Protein AF-A0A3N9TKW9-F1 (afdb_monomer)

Mean predicted aligned error: 10.5 Å

Organism: NCBI:txid2487322

Secondary structure (DSSP, 8-state):
--HHHHHHHHHHHHHHHT--EEEEE-S-HHHHHHHHHHHHHHHTSPPEEESSSPPTT-EEE-TT-GGGGTTS-EEEEEEEGGG---HHHHHHHHTTEEEEEEEEEE--SS--SSHHHHHHHHHHTTSPEE-TT--TTTTS----S--------HHHHHHHHHHHHTTTSPSS--EEEEE-TTS-HHHHHHHHHHHHHHH-SS-EEEEE-SSHHHHHHHHHHHHHH-TT-EEEETTEEEETTEEEEE--HHHHHHS----SEEEESSGGGS-HHHHHHHHHH-SSEEEEEESSSTT--HHHIIIIIHHHHHHH-TT-EEEEE-S-SSS-TT-HHHHHHHHHTT--------TT-----GGGEEEEEEEHHHHHH-HHHHHHHHHHHHHH-S---HHHHHHHHH-TTEEEEEEEETTEEEEEEEEEEEPPPPHHHHHHHHTTS---TT-HHHHIIIIII--HHHHTS-EEEEEEEEE-GGGTTSSHHHHHHHHHHHH-TTSEEEEEEE--HHHHHHHHHTT-EEEEEEEEE-TTT-PEEEEEEEETTTT-HHHHHHHHHHHHHHHHHHHHTT----HHHHHHHHHT----S-----HHHHHHHHTT-S-HHHHHHHHHHHHHHS-GGGGGGGHHHHIIIIIS---HHHHHHHTT-SSHHHHHHHHHHHHHHHHHHHH--

Solvent-accessible surface area (backbone atoms only — not comparable to full-atom values): 36632 Å² total; per-residue (Å²): 123,55,77,65,61,40,51,52,51,47,38,54,50,20,47,44,40,22,19,44,46,61,35,32,52,51,78,54,73,65,58,53,50,53,53,50,54,53,48,28,62,78,68,71,43,74,34,36,30,35,21,50,76,81,59,89,83,42,54,70,36,58,37,85,47,20,70,76,48,52,93,48,81,36,55,39,40,36,41,27,32,56,74,45,86,36,50,48,17,51,50,29,45,60,71,17,48,26,36,32,12,43,38,39,34,35,67,53,85,58,91,58,91,46,47,40,55,47,52,50,52,59,52,52,70,77,40,52,69,48,41,98,85,51,68,49,76,83,63,54,78,91,70,69,97,83,44,82,60,74,75,63,51,66,55,48,53,52,50,24,55,54,58,51,42,49,80,77,45,71,73,54,44,36,37,40,36,42,23,43,68,56,33,49,65,64,55,28,52,19,54,23,50,44,52,45,61,74,73,41,85,60,44,34,38,34,40,28,35,88,45,71,74,83,49,39,67,28,55,55,50,31,56,77,71,38,99,67,55,43,74,79,49,95,51,29,37,38,41,90,73,18,36,41,36,60,44,47,68,70,53,64,71,75,46,93,71,90,62,66,38,40,40,31,42,50,42,36,64,43,21,65,72,57,52,52,50,47,62,71,76,46,42,36,37,36,40,29,28,44,48,51,52,61,77,20,17,16,47,30,34,54,56,58,50,46,55,49,36,50,74,78,31,69,71,45,44,81,45,72,34,83,55,34,64,48,30,38,85,85,27,61,49,57,55,50,49,29,64,69,59,58,60,69,74,78,75,78,83,63,81,87,70,75,90,78,60,72,85,42,58,43,78,48,75,39,46,12,66,60,36,63,75,33,62,67,62,39,46,57,52,50,42,50,50,42,63,58,28,44,71,39,42,42,46,55,57,38,50,50,36,46,34,83,50,28,36,38,42,34,35,22,53,69,91,44,81,46,31,43,34,36,34,34,58,22,71,50,50,54,73,71,55,46,53,33,29,46,70,65,77,46,80,75,81,81,35,66,67,33,48,43,27,24,46,74,70,64,37,62,69,49,20,59,38,51,34,38,35,42,72,47,76,37,44,45,76,94,56,53,95,70,56,55,61,58,53,54,49,49,52,55,48,65,77,39,58,90,42,36,34,34,37,63,45,66,60,43,51,68,60,51,51,55,44,41,77,72,65,33,43,62,47,45,75,50,81,56,59,41,84,61,65,62,24,34,36,32,36,31,40,34,50,71,48,78,75,42,66,67,61,47,50,39,32,55,50,31,24,54,41,45,68,58,52,33,42,76,56,64,53,82,69,58,67,70,35,44,54,56,56,57,63,60,46,46,72,93,65,76,58,73,57,66,61,67,64,52,50,38,35,33,79,68,42,79,59,69,81,80,45,58,83,41,50,59,28,46,58,65,60,44,54,74,89,57,53,67,54,54,50,68,59,40,50,42,45,70,51,58,58,48,55,53,64,59,48,8,61,77,68,74,40,98,32,49,69,57,49,52,49,51,51,22,50,31,46,42,61,59,52,50,65,74,67,73,116

Structure (mmCIF, N/CA/C/O backbone):
data_AF-A0A3N9TKW9-F1
#
_entry.id   AF-A0A3N9TKW9-F1
#
loop_
_atom_site.group_PDB
_atom_site.id
_atom_site.type_symbol
_atom_site.label_atom_id
_atom_site.label_alt_id
_atom_site.label_comp_id
_atom_site.label_asym_id
_atom_site.label_entity_id
_atom_site.label_seq_id
_atom_site.pdbx_PDB_ins_code
_atom_site.Cartn_x
_atom_site.Cartn_y
_atom_site.Cartn_z
_atom_site.occupancy
_atom_site.B_iso_or_equiv
_atom_site.auth_seq_id
_atom_site.auth_comp_id
_atom_site.auth_asym_id
_atom_site.auth_atom_id
_atom_site.pdbx_PDB_model_num
ATOM 1 N N . MET A 1 1 ? 46.556 -14.397 4.793 1.00 69.38 1 MET A N 1
ATOM 2 C CA . MET A 1 1 ? 46.049 -13.398 3.821 1.00 69.38 1 MET A CA 1
ATOM 3 C C . MET A 1 1 ? 45.879 -12.025 4.482 1.00 69.38 1 MET A C 1
ATOM 5 O O . MET A 1 1 ? 45.480 -11.996 5.639 1.00 69.38 1 MET A O 1
ATOM 9 N N . ASN A 1 2 ? 46.195 -10.904 3.817 1.00 83.12 2 ASN A N 1
ATOM 10 C CA . ASN A 1 2 ? 45.882 -9.554 4.338 1.00 83.12 2 ASN A CA 1
ATOM 11 C C . ASN A 1 2 ? 44.477 -9.073 3.896 1.00 83.12 2 ASN A C 1
ATOM 13 O O . ASN A 1 2 ? 43.877 -9.655 2.995 1.00 83.12 2 ASN A O 1
ATOM 17 N N . ILE A 1 3 ? 43.941 -8.004 4.504 1.00 82.81 3 ILE A N 1
ATOM 18 C CA . ILE A 1 3 ? 42.577 -7.513 4.207 1.00 82.81 3 ILE A CA 1
ATOM 19 C C . ILE A 1 3 ? 42.386 -7.081 2.744 1.00 82.81 3 ILE A C 1
ATOM 21 O O . ILE A 1 3 ? 41.294 -7.205 2.193 1.00 82.81 3 ILE A O 1
ATOM 25 N N . LYS A 1 4 ? 43.448 -6.596 2.091 1.00 83.50 4 LYS A N 1
ATOM 26 C CA . LYS A 1 4 ? 43.403 -6.189 0.685 1.00 83.50 4 LYS A CA 1
ATOM 27 C C . LYS A 1 4 ? 43.304 -7.411 -0.230 1.00 83.50 4 LYS A C 1
ATOM 29 O O . LYS A 1 4 ? 42.421 -7.464 -1.079 1.00 83.50 4 LYS A O 1
ATOM 34 N N . GLU A 1 5 ? 44.155 -8.410 -0.014 1.00 84.00 5 GLU A N 1
ATOM 35 C CA . GLU A 1 5 ? 44.127 -9.696 -0.721 1.00 84.00 5 GLU A CA 1
ATOM 36 C C . GLU A 1 5 ? 42.778 -10.400 -0.543 1.00 84.00 5 GLU A C 1
ATOM 38 O O . GLU A 1 5 ? 42.227 -10.927 -1.508 1.00 84.00 5 GLU A O 1
ATOM 43 N N . PHE A 1 6 ? 42.216 -10.344 0.669 1.00 85.94 6 PHE A N 1
ATOM 44 C CA . PHE A 1 6 ? 40.887 -10.864 0.968 1.00 85.94 6 PHE A CA 1
ATOM 45 C C . PHE A 1 6 ? 39.821 -10.249 0.063 1.00 85.94 6 PHE A C 1
ATOM 47 O O . PHE A 1 6 ? 39.145 -10.964 -0.676 1.00 85.94 6 PHE A O 1
ATOM 54 N N . PHE A 1 7 ? 39.685 -8.921 0.077 1.00 84.75 7 PHE A N 1
ATOM 55 C CA . PHE A 1 7 ? 38.657 -8.256 -0.716 1.00 84.75 7 PHE A CA 1
ATOM 56 C C . PHE A 1 7 ? 38.897 -8.390 -2.225 1.00 84.75 7 PHE A C 1
ATOM 58 O O . PHE A 1 7 ? 37.930 -8.534 -2.968 1.00 84.75 7 PHE A O 1
ATOM 65 N N . GLN A 1 8 ? 40.149 -8.438 -2.687 1.00 86.25 8 GLN A N 1
ATOM 66 C CA . GLN A 1 8 ? 40.466 -8.733 -4.089 1.00 86.25 8 GLN A CA 1
ATOM 67 C C . GLN A 1 8 ? 39.982 -10.128 -4.507 1.00 86.25 8 GLN A C 1
ATOM 69 O O . GLN A 1 8 ? 39.368 -10.282 -5.566 1.00 86.25 8 GLN A O 1
ATOM 74 N N . GLN A 1 9 ? 40.201 -11.148 -3.670 1.00 85.31 9 GLN A N 1
ATOM 75 C CA . GLN A 1 9 ? 39.692 -12.496 -3.929 1.00 85.31 9 GLN A CA 1
ATOM 76 C C . GLN A 1 9 ? 38.165 -12.559 -3.864 1.00 85.31 9 GLN A C 1
ATOM 78 O O . GLN A 1 9 ? 37.547 -13.190 -4.724 1.00 85.31 9 GLN A O 1
ATOM 83 N N . VAL A 1 10 ? 37.547 -11.877 -2.897 1.00 85.38 10 VAL A N 1
ATOM 84 C CA . VAL A 1 10 ? 36.087 -11.779 -2.768 1.00 85.38 10 VAL A CA 1
ATOM 85 C C . VAL A 1 10 ? 35.475 -11.137 -4.009 1.00 85.38 10 VAL A C 1
ATOM 87 O O . VAL A 1 10 ? 34.548 -11.711 -4.578 1.00 85.38 10 VAL A O 1
ATOM 90 N N . ILE A 1 11 ? 35.999 -9.995 -4.462 1.00 85.50 11 ILE A N 1
ATOM 91 C CA . ILE A 1 11 ? 35.518 -9.300 -5.663 1.00 85.50 11 ILE A CA 1
ATOM 92 C C . ILE A 1 11 ? 35.702 -10.200 -6.883 1.00 85.50 11 ILE A C 1
ATOM 94 O O . ILE A 1 11 ? 34.734 -10.448 -7.594 1.00 85.50 11 ILE A O 1
ATOM 98 N N . SER A 1 12 ? 36.893 -10.776 -7.081 1.00 85.19 12 SER A N 1
ATOM 99 C CA . SER A 1 12 ? 37.153 -11.655 -8.230 1.00 85.19 12 SER A CA 1
ATOM 100 C C . SER A 1 12 ? 36.212 -12.862 -8.268 1.00 85.19 12 SER A C 1
ATOM 102 O O . SER A 1 12 ? 35.703 -13.241 -9.324 1.00 85.19 12 SER A O 1
ATOM 104 N N . THR A 1 13 ? 35.956 -13.468 -7.110 1.00 83.50 13 THR A N 1
ATOM 105 C CA . THR A 1 13 ? 35.062 -14.623 -6.989 1.00 83.50 13 THR A CA 1
ATOM 106 C C . THR A 1 13 ? 33.610 -14.222 -7.235 1.00 83.50 13 THR A C 1
ATOM 108 O O . THR A 1 13 ? 32.896 -14.897 -7.978 1.00 83.50 13 THR A O 1
ATOM 111 N N . SER A 1 14 ? 33.193 -13.089 -6.670 1.00 83.25 14 SER A N 1
ATOM 112 C CA . SER A 1 14 ? 31.851 -12.525 -6.824 1.00 83.25 14 SER A CA 1
ATOM 113 C C . SER A 1 14 ? 31.570 -12.121 -8.272 1.00 83.25 14 SER A C 1
ATOM 115 O O . SER A 1 14 ? 30.473 -12.356 -8.767 1.00 83.25 14 SER A O 1
ATOM 117 N N . GLU A 1 15 ? 32.556 -11.576 -8.989 1.00 84.19 15 GLU A N 1
ATOM 118 C CA . GLU A 1 15 ? 32.446 -11.238 -10.412 1.00 84.19 15 GLU A CA 1
ATOM 119 C C . GLU A 1 15 ? 32.326 -12.477 -11.300 1.00 84.19 15 GLU A C 1
ATOM 121 O O . GLU A 1 15 ? 31.482 -12.502 -12.194 1.00 84.19 15 GLU A O 1
ATOM 126 N N . LYS A 1 16 ? 33.122 -13.524 -11.041 1.00 82.75 16 LYS A N 1
ATOM 127 C CA . LYS A 1 16 ? 33.045 -14.793 -11.789 1.00 82.75 16 LYS A CA 1
ATOM 128 C C . LYS A 1 16 ? 31.687 -15.470 -11.615 1.00 82.75 16 LYS A C 1
ATOM 130 O O . LYS A 1 16 ? 31.059 -15.866 -12.595 1.00 82.75 16 LYS A O 1
ATOM 135 N N . ALA A 1 17 ? 31.218 -15.557 -10.370 1.00 80.44 17 ALA A N 1
ATOM 136 C CA . ALA A 1 17 ? 29.914 -16.126 -10.050 1.00 80.44 17 ALA A CA 1
ATOM 137 C C . ALA A 1 17 ? 28.745 -15.190 -10.407 1.00 80.44 17 ALA A C 1
ATOM 139 O O . ALA A 1 17 ? 27.606 -15.649 -10.506 1.00 80.44 17 ALA A O 1
ATOM 140 N N . ASN A 1 18 ? 29.018 -13.897 -10.620 1.00 84.56 18 ASN A N 1
ATOM 141 C CA . ASN A 1 18 ? 28.038 -12.813 -10.696 1.00 84.56 18 ASN A CA 1
ATOM 142 C C . ASN A 1 18 ? 27.093 -12.799 -9.472 1.00 84.56 18 ASN A C 1
ATOM 144 O O . ASN A 1 18 ? 25.888 -12.565 -9.590 1.00 84.56 18 ASN A O 1
ATOM 148 N N . TRP A 1 19 ? 27.653 -13.075 -8.294 1.00 87.38 19 TRP A N 1
ATOM 149 C CA . TRP A 1 19 ? 26.992 -12.983 -6.991 1.00 87.38 19 TRP A CA 1
ATOM 150 C C . TRP A 1 19 ? 27.405 -11.699 -6.280 1.00 87.38 19 TRP A C 1
ATOM 152 O O . TRP A 1 19 ? 28.419 -11.086 -6.603 1.00 87.38 19 TRP A O 1
ATOM 162 N N . ARG A 1 20 ? 26.601 -11.260 -5.326 1.00 90.31 20 ARG A N 1
ATOM 163 C CA . ARG A 1 20 ? 26.889 -10.162 -4.414 1.00 90.31 20 ARG A CA 1
ATOM 164 C C . ARG A 1 20 ? 27.563 -10.725 -3.174 1.00 90.31 20 ARG A C 1
ATOM 166 O O . ARG A 1 20 ? 27.275 -11.842 -2.745 1.00 90.31 20 ARG A O 1
ATOM 173 N N . TYR A 1 21 ? 28.411 -9.915 -2.564 1.00 90.38 21 TYR A N 1
ATOM 174 C CA . TYR A 1 21 ? 29.019 -10.234 -1.282 1.00 90.38 21 TYR A CA 1
ATOM 175 C C . TYR A 1 21 ? 28.540 -9.255 -0.215 1.00 90.38 21 TYR A C 1
ATOM 177 O O . TYR A 1 21 ? 28.504 -8.051 -0.464 1.00 90.38 21 TYR A O 1
ATOM 185 N N . ALA A 1 22 ? 28.185 -9.759 0.966 1.00 91.88 22 ALA A N 1
ATOM 186 C CA . ALA A 1 22 ? 27.807 -8.938 2.109 1.00 91.88 22 ALA A CA 1
ATOM 187 C C . ALA A 1 22 ? 28.662 -9.280 3.330 1.00 91.88 22 ALA A C 1
ATOM 189 O O . ALA A 1 22 ? 28.841 -10.454 3.640 1.00 91.88 22 ALA A O 1
ATOM 190 N N . ALA A 1 23 ? 29.148 -8.259 4.035 1.00 91.69 23 ALA A N 1
ATOM 191 C CA . ALA A 1 23 ? 29.905 -8.423 5.272 1.00 91.69 23 ALA A CA 1
ATOM 192 C C . ALA A 1 23 ? 29.595 -7.322 6.288 1.00 91.69 23 ALA A C 1
ATOM 194 O O . ALA A 1 23 ? 29.182 -6.216 5.935 1.00 91.69 23 ALA A O 1
ATOM 195 N N . VAL A 1 24 ? 29.831 -7.625 7.560 1.00 91.94 24 VAL A N 1
ATOM 196 C CA . VAL A 1 24 ? 29.752 -6.668 8.665 1.00 91.94 24 VAL A CA 1
ATOM 197 C C . VAL A 1 24 ? 31.157 -6.173 8.973 1.00 91.94 24 VAL A C 1
ATOM 199 O O . VAL A 1 24 ? 32.047 -6.976 9.234 1.00 91.94 24 VAL A O 1
ATOM 202 N N . LEU A 1 25 ? 31.364 -4.860 8.956 1.00 90.25 25 LEU A N 1
ATOM 203 C CA . LEU A 1 25 ? 32.600 -4.250 9.426 1.00 90.25 25 LEU A CA 1
ATOM 204 C C . LEU A 1 25 ? 32.499 -3.993 10.925 1.00 90.25 25 LEU A C 1
ATOM 206 O O . LEU A 1 25 ? 31.587 -3.300 11.383 1.00 90.25 25 LEU A O 1
ATOM 210 N N . ASP A 1 26 ? 33.461 -4.527 11.667 1.00 85.81 26 ASP A N 1
ATOM 211 C CA . ASP A 1 26 ? 33.610 -4.280 13.096 1.00 85.81 26 ASP A CA 1
ATOM 212 C C . ASP A 1 26 ? 35.002 -3.709 13.374 1.00 85.81 26 ASP A C 1
ATOM 214 O O . ASP A 1 26 ? 36.026 -4.316 13.056 1.00 85.81 26 ASP A O 1
ATOM 218 N N . GLY A 1 27 ? 35.052 -2.490 13.904 1.00 84.44 27 GLY A N 1
ATOM 219 C CA . GLY A 1 27 ? 36.306 -1.787 14.136 1.00 84.44 27 GLY A CA 1
ATOM 220 C C . GLY A 1 27 ? 36.145 -0.282 14.298 1.00 84.44 27 GLY A C 1
ATOM 221 O O . GLY A 1 27 ? 35.046 0.274 14.282 1.00 84.44 27 GLY A O 1
ATOM 222 N N . SER A 1 28 ? 37.278 0.402 14.468 1.00 86.25 28 SER A N 1
ATOM 223 C CA . SER A 1 28 ? 37.290 1.859 14.593 1.00 86.25 28 SER A CA 1
ATOM 224 C C . SER A 1 28 ? 36.857 2.532 13.287 1.00 86.25 28 SER A C 1
ATOM 226 O O . SER A 1 28 ? 37.039 2.005 12.190 1.00 86.25 28 SER A O 1
ATOM 228 N N . ARG A 1 29 ? 36.337 3.759 13.381 1.00 86.00 29 ARG A N 1
ATOM 229 C CA . ARG A 1 29 ? 35.982 4.552 12.196 1.00 86.00 29 ARG A CA 1
ATOM 230 C C . ARG A 1 29 ? 37.166 4.753 11.240 1.00 86.00 29 ARG A C 1
ATOM 232 O O . ARG A 1 29 ? 36.959 4.813 10.034 1.00 86.00 29 ARG A O 1
ATOM 239 N N . VAL A 1 30 ? 38.384 4.846 11.780 1.00 86.88 30 VAL A N 1
ATOM 240 C CA . VAL A 1 30 ? 39.623 4.959 10.994 1.00 86.88 30 VAL A CA 1
ATOM 241 C C . VAL A 1 30 ? 39.830 3.695 10.164 1.00 86.88 30 VAL A C 1
ATOM 243 O O . VAL A 1 30 ? 39.956 3.792 8.950 1.00 86.88 30 VAL A O 1
ATOM 246 N N . PHE A 1 31 ? 39.737 2.521 10.795 1.00 87.38 31 PHE A N 1
ATOM 247 C CA . PHE A 1 31 ? 39.826 1.231 10.108 1.00 87.38 31 PHE A CA 1
ATOM 248 C C . PHE A 1 31 ? 38.783 1.103 8.989 1.00 87.38 31 PHE A C 1
ATOM 250 O O . PHE A 1 31 ? 39.112 0.752 7.861 1.00 87.38 31 PHE A O 1
ATOM 257 N N . ILE A 1 32 ? 37.526 1.459 9.268 1.00 88.25 32 ILE A N 1
ATOM 258 C CA . ILE A 1 32 ? 36.456 1.420 8.262 1.00 88.25 32 ILE A CA 1
ATOM 259 C C . ILE A 1 32 ? 36.764 2.366 7.093 1.00 88.25 32 ILE A C 1
ATOM 261 O O . ILE A 1 32 ? 36.578 1.998 5.936 1.00 88.25 32 ILE A O 1
ATOM 265 N N . SER A 1 33 ? 37.265 3.569 7.379 1.00 87.69 33 SER A N 1
ATOM 266 C CA . SER A 1 33 ? 37.644 4.539 6.350 1.00 87.69 33 SER A CA 1
ATOM 267 C C . SER A 1 33 ? 38.783 4.031 5.461 1.00 87.69 33 SER A C 1
ATOM 269 O O . SER A 1 33 ? 38.746 4.243 4.251 1.00 87.69 33 SER A O 1
ATOM 271 N N . GLU A 1 34 ? 39.774 3.346 6.035 1.00 87.56 34 GLU A N 1
ATOM 272 C CA . GLU A 1 34 ? 40.881 2.731 5.290 1.00 87.56 34 GLU A CA 1
ATOM 273 C C . GLU A 1 34 ? 40.383 1.609 4.369 1.00 87.56 34 GLU A C 1
ATOM 275 O O . GLU A 1 34 ? 40.757 1.554 3.195 1.00 87.56 34 GLU A O 1
ATOM 280 N N . VAL A 1 35 ? 39.479 0.758 4.866 1.00 86.75 35 VAL A N 1
ATOM 281 C CA . VAL A 1 35 ? 38.853 -0.310 4.071 1.00 86.75 35 VAL A CA 1
ATOM 282 C C . VAL A 1 35 ? 38.029 0.266 2.919 1.00 86.75 35 VAL A C 1
ATOM 284 O O . VAL A 1 35 ? 38.130 -0.222 1.795 1.00 86.75 35 VAL A O 1
ATOM 287 N N . LEU A 1 36 ? 37.241 1.318 3.164 1.00 87.38 36 LEU A N 1
ATOM 288 C CA . LEU A 1 36 ? 36.431 1.971 2.131 1.00 87.38 36 LEU A CA 1
ATOM 289 C C . LEU A 1 36 ? 37.287 2.637 1.052 1.00 87.38 36 LEU A C 1
ATOM 291 O O . LEU A 1 36 ? 36.960 2.516 -0.127 1.00 87.38 36 LEU A O 1
ATOM 295 N N . ALA A 1 37 ? 38.373 3.314 1.436 1.00 86.50 37 ALA A N 1
ATOM 296 C CA . ALA A 1 37 ? 39.297 3.922 0.483 1.00 86.50 37 ALA A CA 1
ATOM 297 C C . ALA A 1 37 ? 39.933 2.855 -0.421 1.00 86.50 37 ALA A C 1
ATOM 299 O O . ALA A 1 37 ? 39.901 2.983 -1.643 1.00 86.50 37 ALA A O 1
ATOM 300 N N . MET A 1 38 ? 40.408 1.756 0.174 1.00 87.88 38 MET A N 1
ATOM 301 C CA . MET A 1 38 ? 40.974 0.622 -0.558 1.00 87.88 38 MET A CA 1
ATOM 302 C C . MET A 1 38 ? 39.953 -0.012 -1.516 1.00 87.88 38 MET A C 1
ATOM 304 O O . MET A 1 38 ? 40.246 -0.202 -2.694 1.00 87.88 38 MET A O 1
ATOM 308 N N . LEU A 1 39 ? 38.729 -0.280 -1.052 1.00 86.75 39 LEU A N 1
ATOM 309 C CA . LEU A 1 39 ? 37.676 -0.858 -1.891 1.00 86.75 39 LEU A CA 1
ATOM 310 C C . LEU A 1 39 ? 37.224 0.084 -3.011 1.00 86.75 39 LEU A C 1
ATOM 312 O O . LEU A 1 39 ? 36.917 -0.377 -4.109 1.00 86.75 39 LEU A O 1
ATOM 316 N N . SER A 1 40 ? 37.183 1.393 -2.756 1.00 86.62 40 SER A N 1
ATOM 317 C CA . SER A 1 40 ? 36.834 2.386 -3.772 1.00 86.62 40 SER A CA 1
ATOM 318 C C . SER A 1 40 ? 37.837 2.395 -4.928 1.00 86.62 40 SER A C 1
ATOM 320 O O . SER A 1 40 ? 37.423 2.589 -6.073 1.00 86.62 40 SER A O 1
ATOM 322 N N . GLU A 1 41 ? 39.126 2.180 -4.645 1.00 85.94 41 GLU A N 1
ATOM 323 C CA . GLU A 1 41 ? 40.175 2.069 -5.663 1.00 85.94 41 GLU A CA 1
ATOM 324 C C . GLU A 1 41 ? 40.051 0.769 -6.467 1.00 85.94 41 GLU A C 1
ATOM 326 O O . GLU A 1 41 ? 40.066 0.809 -7.697 1.00 85.94 41 GLU A O 1
ATOM 331 N N . GLU A 1 42 ? 39.870 -0.370 -5.792 1.00 84.19 42 GLU A N 1
ATOM 332 C CA . GLU A 1 42 ? 39.768 -1.685 -6.444 1.00 84.19 42 GLU A CA 1
ATOM 333 C C . GLU A 1 42 ? 38.509 -1.806 -7.318 1.00 84.19 42 GLU A C 1
ATOM 335 O O . GLU A 1 42 ? 38.554 -2.342 -8.423 1.00 84.19 42 GLU A O 1
ATOM 340 N N . VAL A 1 43 ? 37.375 -1.274 -6.853 1.00 81.19 43 VAL A N 1
ATOM 341 C CA . VAL A 1 43 ? 36.086 -1.341 -7.564 1.00 81.19 43 VAL A CA 1
ATOM 342 C C . VAL A 1 43 ? 35.935 -0.213 -8.600 1.00 81.19 43 VAL A C 1
ATOM 344 O O . VAL A 1 43 ? 35.019 -0.262 -9.424 1.00 81.19 43 VAL A O 1
ATOM 347 N N . GLN A 1 44 ? 36.812 0.800 -8.574 1.00 82.31 44 GLN A N 1
ATOM 348 C CA . GLN A 1 44 ? 36.748 2.009 -9.411 1.00 82.31 44 GLN A CA 1
ATOM 349 C C . GLN A 1 44 ? 35.371 2.693 -9.378 1.00 82.31 44 GLN A C 1
ATOM 351 O O . GLN A 1 44 ? 34.855 3.173 -10.388 1.00 82.31 44 GLN A O 1
ATOM 356 N N . SER A 1 45 ? 34.747 2.721 -8.202 1.00 82.75 45 SER A N 1
ATOM 357 C CA . SER A 1 45 ? 33.414 3.286 -7.995 1.00 82.75 45 SER A CA 1
ATOM 358 C C . SER A 1 45 ? 33.375 4.044 -6.683 1.00 82.75 45 SER A C 1
ATOM 360 O O . SER A 1 45 ? 33.881 3.565 -5.671 1.00 82.75 45 SER A O 1
ATOM 362 N N . THR A 1 46 ? 32.704 5.193 -6.679 1.00 85.44 46 THR A N 1
ATOM 363 C CA . THR A 1 46 ? 32.411 5.925 -5.445 1.00 85.44 46 THR A CA 1
ATOM 364 C C . THR A 1 46 ? 31.456 5.093 -4.574 1.00 85.44 46 THR A C 1
ATOM 366 O O . THR A 1 46 ? 30.417 4.661 -5.084 1.00 85.44 46 THR A O 1
ATOM 369 N N . PRO A 1 47 ? 31.768 4.848 -3.286 1.00 88.44 47 PRO A N 1
ATOM 370 C CA . PRO A 1 47 ? 30.869 4.147 -2.379 1.00 88.44 47 PRO A CA 1
ATOM 371 C C . PRO A 1 47 ? 29.604 4.970 -2.115 1.00 88.44 47 PRO A C 1
ATOM 373 O O . PRO A 1 47 ? 29.677 6.173 -1.840 1.00 88.44 47 PRO A O 1
ATOM 376 N N . ILE A 1 48 ? 28.442 4.317 -2.125 1.00 91.44 48 ILE A N 1
ATOM 377 C CA . ILE A 1 48 ? 27.197 4.927 -1.641 1.00 91.44 48 ILE A CA 1
ATOM 378 C C . ILE A 1 48 ? 27.015 4.580 -0.172 1.00 91.44 48 ILE A C 1
ATOM 380 O O . ILE A 1 48 ? 26.969 3.402 0.180 1.00 91.44 48 ILE A O 1
ATOM 384 N N . GLN A 1 49 ? 26.854 5.601 0.665 1.00 92.94 49 GLN A N 1
ATOM 385 C CA . GLN A 1 49 ? 26.600 5.438 2.089 1.00 92.94 49 GLN A CA 1
ATOM 386 C C . GLN A 1 49 ? 25.136 5.704 2.421 1.00 92.94 49 GLN A C 1
ATOM 388 O O . GLN A 1 49 ? 24.627 6.797 2.180 1.00 92.94 49 GLN A O 1
ATOM 393 N N . LEU A 1 50 ? 24.484 4.724 3.043 1.00 92.38 50 LEU A N 1
ATOM 394 C CA . LEU A 1 50 ? 23.164 4.861 3.641 1.00 92.38 50 LEU A CA 1
ATOM 395 C C . LEU A 1 50 ? 23.289 4.948 5.166 1.00 92.38 50 LEU A C 1
ATOM 397 O O . LEU A 1 50 ? 23.646 3.970 5.815 1.00 92.38 50 LEU A O 1
ATOM 401 N N . GLY A 1 51 ? 22.911 6.088 5.738 1.00 90.44 51 GLY A N 1
ATOM 402 C CA . GLY A 1 51 ? 22.863 6.280 7.186 1.00 90.44 51 GLY A CA 1
ATOM 403 C C . GLY A 1 51 ? 24.207 6.602 7.834 1.00 90.44 51 GLY A C 1
ATOM 404 O O . GLY A 1 51 ? 25.226 6.779 7.166 1.00 90.44 51 GLY A O 1
ATOM 405 N N . GLY A 1 52 ? 24.179 6.737 9.160 1.00 88.06 52 GLY A N 1
ATOM 406 C CA . GLY A 1 52 ? 25.354 7.082 9.951 1.00 88.06 52 GLY A CA 1
ATOM 407 C C . GLY A 1 52 ? 25.884 8.495 9.731 1.00 88.06 52 GLY A C 1
ATOM 408 O O . GLY A 1 52 ? 25.162 9.407 9.318 1.00 88.06 52 GLY A O 1
ATOM 409 N N . VA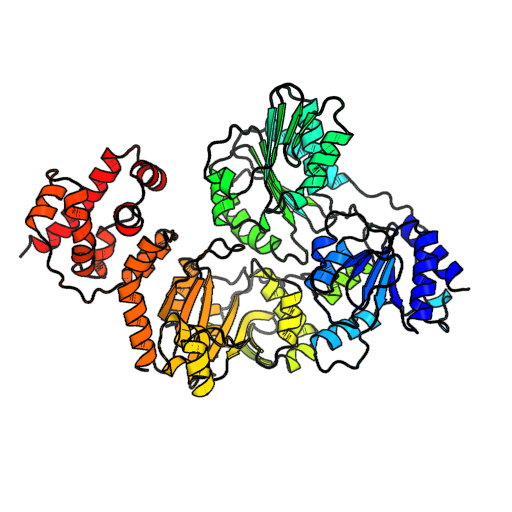L A 1 53 ? 27.168 8.672 10.028 1.00 87.38 53 VAL A N 1
ATOM 410 C CA . VAL A 1 53 ? 27.889 9.927 9.785 1.00 87.38 53 VAL A CA 1
ATOM 411 C C . VAL A 1 53 ? 28.698 9.768 8.496 1.00 87.38 53 VAL A C 1
ATOM 413 O O . VAL A 1 53 ? 29.426 8.780 8.393 1.00 87.38 53 VAL A O 1
ATOM 416 N N . PRO A 1 54 ? 28.642 10.721 7.552 1.00 89.62 54 PRO A N 1
ATOM 417 C CA . PRO A 1 54 ? 29.306 10.596 6.255 1.00 89.62 54 PRO A CA 1
ATOM 418 C C . PRO A 1 54 ? 30.808 10.305 6.383 1.00 89.62 54 PRO A C 1
ATOM 420 O O . PRO A 1 54 ? 31.497 10.927 7.197 1.00 89.62 54 PRO A O 1
ATOM 423 N N . PHE A 1 55 ? 31.301 9.354 5.592 1.00 88.12 55 PHE A N 1
ATOM 424 C CA . PHE A 1 55 ? 32.726 9.130 5.348 1.00 88.12 55 PHE A CA 1
ATOM 425 C C . PHE A 1 55 ? 33.209 9.998 4.182 1.00 88.12 55 PHE A C 1
ATOM 427 O O . PHE A 1 55 ? 32.428 10.359 3.294 1.00 88.12 55 PHE A O 1
ATOM 434 N N . ASP A 1 56 ? 34.503 10.308 4.167 1.00 84.44 56 ASP A N 1
ATOM 435 C CA . ASP A 1 56 ? 35.113 11.057 3.072 1.00 84.44 56 ASP A CA 1
ATOM 436 C C . ASP A 1 56 ? 34.984 10.284 1.749 1.00 84.44 56 ASP A C 1
ATOM 438 O O . ASP A 1 56 ? 35.063 9.057 1.718 1.00 84.44 56 ASP A O 1
ATOM 442 N N . ASN A 1 57 ? 34.767 11.008 0.647 1.00 84.06 57 ASN A N 1
ATOM 443 C CA . ASN A 1 57 ? 34.591 10.450 -0.702 1.00 84.06 57 ASN A CA 1
ATOM 444 C C . ASN A 1 57 ? 33.424 9.456 -0.861 1.00 84.06 57 ASN A C 1
ATOM 446 O O . ASN A 1 57 ? 33.454 8.611 -1.753 1.00 84.06 57 ASN A O 1
ATOM 450 N N . THR A 1 58 ? 32.371 9.570 -0.047 1.00 87.19 58 THR A N 1
ATOM 451 C CA . THR A 1 58 ? 31.142 8.777 -0.209 1.00 87.19 58 THR A CA 1
ATOM 452 C C . THR A 1 58 ? 29.969 9.620 -0.698 1.00 87.19 58 THR A C 1
ATOM 454 O O . THR A 1 58 ? 29.832 10.801 -0.366 1.00 87.19 58 THR A O 1
ATOM 457 N N . GLN A 1 59 ? 29.074 9.009 -1.475 1.00 89.62 59 GLN A N 1
ATOM 458 C CA . GLN A 1 59 ? 27.775 9.605 -1.769 1.00 89.62 59 GLN A CA 1
ATOM 459 C C . GLN A 1 59 ? 26.827 9.326 -0.597 1.00 89.62 59 GLN A C 1
ATOM 461 O O . GLN A 1 59 ? 26.265 8.236 -0.482 1.00 89.62 59 GLN A O 1
ATOM 466 N N . PHE A 1 60 ? 26.662 10.314 0.282 1.00 91.25 60 PHE A N 1
ATOM 467 C CA . PHE A 1 60 ? 25.867 10.172 1.500 1.00 91.25 60 PHE A CA 1
ATOM 468 C C . PHE A 1 60 ? 24.362 10.312 1.261 1.00 91.25 60 PHE A C 1
ATOM 470 O O . PHE A 1 60 ? 23.882 11.288 0.676 1.00 91.25 60 PHE A O 1
ATOM 477 N N . ILE A 1 61 ? 23.605 9.366 1.809 1.00 89.44 61 ILE A N 1
ATOM 478 C CA . ILE A 1 61 ? 22.148 9.348 1.819 1.00 89.44 61 ILE A CA 1
ATOM 479 C C . ILE A 1 61 ? 21.677 9.059 3.252 1.00 89.44 61 ILE A C 1
ATOM 481 O O . ILE A 1 61 ? 22.139 8.104 3.876 1.00 89.44 61 ILE A O 1
ATOM 485 N N . PRO A 1 62 ? 20.738 9.848 3.807 1.00 90.06 62 PRO A N 1
ATOM 486 C CA . PRO A 1 62 ? 20.175 9.580 5.129 1.00 90.06 62 PRO A CA 1
ATOM 487 C C . PRO A 1 62 ? 19.538 8.189 5.228 1.00 90.06 62 PRO A C 1
ATOM 489 O O . PRO A 1 62 ? 18.942 7.713 4.263 1.00 90.06 62 PRO A O 1
ATOM 492 N N . PHE A 1 63 ? 19.580 7.575 6.415 1.00 86.56 63 PHE A N 1
ATOM 493 C CA . PHE A 1 63 ? 19.144 6.184 6.626 1.00 86.56 63 PHE A CA 1
ATOM 494 C C . PHE A 1 63 ? 17.694 5.897 6.192 1.00 86.56 63 PHE A C 1
ATOM 496 O O . PHE A 1 63 ? 17.388 4.771 5.834 1.00 86.56 63 PHE A O 1
ATOM 503 N N . ASN A 1 64 ? 16.814 6.905 6.185 1.00 85.12 64 ASN A N 1
ATOM 504 C CA . ASN A 1 64 ? 15.398 6.813 5.806 1.00 85.12 64 ASN A CA 1
ATOM 505 C C . ASN A 1 64 ? 15.105 7.239 4.352 1.00 85.12 64 ASN A C 1
ATOM 507 O O . ASN A 1 64 ? 13.958 7.516 3.993 1.00 85.12 64 ASN A O 1
ATOM 511 N N . LYS A 1 65 ? 16.144 7.382 3.524 1.00 85.19 65 LYS A N 1
ATOM 512 C CA . LYS A 1 65 ? 16.066 7.864 2.137 1.00 85.19 65 LYS A CA 1
ATOM 513 C C . LYS A 1 65 ? 16.660 6.867 1.135 1.00 85.19 65 LYS A C 1
ATOM 515 O O . LYS A 1 65 ? 17.019 7.256 0.026 1.00 85.19 65 LYS A O 1
ATOM 520 N N . GLY A 1 66 ? 16.709 5.575 1.462 1.00 77.94 66 GLY A N 1
ATOM 521 C CA . GLY A 1 66 ? 17.301 4.554 0.583 1.00 77.94 66 GLY A CA 1
ATOM 522 C C . GLY A 1 66 ? 16.618 4.420 -0.784 1.00 77.94 66 GLY A C 1
ATOM 523 O O . GLY A 1 66 ? 17.255 4.035 -1.758 1.00 77.94 66 GLY A O 1
ATOM 524 N N . GLN A 1 67 ? 15.355 4.838 -0.905 1.00 76.69 67 GLN A N 1
ATOM 525 C CA . GLN A 1 67 ? 14.620 4.884 -2.177 1.00 76.69 67 GLN A CA 1
ATOM 526 C C . GLN A 1 67 ? 15.278 5.755 -3.269 1.00 76.69 67 GLN A C 1
ATOM 528 O O . GLN A 1 67 ? 14.993 5.573 -4.448 1.00 76.69 67 GLN A O 1
ATOM 533 N N . PHE A 1 68 ? 16.160 6.696 -2.908 1.00 76.25 68 PHE A N 1
ATOM 534 C CA . PHE A 1 68 ? 16.898 7.519 -3.877 1.00 76.25 68 PHE A CA 1
ATOM 535 C C . PHE A 1 68 ? 18.116 6.803 -4.487 1.00 76.25 68 PHE A C 1
ATOM 537 O O . PHE A 1 68 ? 18.708 7.315 -5.428 1.00 76.25 68 PHE A O 1
ATOM 544 N N . ILE A 1 69 ? 18.480 5.621 -3.978 1.00 76.69 69 ILE A N 1
ATOM 545 C CA . ILE A 1 69 ? 19.571 4.780 -4.505 1.00 76.69 69 ILE A CA 1
ATOM 546 C C . ILE A 1 69 ? 19.089 3.958 -5.721 1.00 76.69 69 ILE A C 1
ATOM 548 O O . ILE A 1 69 ? 19.871 3.383 -6.479 1.00 76.69 69 ILE A O 1
ATOM 552 N N . LEU A 1 70 ? 17.773 3.891 -5.921 1.00 67.81 70 LEU A N 1
ATOM 553 C CA . LEU A 1 70 ? 17.138 3.038 -6.916 1.00 67.81 70 LEU A CA 1
ATOM 554 C C . LEU A 1 70 ? 17.345 3.546 -8.345 1.00 67.81 70 LEU A C 1
ATOM 556 O O . LEU A 1 70 ? 17.496 4.735 -8.589 1.00 67.81 70 LEU A O 1
ATOM 560 N N . GLY A 1 71 ? 17.320 2.616 -9.302 1.00 62.31 71 GLY A N 1
ATOM 561 C CA . GLY A 1 71 ? 17.539 2.913 -10.723 1.00 62.31 71 GLY A CA 1
ATOM 562 C C . GLY A 1 71 ? 19.013 2.931 -11.137 1.00 62.31 71 GLY A C 1
ATOM 563 O O . GLY A 1 71 ? 19.301 2.806 -12.322 1.00 62.31 71 GLY A O 1
ATOM 564 N N . HIS A 1 72 ? 19.935 2.975 -10.174 1.00 67.38 72 HIS A N 1
ATOM 565 C CA . HIS A 1 72 ? 21.375 2.894 -10.408 1.00 67.38 72 HIS A CA 1
ATOM 566 C C . HIS A 1 72 ? 21.899 1.456 -10.237 1.00 67.38 72 HIS A C 1
ATOM 568 O O . HIS A 1 72 ? 21.277 0.627 -9.560 1.00 67.38 72 HIS A O 1
ATOM 574 N N . ASN A 1 73 ? 23.025 1.159 -10.891 1.00 72.12 73 ASN A N 1
ATOM 575 C CA . ASN A 1 73 ? 23.775 -0.086 -10.734 1.00 72.12 73 ASN A CA 1
ATOM 576 C C . ASN A 1 73 ? 25.017 0.225 -9.901 1.00 72.12 73 ASN A C 1
ATOM 578 O O . ASN A 1 73 ? 25.978 0.790 -10.420 1.00 72.12 73 ASN A O 1
ATOM 582 N N . ASN A 1 74 ? 24.973 -0.114 -8.616 1.00 83.88 74 ASN A N 1
ATOM 583 C CA . ASN A 1 74 ? 26.045 0.209 -7.684 1.00 83.88 74 ASN A CA 1
ATOM 584 C C . ASN A 1 74 ? 26.920 -1.017 -7.445 1.00 83.88 74 ASN A C 1
ATOM 586 O O . ASN A 1 74 ? 26.416 -2.134 -7.330 1.00 83.88 74 ASN A O 1
ATOM 590 N N . ARG A 1 75 ? 28.232 -0.804 -7.350 1.00 87.69 75 ARG A N 1
ATOM 591 C CA . ARG A 1 75 ? 29.195 -1.878 -7.077 1.00 87.69 75 ARG A CA 1
ATOM 592 C C . ARG A 1 75 ? 29.661 -1.916 -5.624 1.00 87.69 75 ARG A C 1
ATOM 594 O O . ARG A 1 75 ? 30.112 -2.959 -5.172 1.00 87.69 75 ARG A O 1
ATOM 601 N N . LEU A 1 76 ? 29.543 -0.805 -4.899 1.00 90.38 76 LEU A N 1
ATOM 602 C CA . LEU A 1 76 ? 29.954 -0.700 -3.503 1.00 90.38 76 LEU A CA 1
ATOM 603 C C . LEU A 1 76 ? 28.938 0.131 -2.717 1.00 90.38 76 LEU A C 1
ATOM 605 O O . LEU A 1 76 ? 28.730 1.313 -3.006 1.00 90.38 76 LEU A O 1
ATOM 609 N N . VAL A 1 77 ? 28.298 -0.498 -1.734 1.00 92.69 77 VAL A N 1
ATOM 610 C CA . VAL A 1 77 ? 27.298 0.141 -0.872 1.00 92.69 77 VAL A CA 1
ATOM 611 C C . VAL A 1 77 ? 27.629 -0.144 0.584 1.00 92.69 77 VAL A C 1
ATOM 613 O O . VAL A 1 77 ? 27.901 -1.282 0.957 1.00 92.69 77 VAL A O 1
ATOM 616 N N . ILE A 1 78 ? 27.571 0.893 1.411 1.00 93.06 78 ILE A N 1
ATOM 617 C CA . ILE A 1 78 ? 27.748 0.815 2.856 1.00 93.06 78 ILE A CA 1
ATOM 618 C C . ILE A 1 78 ? 26.461 1.246 3.558 1.00 93.06 78 ILE A C 1
ATOM 620 O O . ILE A 1 78 ? 25.907 2.308 3.279 1.00 93.06 78 ILE A O 1
ATOM 624 N N . ILE A 1 79 ? 25.984 0.410 4.475 1.00 93.19 79 ILE A N 1
ATOM 625 C CA . ILE A 1 79 ? 24.794 0.636 5.290 1.00 93.19 79 ILE A CA 1
ATOM 626 C C . ILE A 1 79 ? 25.244 0.807 6.739 1.00 93.19 79 ILE A C 1
ATOM 628 O O . ILE A 1 79 ? 25.610 -0.156 7.415 1.00 93.19 79 ILE A O 1
ATOM 632 N N . ASP A 1 80 ? 25.213 2.046 7.216 1.00 91.19 80 ASP A N 1
ATOM 633 C CA . ASP A 1 80 ? 25.597 2.391 8.576 1.00 91.19 80 ASP A CA 1
ATOM 634 C C . ASP A 1 80 ? 24.361 2.474 9.482 1.00 91.19 80 ASP A C 1
ATOM 636 O O . ASP A 1 80 ? 23.572 3.425 9.425 1.00 91.19 80 ASP A O 1
ATOM 640 N N . CYS A 1 81 ? 24.208 1.457 10.335 1.00 88.06 81 CYS A N 1
ATOM 641 C CA . CYS A 1 81 ? 23.081 1.317 11.255 1.00 88.06 81 CYS A CA 1
ATOM 642 C C . CYS A 1 81 ? 23.283 2.069 12.583 1.00 88.06 81 CYS A C 1
ATOM 644 O O . CYS A 1 81 ? 22.431 1.980 13.469 1.00 88.06 81 CYS A O 1
ATOM 646 N N . SER A 1 82 ? 24.377 2.825 12.751 1.00 83.75 82 SER A N 1
ATOM 647 C CA . SER A 1 82 ? 24.683 3.556 13.991 1.00 83.75 82 SER A CA 1
ATOM 648 C C . SER A 1 82 ? 23.676 4.660 14.324 1.00 83.75 82 SER A C 1
ATOM 650 O O . SER A 1 82 ? 23.409 4.915 15.498 1.00 83.75 82 SER A O 1
ATOM 652 N N . ALA A 1 83 ? 23.096 5.303 13.306 1.00 77.50 83 ALA A N 1
ATOM 653 C CA . ALA A 1 83 ? 22.148 6.409 13.465 1.00 77.50 83 ALA A CA 1
ATOM 654 C C . ALA A 1 83 ? 20.672 5.966 13.511 1.00 77.50 83 ALA A C 1
ATOM 656 O O . ALA A 1 83 ? 19.788 6.795 13.737 1.00 77.50 83 ALA A O 1
ATOM 657 N N . GLY A 1 84 ? 20.395 4.683 13.270 1.00 83.31 84 GLY A N 1
ATOM 658 C CA . GLY A 1 84 ? 19.048 4.135 13.143 1.00 83.31 84 GLY A CA 1
ATOM 659 C C . GLY A 1 84 ? 18.921 3.173 11.966 1.00 83.31 84 GLY A C 1
ATOM 660 O O . GLY A 1 84 ? 19.812 3.065 11.126 1.00 83.31 84 GLY A O 1
ATOM 661 N N . ILE A 1 85 ? 17.791 2.470 11.915 1.00 86.38 85 ILE A N 1
ATOM 662 C CA . ILE A 1 85 ? 17.511 1.432 10.921 1.00 86.38 85 ILE A CA 1
ATOM 663 C C . ILE A 1 85 ? 16.141 1.712 10.300 1.00 86.38 85 ILE A C 1
ATOM 665 O O . ILE A 1 85 ? 15.172 1.968 11.012 1.00 86.38 85 ILE A O 1
ATOM 669 N N . ASP A 1 86 ? 16.068 1.658 8.972 1.00 88.62 86 ASP A N 1
ATOM 670 C CA . ASP A 1 86 ? 14.828 1.706 8.194 1.00 88.62 86 ASP A CA 1
ATOM 671 C C . ASP A 1 86 ? 14.840 0.533 7.205 1.00 88.62 86 ASP A C 1
ATOM 673 O O . ASP A 1 86 ? 15.662 0.496 6.286 1.00 88.62 86 ASP A O 1
ATOM 677 N N . ALA A 1 87 ? 13.962 -0.453 7.411 1.00 87.31 87 ALA A N 1
ATOM 678 C CA . ALA A 1 87 ? 13.952 -1.693 6.635 1.00 87.31 87 ALA A CA 1
ATOM 679 C C . ALA A 1 87 ? 13.737 -1.426 5.142 1.00 87.31 87 ALA A C 1
ATOM 681 O O . ALA A 1 87 ? 14.393 -2.039 4.299 1.00 87.31 87 ALA A O 1
ATOM 682 N N . ASN A 1 88 ? 12.846 -0.490 4.805 1.00 85.69 88 ASN A N 1
ATOM 683 C CA . ASN A 1 88 ? 12.529 -0.152 3.417 1.00 85.69 88 ASN A CA 1
ATOM 684 C C . ASN A 1 88 ? 13.748 0.444 2.691 1.00 85.69 88 ASN A C 1
ATOM 686 O O . ASN A 1 88 ? 14.066 0.053 1.563 1.00 85.69 88 ASN A O 1
ATOM 690 N N . SER A 1 89 ? 14.470 1.356 3.345 1.00 87.94 89 SER A N 1
ATOM 691 C CA . SER A 1 89 ? 15.683 1.977 2.809 1.00 87.94 89 SER A CA 1
ATOM 692 C C . SER A 1 89 ? 16.837 0.989 2.687 1.00 87.94 89 SER A C 1
ATOM 694 O O . SER A 1 89 ? 17.536 1.007 1.675 1.00 87.94 89 SER A O 1
ATOM 696 N N . ILE A 1 90 ? 17.004 0.095 3.664 1.00 89.62 90 ILE A N 1
ATOM 697 C CA . ILE A 1 90 ? 18.017 -0.967 3.627 1.00 89.62 90 ILE A CA 1
ATOM 698 C C . ILE A 1 90 ? 17.758 -1.912 2.455 1.00 89.62 90 ILE A C 1
ATOM 700 O O . ILE A 1 90 ? 18.651 -2.133 1.641 1.00 89.62 90 ILE A O 1
ATOM 704 N N . ASN A 1 91 ? 16.523 -2.394 2.292 1.00 86.50 91 ASN A N 1
ATOM 705 C CA . ASN A 1 91 ? 16.158 -3.228 1.145 1.00 86.50 91 ASN A CA 1
ATOM 706 C C . ASN A 1 91 ? 16.375 -2.507 -0.195 1.00 86.50 91 ASN A C 1
ATOM 708 O O . ASN A 1 91 ? 16.842 -3.114 -1.161 1.00 86.50 91 ASN A O 1
ATOM 712 N N . SER A 1 92 ? 16.071 -1.206 -0.254 1.00 83.69 92 SER A N 1
ATOM 713 C CA . SER A 1 92 ? 16.317 -0.383 -1.444 1.00 83.69 92 SER A CA 1
ATOM 714 C C . SER A 1 92 ? 17.809 -0.331 -1.791 1.00 83.69 92 SER A C 1
ATOM 716 O O . SER A 1 92 ? 18.182 -0.542 -2.947 1.00 83.69 92 SER A O 1
ATOM 718 N N . ALA A 1 93 ? 18.667 -0.107 -0.792 1.00 87.62 93 ALA A N 1
ATOM 719 C CA . ALA A 1 93 ? 20.116 -0.080 -0.958 1.00 87.62 93 ALA A CA 1
ATOM 720 C C . ALA A 1 93 ? 20.665 -1.441 -1.413 1.00 87.62 93 ALA A C 1
ATOM 722 O O . ALA A 1 93 ? 21.384 -1.497 -2.412 1.00 87.62 93 ALA A O 1
ATOM 723 N N . ILE A 1 94 ? 20.253 -2.539 -0.770 1.00 88.50 94 ILE A N 1
ATOM 724 C CA . ILE A 1 94 ? 20.650 -3.909 -1.140 1.00 88.50 94 ILE A CA 1
ATOM 725 C C . ILE A 1 94 ? 20.267 -4.224 -2.593 1.00 88.50 94 ILE A C 1
ATOM 727 O O . ILE A 1 94 ? 21.075 -4.738 -3.367 1.00 88.50 94 ILE A O 1
ATOM 731 N N . GLY A 1 95 ? 19.039 -3.881 -2.995 1.00 82.38 95 GLY A N 1
ATOM 732 C CA . GLY A 1 95 ? 18.537 -4.122 -4.351 1.00 82.38 95 GLY A CA 1
ATOM 733 C C . GLY A 1 95 ? 19.206 -3.278 -5.444 1.00 82.38 95 GLY A C 1
ATOM 734 O O . GLY A 1 95 ? 18.979 -3.529 -6.632 1.00 82.38 95 GLY A O 1
ATOM 735 N N . SER A 1 96 ? 20.001 -2.272 -5.072 1.00 84.06 96 SER A N 1
ATOM 736 C CA . SER A 1 96 ? 20.772 -1.448 -6.011 1.00 84.06 96 SER A CA 1
ATOM 737 C C . SER A 1 96 ? 22.134 -2.049 -6.378 1.00 84.06 96 SER A C 1
ATOM 739 O O . SER A 1 96 ? 22.712 -1.662 -7.395 1.00 84.06 96 SER A O 1
ATOM 741 N N . VAL A 1 97 ? 22.627 -3.002 -5.579 1.00 87.50 97 VAL A N 1
ATOM 742 C CA . VAL A 1 97 ? 23.926 -3.648 -5.787 1.00 87.50 97 VAL A CA 1
ATOM 743 C C . VAL A 1 97 ? 23.822 -4.658 -6.933 1.00 87.50 97 VAL A C 1
ATOM 745 O O . VAL A 1 97 ? 22.917 -5.495 -6.939 1.00 87.50 97 VAL A O 1
ATOM 748 N N . CYS A 1 98 ? 24.714 -4.575 -7.920 1.00 86.19 98 CYS A N 1
ATOM 749 C CA . CYS A 1 98 ? 24.807 -5.564 -9.000 1.00 86.19 98 CYS A CA 1
ATOM 750 C C . CYS A 1 98 ? 25.670 -6.770 -8.595 1.00 86.19 98 CYS A C 1
ATOM 752 O O . CYS A 1 98 ? 26.430 -6.697 -7.632 1.00 86.19 98 CYS A O 1
ATOM 754 N N . GLY A 1 99 ? 25.581 -7.877 -9.336 1.00 84.06 99 GLY A N 1
ATOM 755 C CA . GLY A 1 99 ? 26.495 -9.010 -9.180 1.00 84.06 99 GLY A CA 1
ATOM 756 C C . GLY A 1 99 ? 27.955 -8.577 -9.368 1.00 84.06 99 GLY A C 1
ATOM 757 O O . GLY A 1 99 ? 28.252 -7.636 -10.108 1.00 84.06 99 GLY A O 1
ATOM 758 N N . GLY A 1 100 ? 28.855 -9.188 -8.599 1.00 83.81 100 GLY A N 1
ATOM 759 C CA . GLY A 1 100 ? 30.230 -8.722 -8.395 1.00 83.81 100 GLY A CA 1
ATOM 760 C C . GLY A 1 100 ? 30.367 -7.543 -7.423 1.00 83.81 100 GLY A C 1
ATOM 761 O O . GLY A 1 100 ? 31.485 -7.131 -7.123 1.00 83.81 100 GLY A O 1
ATOM 762 N N . GLY A 1 101 ? 29.256 -6.982 -6.938 1.00 88.75 101 GLY A N 1
ATOM 763 C CA . GLY A 1 101 ? 29.250 -5.874 -5.990 1.00 88.75 101 GLY A CA 1
ATOM 764 C C . GLY A 1 101 ? 29.418 -6.306 -4.531 1.00 88.75 101 GLY A C 1
ATOM 765 O O . GLY A 1 101 ? 29.085 -7.428 -4.144 1.00 88.75 101 GLY A O 1
ATOM 766 N N . VAL A 1 102 ? 29.900 -5.369 -3.715 1.00 90.50 102 VAL A N 1
ATOM 767 C CA . VAL A 1 102 ? 30.171 -5.540 -2.285 1.00 90.50 102 VAL A CA 1
ATOM 768 C C . VAL A 1 102 ? 29.225 -4.664 -1.463 1.00 90.50 102 VAL A C 1
ATOM 770 O O . VAL A 1 102 ? 29.063 -3.468 -1.719 1.00 90.50 102 VAL A O 1
ATOM 773 N N . LEU A 1 103 ? 28.611 -5.271 -0.453 1.00 93.00 103 LEU A N 1
ATOM 774 C CA . LEU A 1 103 ? 27.720 -4.643 0.508 1.00 93.00 103 LEU A CA 1
ATOM 775 C C . LEU A 1 103 ? 28.331 -4.731 1.911 1.00 93.00 103 LEU A C 1
ATOM 777 O O . LEU A 1 103 ? 28.662 -5.813 2.389 1.00 93.00 103 LEU A O 1
ATOM 781 N N . LEU A 1 104 ? 28.467 -3.595 2.584 1.00 93.69 104 LEU A N 1
ATOM 782 C CA . LEU A 1 104 ? 29.086 -3.516 3.906 1.00 93.69 104 LEU A CA 1
ATOM 783 C C . LEU A 1 104 ? 28.094 -2.973 4.925 1.00 93.69 104 LEU A C 1
ATOM 785 O O . LEU A 1 104 ? 27.420 -1.978 4.668 1.00 93.69 104 LEU A O 1
ATOM 789 N N . PHE A 1 105 ? 28.032 -3.597 6.095 1.00 93.38 105 PHE A N 1
ATOM 790 C CA . PHE A 1 105 ? 27.201 -3.156 7.210 1.00 93.38 105 PHE A CA 1
ATOM 791 C C . PHE A 1 105 ? 28.064 -2.648 8.362 1.00 93.38 105 PHE A C 1
ATOM 793 O O . PHE A 1 105 ? 29.047 -3.289 8.719 1.00 93.38 105 PHE A O 1
ATOM 800 N N . ILE A 1 106 ? 27.665 -1.538 8.983 1.00 90.44 106 ILE A N 1
ATOM 801 C CA . ILE A 1 106 ? 28.190 -1.109 10.287 1.00 90.44 106 ILE A CA 1
ATOM 802 C C . ILE A 1 106 ? 27.112 -1.354 11.337 1.00 90.44 106 ILE A C 1
ATOM 804 O O . ILE A 1 106 ? 25.958 -0.949 11.155 1.00 90.44 106 ILE A O 1
ATOM 808 N N . ARG A 1 107 ? 27.496 -2.014 12.435 1.00 86.88 107 ARG A N 1
ATOM 809 C CA . ARG A 1 107 ? 26.602 -2.330 13.554 1.00 86.88 107 ARG A CA 1
ATOM 810 C C . ARG A 1 107 ? 26.104 -1.070 14.280 1.00 86.88 107 ARG A C 1
ATOM 812 O O . ARG A 1 107 ? 26.784 -0.042 14.297 1.00 86.88 107 ARG A O 1
ATOM 819 N N . PRO A 1 108 ? 24.930 -1.139 14.929 1.00 79.31 108 PRO A N 1
ATOM 820 C CA . PRO A 1 108 ? 24.502 -0.102 15.861 1.00 79.31 108 PRO A CA 1
ATOM 821 C C . PRO A 1 108 ? 25.490 0.030 17.038 1.00 79.31 108 PRO A C 1
ATOM 823 O O . PRO A 1 108 ? 25.979 -0.964 17.565 1.00 79.31 108 PRO A O 1
ATOM 826 N N . LEU A 1 109 ? 25.770 1.265 17.475 1.00 67.19 109 LEU A N 1
ATOM 827 C CA . LEU A 1 109 ? 26.792 1.574 18.495 1.00 67.19 109 LEU A CA 1
ATOM 828 C C . LEU A 1 109 ? 26.430 1.139 19.932 1.00 67.19 109 LEU A C 1
ATOM 830 O O . LEU A 1 109 ? 27.278 1.206 20.819 1.00 67.19 109 LEU A O 1
ATOM 834 N N . GLN A 1 110 ? 25.180 0.754 20.200 1.00 64.25 110 GLN A N 1
ATOM 835 C CA . GLN A 1 110 ? 24.692 0.389 21.536 1.00 64.25 110 GLN A CA 1
ATOM 836 C C . GLN A 1 110 ? 23.816 -0.858 21.460 1.00 64.25 110 GLN A C 1
ATOM 838 O O . GLN A 1 110 ? 23.093 -1.023 20.477 1.00 64.25 110 GLN A O 1
ATOM 843 N N . THR A 1 111 ? 23.827 -1.685 22.516 1.00 57.84 111 THR A N 1
ATOM 844 C CA . THR A 1 111 ? 22.846 -2.761 22.710 1.00 57.84 111 THR A CA 1
ATOM 845 C C . THR A 1 111 ? 21.452 -2.142 22.704 1.00 57.84 111 THR A C 1
ATOM 847 O O . THR A 1 111 ? 21.097 -1.385 23.612 1.00 57.84 111 THR A O 1
ATOM 850 N N . PRO A 1 112 ? 20.659 -2.390 21.660 1.00 60.88 112 PRO A N 1
ATOM 851 C CA . PRO A 1 112 ? 19.458 -1.615 21.452 1.00 60.88 112 PRO A CA 1
ATOM 852 C C . PRO A 1 112 ? 18.352 -2.115 22.378 1.00 60.88 112 PRO A C 1
ATOM 854 O O . PRO A 1 112 ? 18.089 -3.313 22.456 1.00 60.88 112 PRO A O 1
ATOM 857 N N . SER A 1 113 ? 17.652 -1.197 23.046 1.00 67.06 113 SER A N 1
ATOM 858 C CA . SER A 1 113 ? 16.402 -1.510 23.754 1.00 67.06 113 SER A CA 1
ATOM 859 C C . SER A 1 113 ? 15.267 -1.884 22.793 1.00 67.06 113 SER A C 1
ATOM 861 O O . SER A 1 113 ? 14.294 -2.516 23.191 1.00 67.06 113 SER A O 1
ATOM 863 N N . ASN A 1 114 ? 15.387 -1.498 21.522 1.00 83.75 114 ASN A N 1
ATOM 864 C CA . ASN A 1 114 ? 14.377 -1.716 20.498 1.00 83.75 114 ASN A CA 1
ATOM 865 C C . ASN A 1 114 ? 14.521 -3.104 19.842 1.00 83.75 114 ASN A C 1
ATOM 867 O O . ASN A 1 114 ? 15.554 -3.402 19.234 1.00 83.75 114 ASN A O 1
ATOM 871 N N . ARG A 1 115 ? 13.451 -3.910 19.892 1.00 88.12 115 ARG A N 1
ATOM 872 C CA . ARG A 1 115 ? 13.398 -5.270 19.329 1.00 88.12 115 ARG A CA 1
ATOM 873 C C . ARG A 1 115 ? 13.642 -5.332 17.819 1.00 88.12 115 ARG A C 1
ATOM 875 O O . ARG A 1 115 ? 14.241 -6.302 17.373 1.00 88.12 115 ARG A O 1
ATOM 882 N N . ALA A 1 116 ? 13.281 -4.321 17.019 1.00 86.56 116 ALA A N 1
ATOM 883 C CA . ALA A 1 116 ? 13.626 -4.336 15.587 1.00 86.56 116 ALA A CA 1
ATOM 884 C C . ALA A 1 116 ? 15.133 -4.268 15.337 1.00 86.56 116 ALA A C 1
ATOM 886 O O . ALA A 1 116 ? 15.643 -4.919 14.428 1.00 86.56 116 ALA A O 1
ATOM 887 N N . VAL A 1 117 ? 15.856 -3.499 16.152 1.00 87.06 117 VAL A N 1
ATOM 888 C CA . VAL A 1 117 ? 17.312 -3.406 16.026 1.00 87.06 117 VAL A CA 1
ATOM 889 C C . VAL A 1 117 ? 17.956 -4.699 16.529 1.00 87.06 117 VAL A C 1
ATOM 891 O O . VAL A 1 117 ? 18.882 -5.183 15.891 1.00 87.06 117 VAL A O 1
ATOM 894 N N . GLN A 1 118 ? 17.426 -5.309 17.598 1.00 88.50 118 GLN A N 1
ATOM 895 C CA . GLN A 1 118 ? 17.865 -6.634 18.062 1.00 88.50 118 GLN A CA 1
ATOM 896 C C . GLN A 1 118 ? 17.620 -7.722 17.006 1.00 88.50 118 GLN A C 1
ATOM 898 O O . GLN A 1 118 ? 18.504 -8.532 16.739 1.00 88.50 118 GLN A O 1
ATOM 903 N N . TRP A 1 119 ? 16.444 -7.715 16.367 1.00 88.75 119 TRP A N 1
ATOM 904 C CA . TRP A 1 119 ? 16.124 -8.607 15.253 1.00 88.75 119 TRP A CA 1
ATOM 905 C C . TRP A 1 119 ? 17.151 -8.441 14.141 1.00 88.75 119 TRP A C 1
ATOM 907 O O . TRP A 1 119 ? 17.783 -9.415 13.744 1.00 88.75 119 TRP A O 1
ATOM 917 N N . PHE A 1 120 ? 17.362 -7.213 13.670 1.00 89.38 120 PHE A N 1
ATOM 918 C CA . PHE A 1 120 ? 18.271 -6.964 12.559 1.00 89.38 120 PHE A CA 1
ATOM 919 C C . PHE A 1 120 ? 19.727 -7.310 12.901 1.00 89.38 120 PHE A C 1
ATOM 921 O O . PHE A 1 120 ? 20.385 -7.974 12.108 1.00 89.38 120 PHE A O 1
ATOM 928 N N . ASP A 1 121 ? 20.212 -6.960 14.096 1.00 88.56 121 ASP A N 1
ATOM 929 C CA . ASP A 1 121 ? 21.558 -7.333 14.557 1.00 88.56 121 ASP A CA 1
ATOM 930 C C . ASP A 1 121 ? 21.729 -8.861 14.653 1.00 88.56 121 ASP A C 1
ATOM 932 O O . ASP A 1 121 ? 22.751 -9.402 14.230 1.00 88.56 121 ASP A O 1
ATOM 936 N N . SER A 1 122 ? 20.688 -9.596 15.073 1.00 88.62 122 SER A N 1
ATOM 937 C CA . SER A 1 122 ? 20.704 -11.066 15.036 1.00 88.62 122 SER A CA 1
ATOM 938 C C . SER A 1 122 ? 20.835 -11.628 13.614 1.00 88.62 122 SER A C 1
ATOM 940 O O . SER A 1 122 ? 21.471 -12.664 13.420 1.00 88.62 122 SER A O 1
ATOM 942 N N . GLN A 1 123 ? 20.283 -10.939 12.608 1.00 89.81 123 GLN A N 1
ATOM 943 C CA . GLN A 1 123 ? 20.436 -11.326 11.204 1.00 89.81 123 GLN A CA 1
ATOM 944 C C . GLN A 1 123 ? 21.812 -10.940 10.651 1.00 89.81 123 GLN A C 1
ATOM 946 O O . GLN A 1 123 ? 22.369 -11.693 9.853 1.00 89.81 123 GLN A O 1
ATOM 951 N N . LEU A 1 124 ? 22.399 -9.827 11.104 1.00 89.81 124 LEU A N 1
ATOM 952 C CA . LEU A 1 124 ? 23.776 -9.447 10.768 1.00 89.81 124 LEU A CA 1
ATOM 953 C C . LEU A 1 124 ? 24.800 -10.470 11.283 1.00 89.81 124 LEU A C 1
ATOM 955 O O . LEU A 1 124 ? 25.802 -10.698 10.616 1.00 89.81 124 LEU A O 1
ATOM 959 N N . ASN A 1 125 ? 24.529 -11.159 12.398 1.00 88.00 125 ASN A N 1
ATOM 960 C CA . ASN A 1 125 ? 25.397 -12.237 12.902 1.00 88.00 125 ASN A CA 1
ATOM 961 C C . ASN A 1 125 ? 25.498 -13.450 11.959 1.00 88.00 125 ASN A C 1
ATOM 963 O O . ASN A 1 125 ? 26.391 -14.275 12.126 1.00 88.00 125 ASN A O 1
ATOM 967 N N . 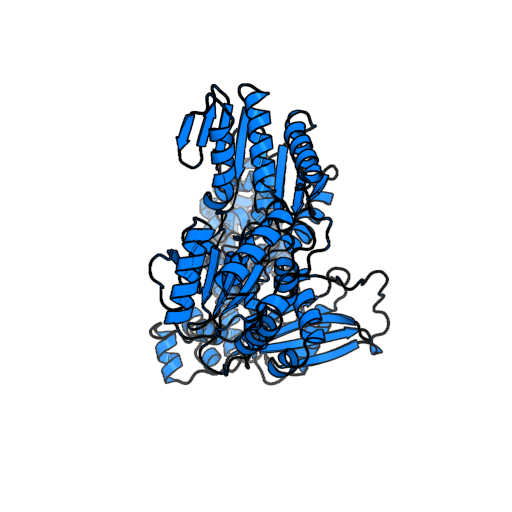LYS A 1 126 ? 24.591 -13.578 10.983 1.00 88.69 126 LYS A N 1
ATOM 968 C CA . LYS A 1 126 ? 24.664 -14.619 9.947 1.00 88.69 126 LYS A CA 1
ATOM 969 C C . LYS A 1 126 ? 25.616 -14.250 8.804 1.00 88.69 126 LYS A C 1
ATOM 971 O O . LYS A 1 126 ? 25.916 -15.107 7.980 1.00 88.69 126 LYS A O 1
ATOM 976 N N . LEU A 1 127 ? 26.052 -12.991 8.730 1.00 89.56 127 LEU A N 1
ATOM 977 C CA . LEU A 1 127 ? 27.004 -12.505 7.735 1.00 89.56 127 LEU A CA 1
ATOM 978 C C . LEU A 1 127 ? 28.445 -12.586 8.267 1.00 89.56 127 LEU A C 1
ATOM 980 O O . LEU A 1 127 ? 28.666 -12.466 9.477 1.00 89.56 127 LEU A O 1
ATOM 984 N N . PRO A 1 128 ? 29.444 -12.729 7.378 1.00 88.69 128 PRO A N 1
ATOM 985 C CA . PRO A 1 128 ? 30.846 -12.686 7.771 1.00 88.69 128 PRO A CA 1
ATOM 986 C C . PRO A 1 128 ? 31.178 -11.335 8.413 1.00 88.69 128 PRO A C 1
ATOM 988 O O . PRO A 1 128 ? 30.884 -10.274 7.855 1.00 88.69 128 PRO A O 1
ATOM 991 N N . THR A 1 129 ? 31.792 -11.374 9.595 1.00 88.06 129 THR A N 1
ATOM 992 C CA . THR A 1 129 ? 32.281 -10.177 10.291 1.00 88.06 129 THR A CA 1
ATOM 993 C C . THR A 1 129 ? 33.766 -9.999 9.998 1.00 88.06 129 THR A C 1
ATOM 995 O O . THR A 1 129 ? 34.543 -10.934 10.157 1.00 88.06 129 THR A O 1
ATOM 998 N N . VAL A 1 130 ? 34.140 -8.802 9.555 1.00 87.00 130 VAL A N 1
ATOM 999 C CA . VAL A 1 130 ? 35.497 -8.425 9.163 1.00 87.00 130 VAL A CA 1
ATOM 1000 C C . VAL A 1 130 ? 36.008 -7.371 10.140 1.00 87.00 130 VAL A C 1
ATOM 1002 O O . VAL A 1 130 ? 35.472 -6.264 10.215 1.00 87.00 130 VAL A O 1
ATOM 1005 N N . ASN A 1 131 ? 37.062 -7.722 10.866 1.00 84.94 131 ASN A N 1
ATOM 1006 C CA . ASN A 1 131 ? 37.807 -6.849 11.768 1.00 84.94 131 ASN A CA 1
ATOM 1007 C C . ASN A 1 131 ? 39.320 -6.994 11.519 1.00 84.94 131 ASN A C 1
ATOM 1009 O O . ASN A 1 131 ? 39.754 -7.857 10.757 1.00 84.94 131 ASN A O 1
ATOM 1013 N N . SER A 1 132 ? 40.139 -6.164 12.169 1.00 75.19 132 SER A N 1
ATOM 1014 C CA . SER A 1 132 ? 41.601 -6.176 11.991 1.00 75.19 132 SER A CA 1
ATOM 1015 C C . SER A 1 132 ? 42.279 -7.500 12.375 1.00 75.19 132 SER A C 1
ATOM 1017 O O . SER A 1 132 ? 43.380 -7.766 11.902 1.00 75.19 132 SER A O 1
ATOM 1019 N N . GLU A 1 133 ? 41.635 -8.318 13.211 1.00 75.62 133 GLU A N 1
ATOM 1020 C CA . GLU A 1 133 ? 42.155 -9.581 13.757 1.00 75.62 133 GLU A CA 1
ATOM 1021 C C . GLU A 1 133 ? 41.511 -10.826 13.115 1.00 75.62 133 GLU A C 1
ATOM 1023 O O . GLU A 1 133 ? 41.751 -11.948 13.554 1.00 75.62 133 GLU A O 1
ATOM 1028 N N . SER A 1 134 ? 40.674 -10.644 12.090 1.00 76.75 134 SER A N 1
ATOM 1029 C CA . SER A 1 134 ? 39.895 -11.725 11.488 1.00 76.75 134 SER A CA 1
ATOM 1030 C C . SER A 1 134 ? 40.781 -12.695 10.717 1.00 76.75 134 SER A C 1
ATOM 1032 O O . SER A 1 134 ? 41.692 -12.286 9.995 1.00 76.75 134 SER A O 1
ATOM 1034 N N . ASP A 1 135 ? 40.453 -13.984 10.792 1.00 77.62 135 ASP A N 1
ATOM 1035 C CA . ASP A 1 135 ? 41.017 -14.974 9.882 1.00 77.62 135 ASP A CA 1
ATOM 1036 C C . ASP A 1 135 ? 40.317 -14.883 8.519 1.00 77.62 135 ASP A C 1
ATOM 1038 O O . ASP A 1 135 ? 39.273 -15.492 8.276 1.00 77.62 135 ASP A O 1
ATOM 1042 N N . TYR A 1 136 ? 40.888 -14.066 7.634 1.00 78.94 136 TYR A N 1
ATOM 1043 C CA . TYR A 1 136 ? 40.313 -13.768 6.326 1.00 78.94 136 TYR A CA 1
ATOM 1044 C C . TYR A 1 136 ? 40.155 -14.998 5.420 1.00 78.94 136 TYR A C 1
ATOM 1046 O O . TYR A 1 136 ? 39.326 -14.968 4.515 1.00 78.94 136 TYR A O 1
ATOM 1054 N N . GLU A 1 137 ? 40.917 -16.076 5.635 1.00 70.88 137 GLU A N 1
ATOM 1055 C CA . GLU A 1 137 ? 40.807 -17.297 4.819 1.00 70.88 137 GLU A CA 1
ATOM 1056 C C . GLU A 1 137 ? 39.501 -18.048 5.105 1.00 70.88 137 GLU A C 1
ATOM 1058 O O . GLU A 1 137 ? 38.864 -18.555 4.183 1.00 70.88 137 GLU A O 1
ATOM 1063 N N . CYS A 1 138 ? 39.038 -18.024 6.356 1.00 70.44 138 CYS A N 1
ATOM 1064 C CA . CYS A 1 138 ? 37.764 -18.618 6.763 1.00 70.44 138 CYS A CA 1
ATOM 1065 C C . CYS A 1 138 ? 36.534 -17.809 6.311 1.00 70.44 138 CYS A C 1
ATOM 1067 O O . CYS A 1 138 ? 35.414 -18.317 6.362 1.00 70.44 138 CYS A O 1
ATOM 1069 N N . LEU A 1 139 ? 36.723 -16.553 5.890 1.00 76.31 139 LEU A N 1
ATOM 1070 C CA . LEU A 1 139 ? 35.650 -15.650 5.455 1.00 76.31 139 LEU A CA 1
ATOM 1071 C C . LEU A 1 139 ? 35.453 -15.638 3.933 1.00 76.31 139 LEU A C 1
ATOM 1073 O O . LEU A 1 139 ? 34.552 -14.959 3.436 1.00 76.31 139 LEU A O 1
ATOM 1077 N N . LEU A 1 140 ? 36.301 -16.347 3.183 1.00 72.06 140 LEU A N 1
ATOM 1078 C CA . LEU A 1 140 ? 36.182 -16.418 1.732 1.00 72.06 140 LEU A CA 1
ATOM 1079 C C . LEU A 1 140 ? 34.891 -17.150 1.331 1.00 72.06 140 LEU A C 1
ATOM 1081 O O . LEU A 1 140 ? 34.541 -18.170 1.927 1.00 72.06 140 LEU A O 1
ATOM 1085 N N . PRO A 1 141 ? 34.179 -16.668 0.299 1.00 67.94 141 PRO A N 1
ATOM 1086 C CA . PRO A 1 141 ? 32.990 -17.344 -0.191 1.00 67.94 141 PRO A CA 1
ATOM 1087 C C . PRO A 1 141 ? 33.345 -18.739 -0.727 1.00 67.94 141 PRO A C 1
ATOM 1089 O O . PRO A 1 141 ? 34.188 -18.885 -1.613 1.00 67.94 141 PRO A O 1
ATOM 1092 N N . CYS A 1 142 ? 32.667 -19.769 -0.212 1.00 60.78 142 CYS A N 1
ATOM 1093 C CA . CYS A 1 142 ? 32.769 -21.142 -0.703 1.00 60.78 142 CYS A CA 1
ATOM 1094 C C . CYS A 1 142 ? 32.121 -21.258 -2.092 1.00 60.78 142 CYS A C 1
ATOM 1096 O O . CYS A 1 142 ? 30.955 -21.629 -2.217 1.00 60.78 142 CYS A O 1
ATOM 1098 N N . CYS A 1 143 ? 32.862 -20.938 -3.148 1.00 55.97 143 CYS A N 1
ATOM 1099 C CA . CYS A 1 143 ? 32.409 -21.119 -4.524 1.00 55.97 143 CYS A CA 1
ATOM 1100 C C . CYS A 1 143 ? 32.952 -22.436 -5.091 1.00 55.97 143 CYS A C 1
ATOM 1102 O O . CYS A 1 143 ? 34.163 -22.634 -5.162 1.00 55.97 143 CYS A O 1
ATOM 1104 N N . GLY A 1 144 ? 32.061 -23.340 -5.515 1.00 53.75 144 GLY A N 1
ATOM 1105 C CA . GLY A 1 144 ? 32.456 -24.543 -6.255 1.00 53.75 144 GLY A CA 1
ATOM 1106 C C . GLY A 1 144 ? 33.136 -24.191 -7.587 1.00 53.75 144 GLY A C 1
ATOM 1107 O O . GLY A 1 144 ? 32.819 -23.173 -8.197 1.00 53.75 144 GLY A O 1
ATOM 1108 N N . GLU A 1 145 ? 34.047 -25.044 -8.064 1.00 46.88 145 GLU A N 1
ATOM 1109 C CA . GLU A 1 145 ? 34.957 -24.794 -9.203 1.00 46.88 145 GLU A CA 1
ATOM 1110 C C . GLU A 1 145 ? 34.280 -24.533 -10.574 1.00 46.88 145 GLU A C 1
ATOM 1112 O O . GLU A 1 145 ? 34.964 -24.272 -11.562 1.00 46.88 145 GLU A O 1
ATOM 1117 N N . SER A 1 146 ? 32.945 -24.559 -10.673 1.00 47.66 146 SER A N 1
ATOM 1118 C CA . SER A 1 146 ? 32.194 -24.426 -11.932 1.00 47.66 146 SER A CA 1
ATOM 1119 C C . SER A 1 146 ? 31.232 -23.230 -11.928 1.00 47.66 146 SER A C 1
ATOM 1121 O O . SER A 1 146 ? 30.017 -23.382 -12.006 1.00 47.66 146 SER A O 1
ATOM 1123 N N . LEU A 1 147 ? 31.768 -22.012 -11.821 1.00 52.88 147 LEU A N 1
ATOM 1124 C CA . LEU A 1 147 ? 30.980 -20.771 -11.822 1.00 52.88 147 LEU A CA 1
ATOM 1125 C C . LEU A 1 147 ? 31.493 -19.796 -12.893 1.00 52.88 147 LEU A C 1
ATOM 1127 O O . LEU A 1 147 ? 32.021 -18.733 -12.594 1.00 52.88 147 LEU A O 1
ATOM 1131 N N . CYS A 1 148 ? 31.325 -20.172 -14.162 1.00 48.59 148 CYS A N 1
ATOM 1132 C CA . CYS A 1 148 ? 31.196 -19.217 -15.267 1.00 48.59 148 CYS A CA 1
ATOM 1133 C C . CYS A 1 148 ? 29.723 -19.211 -15.676 1.00 48.59 148 CYS A C 1
ATOM 1135 O O . CYS A 1 148 ? 29.333 -19.844 -16.656 1.00 48.59 148 CYS A O 1
ATOM 1137 N N . ALA A 1 149 ? 28.876 -18.573 -14.875 1.00 56.84 149 ALA A N 1
ATOM 1138 C CA . ALA A 1 149 ? 27.447 -18.546 -15.14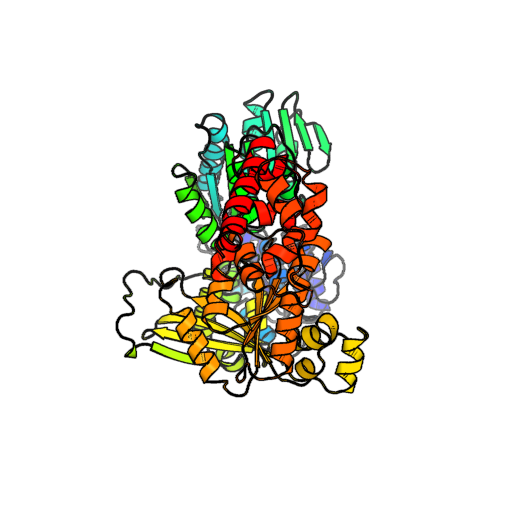2 1.00 56.84 149 ALA A CA 1
ATOM 1139 C C . ALA A 1 149 ? 27.115 -17.306 -15.982 1.00 56.84 149 ALA A C 1
ATOM 1141 O O . ALA A 1 149 ? 27.048 -16.183 -15.482 1.00 56.84 149 ALA A O 1
ATOM 1142 N N . THR A 1 150 ? 26.933 -17.510 -17.288 1.00 61.31 150 THR A N 1
ATOM 1143 C CA . THR A 1 150 ? 26.360 -16.489 -18.170 1.00 61.31 150 THR A CA 1
ATOM 1144 C C . THR A 1 150 ? 24.930 -16.183 -17.721 1.00 61.31 150 THR A C 1
ATOM 1146 O O . THR A 1 150 ? 24.165 -17.133 -17.525 1.00 61.31 150 THR A O 1
ATOM 1149 N N . PRO A 1 151 ? 24.536 -14.904 -17.589 1.00 66.12 151 PRO A N 1
ATOM 1150 C CA . PRO A 1 151 ? 23.173 -14.554 -17.209 1.00 66.12 151 PRO A CA 1
ATOM 1151 C C . PRO A 1 151 ? 22.166 -15.166 -18.192 1.00 66.12 151 PRO A C 1
ATOM 1153 O O . PRO A 1 151 ? 22.311 -15.060 -19.411 1.00 66.12 151 PRO A O 1
ATOM 1156 N N . ASN A 1 152 ? 21.152 -15.848 -17.657 1.00 76.44 152 ASN A N 1
ATOM 1157 C CA . ASN A 1 152 ? 20.135 -16.520 -18.458 1.00 76.44 152 ASN A CA 1
ATOM 1158 C C . ASN A 1 152 ? 19.033 -15.527 -18.857 1.00 76.44 152 ASN A C 1
ATOM 1160 O O . ASN A 1 152 ? 18.151 -15.203 -18.062 1.00 76.44 152 ASN A O 1
ATOM 1164 N N . PHE A 1 153 ? 19.059 -15.076 -20.112 1.00 81.44 153 PHE A N 1
ATOM 1165 C CA . PHE A 1 153 ? 18.082 -14.125 -20.653 1.00 81.44 153 PHE A CA 1
ATOM 1166 C C . PHE A 1 153 ? 16.851 -14.776 -21.298 1.00 81.44 153 PHE A C 1
ATOM 1168 O O . PHE A 1 153 ? 15.984 -14.056 -21.791 1.00 81.44 153 PHE A O 1
ATOM 1175 N N . SER A 1 154 ? 16.720 -16.107 -21.279 1.00 83.94 154 SER A N 1
ATOM 1176 C CA . SER A 1 154 ? 15.647 -16.826 -21.991 1.00 83.94 154 SER A CA 1
ATOM 1177 C C . SER A 1 154 ? 14.239 -16.305 -21.666 1.00 83.94 154 SER A C 1
ATOM 1179 O O . SER A 1 154 ? 13.436 -16.064 -22.568 1.00 83.94 154 SER A O 1
ATOM 1181 N N . HIS A 1 155 ? 13.941 -16.043 -20.389 1.00 85.94 155 HIS A N 1
ATOM 1182 C CA . HIS A 1 155 ? 12.659 -15.461 -19.976 1.00 85.94 155 HIS A CA 1
ATOM 1183 C C . HIS A 1 155 ? 12.467 -14.030 -20.501 1.00 85.94 155 HIS A C 1
ATOM 1185 O O . HIS A 1 155 ? 11.373 -13.682 -20.946 1.00 85.94 155 HIS A O 1
ATOM 1191 N N . GLN A 1 156 ? 13.519 -13.205 -20.496 1.00 88.38 156 GLN A N 1
ATOM 1192 C CA . GLN A 1 156 ? 13.456 -11.845 -21.035 1.00 88.38 156 GLN A CA 1
ATOM 1193 C C . GLN A 1 156 ? 13.211 -11.857 -22.545 1.00 88.38 156 GLN A C 1
ATOM 1195 O O . GLN A 1 156 ? 12.370 -11.102 -23.025 1.00 88.38 156 GLN A O 1
ATOM 1200 N N . GLU A 1 157 ? 13.877 -12.739 -23.287 1.00 88.94 157 GLU A N 1
ATOM 1201 C CA . GLU A 1 157 ? 13.678 -12.889 -24.731 1.00 88.94 157 GLU A CA 1
ATOM 1202 C C . GLU A 1 157 ? 12.240 -13.301 -25.073 1.00 88.94 157 GLU A C 1
ATOM 1204 O O . GLU A 1 157 ? 11.631 -12.733 -25.985 1.00 88.94 157 GLU A O 1
ATOM 1209 N N . ILE A 1 158 ? 11.661 -14.236 -24.307 1.00 91.69 158 ILE A N 1
ATOM 1210 C CA . ILE A 1 158 ? 10.251 -14.630 -24.445 1.00 91.69 158 ILE A CA 1
ATOM 1211 C C . ILE A 1 158 ? 9.336 -13.425 -24.202 1.00 91.69 158 ILE A C 1
ATOM 1213 O O . ILE A 1 158 ? 8.451 -13.161 -25.018 1.00 91.69 158 ILE A O 1
ATOM 1217 N N . VAL A 1 159 ? 9.559 -12.668 -23.123 1.00 92.38 159 VAL A N 1
ATOM 1218 C CA . VAL A 1 159 ? 8.765 -11.471 -22.804 1.00 92.38 159 VAL A CA 1
ATOM 1219 C C . VAL A 1 159 ? 8.865 -10.426 -23.914 1.00 92.38 159 VAL A C 1
ATOM 1221 O O . VAL A 1 159 ? 7.836 -9.962 -24.398 1.00 92.38 159 VAL A O 1
ATOM 1224 N N . VAL A 1 160 ? 10.071 -10.098 -24.382 1.00 92.75 160 VAL A N 1
ATOM 1225 C CA . VAL A 1 160 ? 10.286 -9.124 -25.467 1.00 92.75 160 VAL A CA 1
ATOM 1226 C C . VAL A 1 160 ? 9.542 -9.548 -26.735 1.00 92.75 160 VAL A C 1
ATOM 1228 O O . VAL A 1 160 ? 8.817 -8.746 -27.327 1.00 92.75 160 VAL A O 1
ATOM 1231 N N . LYS A 1 161 ? 9.646 -10.823 -27.130 1.00 93.62 161 LYS A N 1
ATOM 1232 C CA . LYS A 1 161 ? 8.944 -11.365 -28.303 1.00 93.62 161 LYS A CA 1
ATOM 1233 C C . LYS A 1 161 ? 7.425 -11.235 -28.177 1.00 93.62 161 LYS A C 1
ATOM 1235 O O . LYS A 1 161 ? 6.743 -10.895 -29.145 1.00 93.62 161 LYS A O 1
ATOM 1240 N N . GLU A 1 162 ? 6.891 -11.501 -26.992 1.00 93.00 162 GLU A N 1
ATOM 1241 C CA . GLU A 1 162 ? 5.463 -11.407 -26.695 1.00 93.00 162 GLU A CA 1
ATOM 1242 C C . GLU A 1 162 ? 4.957 -9.959 -26.679 1.00 93.00 162 GLU A C 1
ATOM 1244 O O . GLU A 1 162 ? 3.880 -9.690 -27.214 1.00 93.00 162 GLU A O 1
ATOM 1249 N N . LEU A 1 163 ? 5.750 -9.023 -26.148 1.00 93.69 163 LEU A N 1
ATOM 1250 C CA . LEU A 1 163 ? 5.449 -7.590 -26.176 1.00 93.69 163 LEU A CA 1
ATOM 1251 C C . LEU A 1 163 ? 5.424 -7.044 -27.608 1.00 93.69 163 LEU A C 1
ATOM 1253 O O . LEU A 1 163 ? 4.481 -6.351 -27.983 1.00 93.69 163 LEU A O 1
ATOM 1257 N N . ILE A 1 164 ? 6.396 -7.414 -28.448 1.00 92.44 164 ILE A N 1
ATOM 1258 C CA . ILE A 1 164 ? 6.413 -7.027 -29.871 1.00 92.44 164 ILE A CA 1
ATOM 1259 C C . ILE A 1 164 ? 5.178 -7.587 -30.601 1.00 92.44 164 ILE A C 1
ATOM 1261 O O . ILE A 1 164 ? 4.587 -6.926 -31.461 1.00 92.44 164 ILE A O 1
ATOM 1265 N N . ALA A 1 165 ? 4.739 -8.798 -30.239 1.00 91.69 165 ALA A N 1
ATOM 1266 C CA . ALA A 1 165 ? 3.574 -9.434 -30.845 1.00 91.69 165 ALA A CA 1
ATOM 1267 C C . ALA A 1 165 ? 2.249 -8.695 -30.569 1.00 91.69 165 ALA A C 1
ATOM 1269 O O . ALA A 1 165 ? 1.292 -8.913 -31.317 1.00 91.69 165 ALA A O 1
ATOM 1270 N N . LEU A 1 166 ? 2.177 -7.795 -29.575 1.00 90.44 166 LEU A N 1
ATOM 1271 C CA . LEU A 1 166 ? 0.969 -7.010 -29.277 1.00 90.44 166 LEU A CA 1
ATOM 1272 C C . LEU A 1 166 ? 0.453 -6.222 -30.484 1.00 90.44 166 LEU A C 1
ATOM 1274 O O . LEU A 1 166 ? -0.760 -6.154 -30.674 1.00 90.44 166 LEU A O 1
ATOM 1278 N N . LYS A 1 167 ? 1.336 -5.692 -31.347 1.00 88.62 167 LYS A N 1
ATOM 1279 C CA . LYS A 1 167 ? 0.906 -4.949 -32.547 1.00 88.62 167 LYS A CA 1
ATOM 1280 C C . LYS A 1 167 ? 0.111 -5.826 -33.519 1.00 88.62 167 LYS A C 1
ATOM 1282 O O . LYS A 1 167 ? -0.832 -5.353 -34.148 1.00 88.62 167 LYS A O 1
ATOM 1287 N N . ARG A 1 168 ? 0.507 -7.096 -33.653 1.00 85.69 168 ARG A N 1
ATOM 1288 C CA . ARG A 1 168 ? -0.087 -8.062 -34.597 1.00 85.69 168 ARG A CA 1
ATOM 1289 C C . ARG A 1 168 ? -1.253 -8.838 -33.995 1.00 85.69 168 ARG A C 1
ATOM 1291 O O . ARG A 1 168 ? -2.060 -9.400 -34.732 1.00 85.69 168 ARG A O 1
ATOM 1298 N N . ARG A 1 169 ? -1.332 -8.913 -32.666 1.00 80.69 169 ARG A N 1
ATOM 1299 C CA . ARG A 1 169 ? -2.407 -9.614 -31.965 1.00 80.69 169 ARG A CA 1
ATOM 1300 C C . ARG A 1 169 ? -3.741 -8.894 -32.122 1.00 80.69 169 ARG A C 1
ATOM 1302 O O . ARG A 1 169 ? -3.814 -7.677 -32.299 1.00 80.69 169 ARG A O 1
ATOM 1309 N N . ARG A 1 170 ? -4.814 -9.685 -32.020 1.00 78.50 170 ARG A N 1
ATOM 1310 C CA . ARG A 1 170 ? -6.167 -9.149 -31.856 1.00 78.50 170 ARG A CA 1
ATOM 1311 C C . ARG A 1 170 ? -6.194 -8.267 -30.608 1.00 78.50 170 ARG A C 1
ATOM 1313 O O . ARG A 1 170 ? -5.582 -8.607 -29.596 1.00 78.50 170 ARG A O 1
ATOM 1320 N N . ALA A 1 171 ? -6.893 -7.144 -30.724 1.00 81.06 171 ALA A N 1
ATOM 1321 C CA . ALA A 1 171 ? -7.144 -6.225 -29.625 1.00 81.06 171 ALA A CA 1
ATOM 1322 C C . ALA A 1 171 ? -7.786 -6.958 -28.431 1.00 81.06 171 ALA A C 1
ATOM 1324 O O . ALA A 1 171 ? -8.395 -8.014 -28.612 1.00 81.06 171 ALA A O 1
ATOM 1325 N N . ASN A 1 172 ? -7.684 -6.377 -27.234 1.00 84.94 172 ASN A N 1
ATOM 1326 C CA . ASN A 1 172 ? -8.296 -6.867 -25.994 1.00 84.94 172 ASN A CA 1
ATOM 1327 C C . ASN A 1 172 ? -7.658 -8.142 -25.415 1.00 84.94 172 ASN A C 1
ATOM 1329 O O . ASN A 1 172 ? -8.311 -8.896 -24.696 1.00 84.94 172 ASN A O 1
ATOM 1333 N N . ARG A 1 173 ? -6.372 -8.367 -25.704 1.00 89.12 173 ARG A N 1
ATOM 1334 C CA . ARG A 1 173 ? -5.569 -9.476 -25.165 1.00 89.12 173 ARG A CA 1
ATOM 1335 C C . ARG A 1 173 ? -4.363 -8.929 -24.401 1.00 89.12 173 ARG A C 1
ATOM 1337 O O . ARG A 1 173 ? -3.259 -8.908 -24.950 1.00 89.12 173 ARG A O 1
ATOM 1344 N N . PRO A 1 174 ? -4.580 -8.407 -23.183 1.00 91.62 174 PRO A N 1
ATOM 1345 C CA . PRO A 1 174 ? -3.517 -7.794 -22.407 1.00 91.62 174 PRO A CA 1
ATOM 1346 C C . PRO A 1 174 ? -2.475 -8.829 -21.974 1.00 91.62 174 PRO A C 1
ATOM 1348 O O . PRO A 1 174 ? -2.786 -10.006 -21.774 1.00 91.62 174 PRO A O 1
ATOM 1351 N N . ILE A 1 175 ? -1.233 -8.380 -21.820 1.00 93.50 175 ILE A N 1
ATOM 1352 C CA . ILE A 1 175 ? -0.150 -9.184 -21.244 1.00 93.50 175 ILE A CA 1
ATOM 1353 C C . ILE A 1 175 ? 0.096 -8.698 -19.817 1.00 93.50 175 ILE A C 1
ATOM 1355 O O . ILE A 1 175 ? 0.153 -7.498 -19.578 1.00 93.50 175 ILE A O 1
ATOM 1359 N N . VAL A 1 176 ? 0.257 -9.617 -18.873 1.00 91.94 176 VAL A N 1
ATOM 1360 C CA . VAL A 1 176 ? 0.661 -9.319 -17.497 1.00 91.94 176 VAL A CA 1
ATOM 1361 C C . VAL A 1 176 ? 2.005 -9.990 -17.247 1.00 91.94 176 VAL A C 1
ATOM 1363 O O . VAL A 1 176 ? 2.121 -11.207 -17.351 1.00 91.94 176 VAL A O 1
ATOM 1366 N N . ILE A 1 177 ? 3.025 -9.195 -16.947 1.00 91.75 177 ILE A N 1
ATOM 1367 C CA . ILE A 1 177 ? 4.375 -9.640 -16.619 1.00 91.75 177 ILE A CA 1
ATOM 1368 C C . ILE A 1 177 ? 4.533 -9.574 -15.104 1.00 91.75 177 ILE A C 1
ATOM 1370 O O . ILE A 1 177 ? 4.477 -8.497 -14.508 1.00 91.75 177 ILE A O 1
ATOM 1374 N N . THR A 1 178 ? 4.764 -10.724 -14.487 1.00 87.69 178 THR A N 1
ATOM 1375 C CA . THR A 1 178 ? 5.011 -10.863 -13.052 1.00 87.69 178 THR A CA 1
ATOM 1376 C C . THR A 1 178 ? 6.448 -11.306 -12.834 1.00 87.69 178 THR A C 1
ATOM 1378 O O . THR A 1 178 ? 6.884 -12.319 -13.374 1.00 87.69 178 THR A O 1
ATOM 1381 N N . ALA A 1 179 ? 7.218 -10.556 -12.057 1.00 82.88 179 ALA A N 1
ATOM 1382 C CA . ALA A 1 179 ? 8.569 -10.977 -11.703 1.00 82.88 179 ALA A CA 1
ATOM 1383 C C . ALA A 1 179 ? 9.014 -10.337 -10.403 1.00 82.88 179 ALA A C 1
ATOM 1385 O O . ALA A 1 179 ? 8.529 -9.264 -10.048 1.00 82.88 179 ALA A O 1
ATOM 1386 N N . ASP A 1 180 ? 10.030 -10.902 -9.777 1.00 76.75 180 ASP A N 1
ATOM 1387 C CA . ASP A 1 180 ? 10.665 -10.273 -8.625 1.00 76.75 180 ASP A CA 1
ATOM 1388 C C . ASP A 1 180 ? 11.530 -9.077 -9.042 1.00 76.75 180 ASP A C 1
ATOM 1390 O O . ASP A 1 180 ? 11.664 -8.715 -10.228 1.00 76.75 180 ASP A O 1
ATOM 1394 N N . ARG A 1 181 ? 12.084 -8.377 -8.053 1.00 76.94 181 ARG A N 1
ATOM 1395 C CA . ARG A 1 181 ? 13.002 -7.268 -8.316 1.00 76.94 181 ARG A CA 1
ATOM 1396 C C . ARG A 1 181 ? 14.291 -7.788 -8.973 1.00 76.94 181 ARG A C 1
ATOM 1398 O O . ARG A 1 181 ? 14.727 -8.914 -8.758 1.00 76.94 181 ARG A O 1
ATOM 1405 N N . GLY A 1 182 ? 14.900 -6.973 -9.837 1.00 74.50 182 GLY A N 1
ATOM 1406 C CA . GLY A 1 182 ? 16.170 -7.325 -10.494 1.00 74.50 182 GLY A CA 1
ATOM 1407 C C . GLY A 1 182 ? 16.063 -8.351 -11.635 1.00 74.50 182 GLY A C 1
ATOM 1408 O O . GLY A 1 182 ? 17.081 -8.698 -12.230 1.00 74.50 182 GLY A O 1
ATOM 1409 N N . ARG A 1 183 ? 14.845 -8.785 -11.995 1.00 84.00 183 ARG A N 1
ATOM 1410 C CA . ARG A 1 183 ? 14.573 -9.712 -13.114 1.00 84.00 183 ARG A CA 1
ATOM 1411 C C . ARG A 1 183 ? 14.471 -9.028 -14.492 1.00 84.00 183 ARG A C 1
ATOM 1413 O O . ARG A 1 183 ? 14.232 -9.681 -15.493 1.00 84.00 183 ARG A O 1
ATOM 1420 N N . GLY A 1 184 ? 14.641 -7.701 -14.558 1.00 83.88 184 GLY A N 1
ATOM 1421 C CA . GLY A 1 184 ? 14.752 -6.928 -15.809 1.00 83.88 184 GLY A CA 1
ATOM 1422 C C . GLY A 1 184 ? 13.458 -6.711 -16.604 1.00 83.88 184 GLY A C 1
ATOM 1423 O O . GLY A 1 184 ? 13.515 -6.613 -17.830 1.00 83.88 184 GLY A O 1
ATOM 1424 N N . LYS A 1 185 ? 12.313 -6.582 -15.917 1.00 89.06 185 LYS A N 1
ATOM 1425 C CA . LYS A 1 185 ? 11.006 -6.240 -16.514 1.00 89.06 185 LYS A CA 1
ATOM 1426 C C . LYS A 1 185 ? 11.042 -4.922 -17.305 1.00 89.06 185 LYS A C 1
ATOM 1428 O O . LYS A 1 185 ? 10.764 -4.911 -18.500 1.00 89.06 185 LYS A O 1
ATOM 1433 N N . THR A 1 186 ? 11.483 -3.835 -16.668 1.00 88.50 186 THR A N 1
ATOM 1434 C CA . THR A 1 186 ? 11.636 -2.502 -17.281 1.00 88.50 186 THR A CA 1
ATOM 1435 C C . THR A 1 186 ? 12.571 -2.538 -18.494 1.00 88.50 186 THR A C 1
ATOM 1437 O O . THR A 1 186 ? 12.282 -1.957 -19.537 1.00 88.50 186 THR A O 1
ATOM 1440 N N . THR A 1 187 ? 13.669 -3.294 -18.404 1.00 89.19 187 THR A N 1
ATOM 1441 C CA . THR A 1 187 ? 14.596 -3.508 -19.524 1.00 89.19 187 THR A CA 1
ATOM 1442 C C . THR A 1 187 ? 13.926 -4.262 -20.675 1.00 89.19 187 THR A C 1
ATOM 1444 O O . THR A 1 187 ? 14.105 -3.876 -21.825 1.00 89.19 187 THR A O 1
ATOM 1447 N N . ALA A 1 188 ? 13.111 -5.284 -20.390 1.00 91.31 188 ALA A N 1
ATOM 1448 C CA . ALA A 1 188 ? 12.353 -6.014 -21.408 1.00 91.31 188 ALA A CA 1
ATOM 1449 C C . ALA A 1 188 ? 11.372 -5.095 -22.157 1.00 91.31 188 ALA A C 1
ATOM 1451 O O . ALA A 1 188 ? 11.293 -5.149 -23.384 1.00 91.31 188 ALA A O 1
ATOM 1452 N N . ILE A 1 189 ? 10.677 -4.207 -21.435 1.00 93.56 189 ILE A N 1
ATOM 1453 C CA . ILE A 1 189 ? 9.808 -3.185 -22.040 1.00 93.56 189 ILE A CA 1
ATOM 1454 C C . ILE A 1 189 ? 10.630 -2.260 -22.946 1.00 93.56 189 ILE A C 1
ATOM 1456 O O . ILE A 1 189 ? 10.257 -2.048 -24.097 1.00 93.56 189 ILE A O 1
ATOM 1460 N N . GLY A 1 190 ? 11.780 -1.766 -22.476 1.00 92.25 190 GLY A N 1
ATOM 1461 C CA . GLY A 1 190 ? 12.651 -0.904 -23.279 1.00 92.25 190 GLY A CA 1
ATOM 1462 C C . GLY A 1 190 ? 13.159 -1.569 -24.561 1.00 92.25 190 GLY A C 1
ATOM 1463 O O . GLY A 1 190 ? 13.098 -0.969 -25.633 1.00 92.25 190 GLY A O 1
ATOM 1464 N N . LEU A 1 191 ? 13.581 -2.834 -24.484 1.00 91.88 191 LEU A N 1
ATOM 1465 C CA . LEU A 1 191 ? 13.993 -3.617 -25.654 1.00 91.88 191 LEU A CA 1
ATOM 1466 C C . LEU A 1 191 ? 12.838 -3.839 -26.643 1.00 91.88 191 LEU A C 1
ATOM 1468 O O . LEU A 1 191 ? 13.046 -3.759 -27.854 1.00 91.88 191 LEU A O 1
ATOM 1472 N N . ALA A 1 192 ? 11.621 -4.072 -26.146 1.00 94.38 192 ALA A N 1
ATOM 1473 C CA . ALA A 1 192 ? 10.437 -4.175 -26.992 1.00 94.38 192 ALA A CA 1
ATOM 1474 C C . ALA A 1 192 ? 10.114 -2.840 -27.687 1.00 94.38 192 ALA A C 1
ATOM 1476 O O . ALA A 1 192 ? 9.814 -2.845 -28.881 1.00 94.38 192 ALA A O 1
ATOM 1477 N N . CYS A 1 193 ? 10.236 -1.705 -26.987 1.00 93.50 193 CYS A N 1
ATOM 1478 C CA . CYS A 1 193 ? 10.078 -0.373 -27.579 1.00 93.50 193 CYS A CA 1
ATOM 1479 C C . CYS A 1 193 ? 11.083 -0.134 -28.713 1.00 93.50 193 CYS A C 1
ATOM 1481 O O . CYS A 1 193 ? 10.671 0.284 -29.792 1.00 93.50 193 CYS A O 1
ATOM 1483 N N . VAL A 1 194 ? 12.370 -0.454 -28.510 1.00 92.81 194 VAL A N 1
ATOM 1484 C CA . VAL A 1 194 ? 13.404 -0.351 -29.561 1.00 92.81 194 VAL A CA 1
ATOM 1485 C C . VAL A 1 194 ? 12.993 -1.136 -30.805 1.00 92.81 194 VAL A C 1
ATOM 1487 O O . VAL A 1 194 ? 12.957 -0.581 -31.902 1.00 92.81 194 VAL A O 1
ATOM 1490 N N . ALA A 1 195 ? 12.627 -2.409 -30.637 1.00 92.62 195 ALA A N 1
ATOM 1491 C CA . ALA A 1 195 ? 12.249 -3.265 -31.755 1.00 92.62 195 ALA A CA 1
ATOM 1492 C C . ALA A 1 195 ? 10.990 -2.763 -32.485 1.00 92.62 195 ALA A C 1
ATOM 1494 O O . ALA A 1 195 ? 10.940 -2.785 -33.713 1.00 92.62 195 ALA A O 1
ATOM 1495 N N . LEU A 1 196 ? 9.980 -2.284 -31.751 1.00 92.81 196 LEU A N 1
ATOM 1496 C CA . LEU A 1 196 ? 8.747 -1.741 -32.327 1.00 92.81 196 LEU A CA 1
ATOM 1497 C C . LEU A 1 196 ? 8.996 -0.450 -33.117 1.00 92.81 196 LEU A C 1
ATOM 1499 O O . LEU A 1 196 ? 8.470 -0.314 -34.220 1.00 92.81 196 LEU A O 1
ATOM 1503 N N . LEU A 1 197 ? 9.813 0.461 -32.583 1.00 91.12 197 LEU A N 1
ATOM 1504 C CA . LEU A 1 197 ? 10.160 1.730 -33.232 1.00 91.12 197 LEU A CA 1
ATOM 1505 C C . LEU A 1 197 ? 11.018 1.526 -34.487 1.00 91.12 197 LEU A C 1
ATOM 1507 O O . LEU A 1 197 ? 10.885 2.282 -35.442 1.00 91.12 197 LEU A O 1
ATOM 1511 N N . GLN A 1 198 ? 11.865 0.493 -34.508 1.00 89.56 198 GLN A N 1
ATOM 1512 C CA . GLN A 1 198 ? 12.651 0.122 -35.690 1.00 89.56 198 GLN A CA 1
ATOM 1513 C C . GLN A 1 198 ? 11.822 -0.628 -36.744 1.00 89.56 198 GLN A C 1
ATOM 1515 O O . GLN A 1 198 ? 12.091 -0.513 -37.938 1.00 89.56 198 GLN A O 1
ATOM 1520 N N . GLN A 1 199 ? 10.826 -1.417 -36.325 1.00 90.00 199 GLN A N 1
ATOM 1521 C CA . GLN A 1 199 ? 10.035 -2.259 -37.228 1.00 90.00 199 GLN A CA 1
ATOM 1522 C C . GLN A 1 199 ? 8.840 -1.534 -37.865 1.00 90.00 199 GLN A C 1
ATOM 1524 O O . GLN A 1 199 ? 8.423 -1.916 -38.960 1.00 90.00 199 GLN A O 1
ATOM 1529 N N . TYR A 1 200 ? 8.260 -0.535 -37.193 1.00 88.31 200 TYR A N 1
ATOM 1530 C CA . TYR A 1 200 ? 7.042 0.144 -37.640 1.00 88.31 200 TYR A CA 1
ATOM 1531 C C . TYR A 1 200 ? 7.239 1.661 -37.746 1.00 88.31 200 TYR A C 1
ATOM 1533 O O . TYR A 1 200 ? 7.761 2.307 -36.842 1.00 88.31 200 TYR A O 1
ATOM 1541 N N . CYS A 1 201 ? 6.747 2.235 -38.845 1.00 85.44 201 CYS A N 1
ATOM 1542 C CA . CYS A 1 201 ? 6.697 3.679 -39.064 1.00 85.44 201 CYS A CA 1
ATOM 1543 C C . CYS A 1 201 ? 5.335 4.235 -38.617 1.00 85.44 201 CYS A C 1
ATOM 1545 O O . CYS A 1 201 ? 4.306 3.612 -38.888 1.00 85.44 201 CYS A O 1
ATOM 1547 N N . GLY A 1 202 ? 5.326 5.393 -37.950 1.00 87.56 202 GLY A N 1
ATOM 1548 C CA . GLY A 1 202 ? 4.105 6.061 -37.485 1.00 87.56 202 GLY A CA 1
ATOM 1549 C C . GLY A 1 202 ? 3.425 5.378 -36.299 1.00 87.56 202 GLY A C 1
ATOM 1550 O O . GLY A 1 202 ? 2.203 5.422 -36.208 1.00 87.56 202 GLY A O 1
ATOM 1551 N N . ILE A 1 203 ? 4.186 4.695 -35.437 1.00 91.88 203 ILE A N 1
ATOM 1552 C CA . ILE A 1 203 ? 3.643 4.020 -34.249 1.0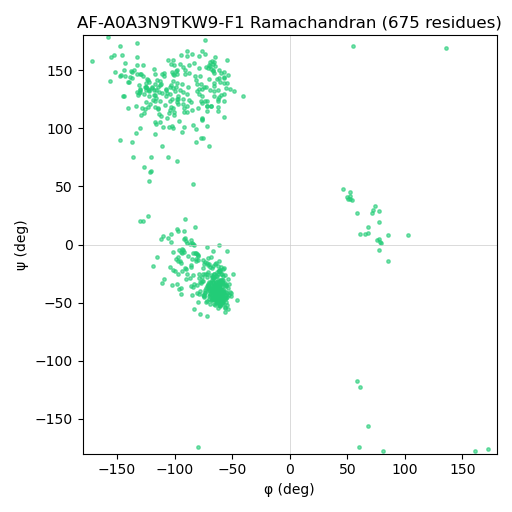0 91.88 203 ILE A CA 1
ATOM 1553 C C . ILE A 1 203 ? 3.694 4.939 -33.022 1.00 91.88 203 ILE A C 1
ATOM 1555 O O . ILE A 1 203 ? 4.745 5.508 -32.717 1.00 91.88 203 ILE A O 1
ATOM 1559 N N . ASN A 1 204 ? 2.578 5.040 -32.297 1.00 93.69 204 ASN A N 1
ATOM 1560 C CA . ASN A 1 204 ? 2.481 5.828 -31.063 1.00 93.69 204 ASN A CA 1
ATOM 1561 C C . ASN A 1 204 ? 2.542 4.916 -29.832 1.00 93.69 204 ASN A C 1
ATOM 1563 O O . ASN A 1 204 ? 1.566 4.252 -29.474 1.00 93.69 204 ASN A O 1
ATOM 1567 N N . LEU A 1 205 ? 3.706 4.862 -29.188 1.00 95.50 205 LEU A N 1
ATOM 1568 C CA . LEU A 1 205 ? 3.939 4.075 -27.981 1.00 95.50 205 LEU A CA 1
ATOM 1569 C C . LEU A 1 205 ? 3.818 4.952 -26.735 1.00 95.50 205 LEU A C 1
ATOM 1571 O O . LEU A 1 205 ? 4.363 6.056 -26.678 1.00 95.50 205 LEU A O 1
ATOM 1575 N N . ALA A 1 206 ? 3.182 4.423 -25.694 1.00 95.31 206 ALA A N 1
ATOM 1576 C CA . ALA A 1 206 ? 3.122 5.087 -24.400 1.00 95.31 206 ALA A CA 1
ATOM 1577 C C . ALA A 1 206 ? 3.653 4.194 -23.279 1.00 95.31 206 ALA A C 1
ATOM 1579 O O . ALA A 1 206 ? 3.412 2.986 -23.259 1.00 95.31 206 ALA A O 1
ATOM 1580 N N . VAL A 1 207 ? 4.346 4.812 -22.324 1.00 95.62 207 VAL A N 1
ATOM 1581 C CA . VAL A 1 207 ? 4.782 4.177 -21.077 1.00 95.62 207 VAL A CA 1
ATOM 1582 C C . VAL A 1 207 ? 4.129 4.898 -19.906 1.00 95.62 207 VAL A C 1
ATOM 1584 O O . VAL A 1 207 ? 4.154 6.124 -19.824 1.00 95.62 207 VAL A O 1
ATOM 1587 N N . CYS A 1 208 ? 3.565 4.138 -18.980 1.00 94.19 208 CYS A N 1
ATOM 1588 C CA . CYS A 1 208 ? 2.941 4.642 -17.770 1.00 94.19 208 CYS A CA 1
ATOM 1589 C C . CYS A 1 208 ? 3.568 3.981 -16.550 1.00 94.19 208 CYS A C 1
ATOM 1591 O O . CYS A 1 208 ? 3.723 2.767 -16.504 1.00 94.19 208 CYS A O 1
ATOM 1593 N N . ALA A 1 209 ? 3.902 4.790 -15.554 1.00 89.62 209 ALA A N 1
ATOM 1594 C CA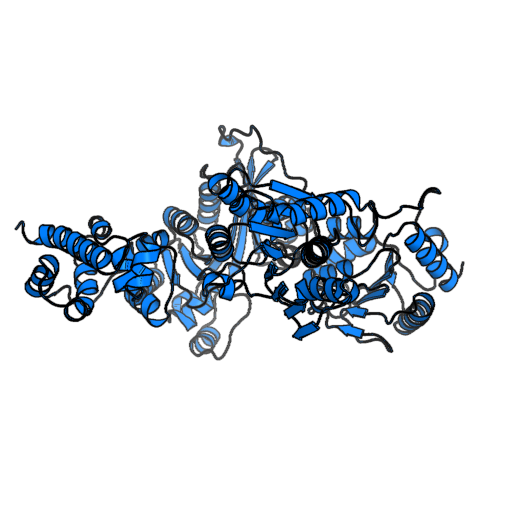 . ALA A 1 209 ? 4.380 4.349 -14.251 1.00 89.62 209 ALA A CA 1
ATOM 1595 C C . ALA A 1 209 ? 4.020 5.416 -13.201 1.00 89.62 209 ALA A C 1
ATOM 1597 O O . ALA A 1 209 ? 3.745 6.563 -13.575 1.00 89.62 209 ALA A O 1
ATOM 1598 N N . PRO A 1 210 ? 4.051 5.098 -11.893 1.00 82.69 210 PRO A N 1
ATOM 1599 C CA . PRO A 1 210 ? 3.767 6.075 -10.839 1.00 82.69 210 PRO A CA 1
ATOM 1600 C C . PRO A 1 210 ? 4.689 7.303 -10.877 1.00 82.69 210 PRO A C 1
ATOM 1602 O O . PRO A 1 210 ? 4.280 8.409 -10.525 1.00 82.69 210 PRO A O 1
ATOM 1605 N N . ARG A 1 211 ? 5.948 7.112 -11.293 1.00 82.81 211 ARG A N 1
ATOM 1606 C CA . ARG A 1 211 ? 6.958 8.166 -11.435 1.00 82.81 211 ARG A CA 1
ATOM 1607 C C . ARG A 1 211 ? 7.727 7.976 -12.736 1.00 82.81 211 ARG A C 1
ATOM 1609 O O . ARG A 1 211 ? 8.051 6.849 -13.100 1.00 82.81 211 ARG A O 1
ATOM 1616 N N . LEU A 1 212 ? 8.083 9.086 -13.384 1.00 84.31 212 LEU A N 1
ATOM 1617 C CA . LEU A 1 212 ? 8.935 9.080 -14.579 1.00 84.31 212 LEU A CA 1
ATOM 1618 C C . LEU A 1 212 ? 10.299 8.427 -14.295 1.00 84.31 212 LEU A C 1
ATOM 1620 O O . LEU A 1 212 ? 10.828 7.704 -15.132 1.00 84.31 212 LEU A O 1
ATOM 1624 N N . ASP A 1 213 ? 10.843 8.645 -13.097 1.00 78.56 213 ASP A N 1
ATOM 1625 C CA . ASP A 1 213 ? 12.170 8.166 -12.695 1.00 78.56 213 ASP A CA 1
ATOM 1626 C C . ASP A 1 213 ? 12.295 6.641 -12.742 1.00 78.56 213 ASP A C 1
ATOM 1628 O O . ASP A 1 213 ? 13.337 6.129 -13.145 1.00 78.56 213 ASP A O 1
ATOM 1632 N N . SER A 1 214 ? 11.213 5.921 -12.431 1.00 77.19 214 SER A N 1
ATOM 1633 C CA . SER A 1 214 ? 11.167 4.456 -12.468 1.00 77.19 214 SER A CA 1
ATOM 1634 C C . SER A 1 214 ? 11.325 3.888 -13.881 1.00 77.19 214 SER A C 1
ATOM 1636 O O . SER A 1 214 ? 11.795 2.766 -14.042 1.00 77.19 214 SER A O 1
ATOM 1638 N N . VAL A 1 215 ? 10.963 4.665 -14.906 1.00 85.62 215 VAL A N 1
ATOM 1639 C CA . VAL A 1 215 ? 10.989 4.250 -16.316 1.00 85.62 215 VAL A CA 1
ATOM 1640 C C . VAL A 1 215 ? 12.048 4.978 -17.141 1.00 85.62 215 VAL A C 1
ATOM 1642 O O . VAL A 1 215 ? 12.145 4.733 -18.341 1.00 85.62 215 VAL A O 1
ATOM 1645 N N . ARG A 1 216 ? 12.892 5.824 -16.529 1.00 83.56 216 ARG A N 1
ATOM 1646 C CA . ARG A 1 216 ? 13.990 6.523 -17.231 1.00 83.56 216 ARG A CA 1
ATOM 1647 C C . ARG A 1 216 ? 14.878 5.566 -18.022 1.00 83.56 216 ARG A C 1
ATOM 1649 O O . ARG A 1 216 ? 15.166 5.834 -19.182 1.00 83.56 216 ARG A O 1
ATOM 1656 N N . GLY A 1 217 ? 15.188 4.404 -17.443 1.00 83.81 217 GLY A N 1
ATOM 1657 C CA . GLY A 1 217 ? 15.989 3.377 -18.108 1.00 83.81 217 GLY A CA 1
ATOM 1658 C C . GLY A 1 217 ? 15.403 2.889 -19.439 1.00 83.81 217 GLY A C 1
ATOM 1659 O O . GLY A 1 217 ? 16.164 2.497 -20.316 1.00 83.81 217 GLY A O 1
ATOM 1660 N N . ILE A 1 218 ? 14.078 2.951 -19.642 1.00 89.44 218 ILE A N 1
ATOM 1661 C CA . ILE A 1 218 ? 13.459 2.636 -20.942 1.00 89.44 218 ILE A CA 1
ATOM 1662 C C . ILE A 1 218 ? 13.873 3.671 -21.991 1.00 89.44 218 ILE A C 1
ATOM 1664 O O . ILE A 1 218 ? 14.282 3.299 -23.090 1.00 89.44 218 ILE A O 1
ATOM 1668 N N . PHE A 1 219 ? 13.795 4.957 -21.647 1.00 89.00 219 PHE A N 1
ATOM 1669 C CA . PHE A 1 219 ? 14.161 6.048 -22.548 1.00 89.00 219 PHE A CA 1
ATOM 1670 C C . PHE A 1 219 ? 15.656 6.021 -22.882 1.00 89.00 219 PHE A C 1
ATOM 1672 O O . PHE A 1 219 ? 16.007 6.153 -24.050 1.00 89.00 219 PHE A O 1
ATOM 1679 N N . ASP A 1 220 ? 16.517 5.750 -21.899 1.00 85.81 220 ASP A N 1
ATOM 1680 C CA . ASP A 1 220 ? 17.969 5.680 -22.108 1.00 85.81 220 ASP A CA 1
ATOM 1681 C C . ASP A 1 220 ? 18.369 4.472 -22.996 1.00 85.81 220 ASP A C 1
ATOM 1683 O O . ASP A 1 220 ? 19.261 4.567 -23.845 1.00 85.81 220 ASP A O 1
ATOM 1687 N N . ILE A 1 221 ? 17.674 3.329 -22.876 1.00 87.50 221 ILE A N 1
ATOM 1688 C CA . ILE A 1 221 ? 17.858 2.172 -23.778 1.00 87.50 221 ILE A CA 1
ATOM 1689 C C . ILE A 1 221 ? 17.444 2.518 -25.213 1.00 87.50 221 ILE A C 1
ATOM 1691 O O . ILE A 1 221 ? 18.117 2.112 -26.160 1.00 87.50 221 ILE A O 1
ATOM 1695 N N . VAL A 1 222 ? 16.336 3.241 -25.384 1.00 88.12 222 VAL A N 1
ATOM 1696 C CA . VAL A 1 222 ? 15.851 3.634 -26.713 1.00 88.12 222 VAL A CA 1
ATOM 1697 C C . VAL A 1 222 ? 16.808 4.625 -27.367 1.00 88.12 222 VAL A C 1
ATOM 1699 O O . VAL A 1 222 ? 17.195 4.413 -28.513 1.00 88.12 222 VAL A O 1
ATOM 1702 N N . GLU A 1 223 ? 17.251 5.638 -26.623 1.00 86.88 223 GLU A N 1
ATOM 1703 C CA . GLU A 1 223 ? 18.200 6.655 -27.090 1.00 86.88 223 GLU A CA 1
ATOM 1704 C C . GLU A 1 223 ? 19.554 6.049 -27.489 1.00 86.88 223 GLU A C 1
ATOM 1706 O O . GLU A 1 223 ? 20.124 6.404 -28.516 1.00 86.88 223 GLU A O 1
ATOM 1711 N N . SER A 1 224 ? 20.053 5.070 -26.729 1.00 85.00 224 SER A N 1
ATOM 1712 C CA . SER A 1 224 ? 21.339 4.424 -27.030 1.00 85.00 224 SER A CA 1
ATOM 1713 C C . SER A 1 224 ? 21.308 3.442 -28.208 1.00 85.00 224 SER A C 1
ATOM 1715 O O . SER A 1 224 ? 22.365 3.121 -28.751 1.00 85.00 224 SER A O 1
ATOM 1717 N N . ARG A 1 225 ? 20.134 2.924 -28.602 1.00 88.00 225 ARG A N 1
ATOM 1718 C CA . ARG A 1 225 ? 20.016 1.848 -29.611 1.00 88.00 225 ARG A CA 1
ATOM 1719 C C . ARG A 1 225 ? 19.306 2.249 -30.902 1.00 88.00 225 ARG A C 1
ATOM 1721 O O . ARG A 1 225 ? 19.337 1.476 -31.860 1.00 88.00 225 ARG A O 1
ATOM 1728 N N . VAL A 1 226 ? 18.660 3.412 -30.954 1.00 82.81 226 VAL A N 1
ATOM 1729 C CA . VAL A 1 226 ? 17.954 3.896 -32.148 1.00 82.81 226 VAL A CA 1
ATOM 1730 C C . VAL A 1 226 ? 18.688 5.107 -32.720 1.00 82.81 226 VAL A C 1
ATOM 1732 O O . VAL A 1 226 ? 18.672 6.181 -32.136 1.00 82.81 226 VAL A O 1
ATOM 1735 N N . LEU A 1 227 ? 19.308 4.931 -33.892 1.00 66.94 227 LEU A N 1
ATOM 1736 C CA . LEU A 1 227 ? 20.270 5.878 -34.479 1.00 66.94 227 LEU A CA 1
ATOM 1737 C C . LEU A 1 227 ? 19.693 7.252 -34.907 1.00 66.94 227 LEU A C 1
ATOM 1739 O O . LEU A 1 227 ? 20.478 8.134 -35.228 1.00 66.94 227 LEU A O 1
ATOM 1743 N N . ASP A 1 228 ? 18.373 7.473 -34.829 1.00 74.25 228 ASP A N 1
ATOM 1744 C CA . ASP A 1 228 ? 17.688 8.727 -35.216 1.00 74.25 228 ASP A CA 1
ATOM 1745 C C . ASP A 1 228 ? 16.717 9.260 -34.139 1.00 74.25 228 ASP A C 1
ATOM 1747 O O . ASP A 1 228 ? 15.778 10.010 -34.425 1.00 74.25 228 ASP A O 1
ATOM 1751 N N . SER A 1 229 ? 16.875 8.841 -32.882 1.00 75.75 229 SER A N 1
ATOM 1752 C CA . SER A 1 229 ? 15.989 9.300 -31.811 1.00 75.75 229 SER A CA 1
ATOM 1753 C C . SER A 1 229 ? 16.268 10.747 -31.410 1.00 75.75 229 SER A C 1
ATOM 1755 O O . SER A 1 229 ? 17.368 11.074 -30.971 1.00 75.75 229 SER A O 1
ATOM 1757 N N . LEU A 1 230 ? 15.246 11.603 -31.482 1.00 75.06 230 LEU A N 1
ATOM 1758 C CA . LEU A 1 230 ? 15.289 12.965 -30.952 1.00 75.06 230 LEU A CA 1
ATOM 1759 C C . LEU A 1 230 ? 14.578 13.010 -29.598 1.00 75.06 230 LEU A C 1
ATOM 1761 O O . LEU A 1 230 ? 13.361 12.810 -29.508 1.00 75.06 230 LEU A O 1
ATOM 1765 N N . ARG A 1 231 ? 15.339 13.286 -28.536 1.00 74.50 231 ARG A N 1
ATOM 1766 C CA . ARG A 1 231 ? 14.799 13.465 -27.186 1.00 74.50 231 ARG A CA 1
ATOM 1767 C C . ARG A 1 231 ? 14.147 14.844 -27.075 1.00 74.50 231 ARG A C 1
ATOM 1769 O O . ARG A 1 231 ? 14.829 15.862 -27.048 1.00 74.50 231 ARG A O 1
ATOM 1776 N N . GLN A 1 232 ? 12.817 14.870 -27.012 1.00 74.25 232 GLN A N 1
ATOM 1777 C CA . GLN A 1 232 ? 12.029 16.101 -26.868 1.00 74.25 232 GLN A CA 1
ATOM 1778 C C . GLN A 1 232 ? 11.988 16.564 -25.404 1.00 74.25 232 GLN A C 1
ATOM 1780 O O . GLN A 1 232 ? 11.960 17.755 -25.109 1.00 74.25 232 GLN A O 1
ATOM 1785 N N . SER A 1 233 ? 11.972 15.612 -24.467 1.00 78.56 233 SER A N 1
ATOM 1786 C CA . SER A 1 233 ? 12.033 15.866 -23.025 1.00 78.56 233 SER A CA 1
ATOM 1787 C C . SER A 1 233 ? 12.535 14.628 -22.274 1.00 78.56 233 SER A C 1
ATOM 1789 O O . SER A 1 233 ? 12.751 13.568 -22.865 1.00 78.56 233 SER A O 1
ATOM 1791 N N . HIS A 1 234 ? 12.666 14.715 -20.946 1.00 70.00 234 HIS A N 1
ATOM 1792 C CA . HIS A 1 234 ? 13.026 13.562 -20.112 1.00 70.00 234 HIS A CA 1
ATOM 1793 C C . HIS A 1 234 ? 12.069 12.363 -20.242 1.00 70.00 234 HIS A C 1
ATOM 1795 O O . HIS A 1 234 ? 12.493 11.252 -19.933 1.00 70.00 234 HIS A O 1
ATOM 1801 N N . GLY A 1 235 ? 10.834 12.567 -20.716 1.00 82.81 235 GLY A N 1
ATOM 1802 C CA . GLY A 1 235 ? 9.830 11.516 -20.902 1.00 82.81 235 GLY A CA 1
ATOM 1803 C C . GLY A 1 235 ? 9.220 11.461 -22.302 1.00 82.81 235 GLY A C 1
ATOM 1804 O O . GLY A 1 235 ? 8.120 10.940 -22.442 1.00 82.81 235 GLY A O 1
ATOM 1805 N N . ALA A 1 236 ? 9.866 12.018 -23.331 1.00 87.88 236 ALA A N 1
ATOM 1806 C CA . ALA A 1 236 ? 9.354 11.941 -24.699 1.00 87.88 236 ALA A CA 1
ATOM 1807 C C . ALA A 1 236 ? 10.485 11.822 -25.726 1.00 87.88 236 ALA A C 1
ATOM 1809 O O . ALA A 1 236 ? 11.398 12.652 -25.751 1.00 87.88 236 ALA A O 1
ATOM 1810 N N . ILE A 1 237 ? 10.383 10.814 -26.591 1.00 87.75 237 ILE A N 1
ATOM 1811 C CA . ILE A 1 237 ? 11.281 10.572 -27.722 1.00 87.75 237 ILE A CA 1
ATOM 1812 C C . ILE A 1 237 ? 10.449 10.526 -29.005 1.00 87.75 237 ILE A C 1
ATOM 1814 O O . ILE A 1 237 ? 9.417 9.859 -29.064 1.00 87.75 237 ILE A O 1
ATOM 1818 N N . SER A 1 238 ? 10.916 11.221 -30.040 1.00 85.75 238 SER A N 1
ATOM 1819 C CA . SER A 1 238 ? 10.345 11.186 -31.390 1.00 85.75 238 SER A CA 1
ATOM 1820 C C . SER A 1 238 ? 11.354 10.598 -32.373 1.00 85.75 238 SER A C 1
ATOM 1822 O O . SER A 1 238 ? 12.510 11.023 -32.378 1.00 85.75 238 SER A O 1
ATOM 1824 N N . ILE A 1 239 ? 10.918 9.661 -33.215 1.00 83.94 239 ILE A N 1
ATOM 1825 C CA . ILE A 1 239 ? 11.718 9.050 -34.287 1.00 83.94 239 ILE A CA 1
ATOM 1826 C C . ILE A 1 239 ? 10.890 9.124 -35.573 1.00 83.94 239 ILE A C 1
ATOM 1828 O O . ILE A 1 239 ? 9.963 8.337 -35.773 1.00 83.94 239 ILE A O 1
ATOM 1832 N N . GLY A 1 240 ? 11.184 10.098 -36.438 1.00 83.81 240 GLY A N 1
ATOM 1833 C CA . GLY A 1 240 ? 10.368 10.366 -37.627 1.00 83.81 240 GLY A CA 1
ATOM 1834 C C . GLY A 1 240 ? 8.912 10.682 -37.258 1.00 83.81 240 GLY A C 1
ATOM 1835 O O . GLY A 1 240 ? 8.647 11.662 -36.567 1.00 83.81 240 GLY A O 1
ATOM 1836 N N . SER A 1 241 ? 7.973 9.849 -37.714 1.00 84.19 241 SER A N 1
ATOM 1837 C CA . SER A 1 241 ? 6.543 9.924 -37.367 1.00 84.19 241 SER A CA 1
ATOM 1838 C C . SER A 1 241 ? 6.143 9.060 -36.164 1.00 84.19 241 SER A C 1
ATOM 1840 O O . SER A 1 241 ? 4.985 9.099 -35.756 1.00 84.19 241 SER A O 1
ATOM 1842 N N . SER A 1 242 ? 7.063 8.269 -35.610 1.00 90.31 242 SER A N 1
ATOM 1843 C CA . SER A 1 242 ? 6.820 7.419 -34.445 1.00 90.31 242 SER A CA 1
ATOM 1844 C C . SER A 1 242 ? 7.155 8.160 -33.150 1.00 90.31 242 SER A C 1
ATOM 1846 O O . SER A 1 242 ? 8.099 8.956 -33.096 1.00 90.31 242 SER A O 1
ATOM 1848 N N . THR A 1 243 ? 6.412 7.875 -32.082 1.00 92.50 243 THR A N 1
ATOM 1849 C CA . THR A 1 243 ? 6.590 8.535 -30.783 1.00 92.50 243 THR A CA 1
ATOM 1850 C C . THR A 1 243 ? 6.637 7.532 -29.635 1.00 92.50 243 THR A C 1
ATOM 1852 O O . THR A 1 243 ? 5.989 6.487 -29.668 1.00 92.50 243 THR A O 1
ATOM 1855 N N . LEU A 1 244 ? 7.431 7.852 -28.613 1.00 93.62 244 LEU A N 1
ATOM 1856 C CA . LEU A 1 244 ? 7.444 7.179 -27.320 1.00 93.62 244 LEU A CA 1
ATOM 1857 C C . LEU A 1 244 ? 7.272 8.231 -26.226 1.00 93.62 244 LEU A C 1
ATOM 1859 O O . LEU A 1 244 ? 8.166 9.054 -26.015 1.00 93.62 244 LEU A O 1
ATOM 1863 N N . THR A 1 245 ? 6.145 8.198 -25.520 1.00 93.75 245 THR A N 1
ATOM 1864 C CA . THR A 1 245 ? 5.808 9.207 -24.505 1.00 93.75 245 THR A CA 1
ATOM 1865 C C . THR A 1 245 ? 5.499 8.594 -23.147 1.00 93.75 245 THR A C 1
ATOM 1867 O O . THR A 1 245 ? 4.779 7.602 -23.045 1.00 93.75 245 THR A O 1
ATOM 1870 N N . PHE A 1 246 ? 5.993 9.224 -22.087 1.00 94.69 246 PHE A N 1
ATOM 1871 C CA . PHE A 1 246 ? 5.557 8.963 -20.725 1.00 94.69 246 PHE A CA 1
ATOM 1872 C C . PHE A 1 246 ? 4.231 9.671 -20.456 1.00 94.69 246 PHE A C 1
ATOM 1874 O O . PHE A 1 246 ? 4.114 10.878 -20.673 1.00 94.69 246 PHE A O 1
ATOM 1881 N N . ILE A 1 247 ? 3.255 8.937 -19.930 1.00 93.00 247 ILE A N 1
ATOM 1882 C CA . ILE A 1 247 ? 1.958 9.481 -19.527 1.00 93.00 247 ILE A CA 1
ATOM 1883 C C . ILE A 1 247 ? 1.662 9.001 -18.109 1.00 93.00 247 ILE A C 1
ATOM 1885 O O . ILE A 1 247 ? 1.793 7.818 -17.802 1.00 93.00 247 ILE A O 1
ATOM 1889 N N . SER A 1 248 ? 1.270 9.923 -17.227 1.00 90.75 248 SER A N 1
ATOM 1890 C CA . SER A 1 248 ? 0.909 9.563 -15.856 1.00 90.75 248 SER A CA 1
ATOM 1891 C C . SER A 1 248 ? -0.423 8.794 -15.806 1.00 90.75 248 SER A C 1
ATOM 1893 O O . SER A 1 248 ? -1.299 9.052 -16.641 1.00 90.75 248 SER A O 1
ATOM 1895 N N . PRO A 1 249 ? -0.634 7.916 -14.804 1.00 88.69 249 PRO A N 1
ATOM 1896 C CA . PRO A 1 249 ? -1.860 7.121 -14.695 1.00 88.69 249 PRO A CA 1
ATOM 1897 C C . PRO A 1 249 ? -3.142 7.970 -14.711 1.00 88.69 249 PRO A C 1
ATOM 1899 O O . PRO A 1 249 ? -4.098 7.649 -15.411 1.00 88.69 249 PRO A O 1
ATOM 1902 N N . ASP A 1 250 ? -3.143 9.109 -14.008 1.00 85.69 250 ASP A N 1
ATOM 1903 C CA . ASP A 1 250 ? -4.290 10.027 -13.975 1.00 85.69 250 ASP A CA 1
ATOM 1904 C C . ASP A 1 250 ? -4.595 10.656 -15.340 1.00 85.69 250 ASP A C 1
ATOM 1906 O O . ASP A 1 250 ? -5.756 10.913 -15.663 1.00 85.69 250 ASP A O 1
ATOM 1910 N N . SER A 1 251 ? -3.561 10.941 -16.136 1.00 88.12 251 SER A N 1
ATOM 1911 C CA . SER A 1 251 ? -3.723 11.580 -17.446 1.00 88.12 251 SER A CA 1
ATOM 1912 C C . SER A 1 251 ? -4.249 10.601 -18.489 1.00 88.12 251 SER A C 1
ATOM 1914 O O . SER A 1 251 ? -4.980 11.030 -19.378 1.00 88.12 251 SER A O 1
ATOM 1916 N N . LEU A 1 252 ? -3.913 9.309 -18.369 1.00 90.00 252 LEU A N 1
ATOM 1917 C CA . LEU A 1 252 ? -4.423 8.247 -19.245 1.00 90.00 252 LEU A CA 1
ATOM 1918 C C . LEU A 1 252 ? -5.935 8.050 -19.133 1.00 90.00 252 LEU A C 1
ATOM 1920 O O . LEU A 1 252 ? -6.559 7.652 -20.110 1.00 90.00 252 LEU A O 1
ATOM 1924 N N . VAL A 1 253 ? -6.499 8.287 -17.946 1.00 86.06 253 VAL A N 1
ATOM 1925 C CA . VAL A 1 253 ? -7.937 8.141 -17.677 1.00 86.06 253 VAL A CA 1
ATOM 1926 C C . VAL A 1 253 ? -8.716 9.405 -18.044 1.00 86.06 253 VAL A C 1
ATOM 1928 O O . VAL A 1 253 ? -9.871 9.324 -18.452 1.00 86.06 253 VAL A O 1
ATOM 1931 N N . LYS A 1 254 ? -8.122 10.587 -17.839 1.00 79.12 254 LYS A N 1
ATOM 1932 C CA . LYS A 1 254 ? -8.823 11.873 -17.995 1.00 79.12 254 LYS A CA 1
ATOM 1933 C C . LYS A 1 254 ? -8.891 12.373 -19.431 1.00 79.12 254 LYS A C 1
ATOM 1935 O O . LYS A 1 254 ? -9.851 13.058 -19.770 1.00 79.12 254 LYS A O 1
ATOM 1940 N N . ASN A 1 255 ? -7.862 12.095 -20.223 1.00 81.44 255 ASN A N 1
ATOM 1941 C CA . ASN A 1 255 ? -7.722 12.628 -21.570 1.00 81.44 255 ASN A CA 1
ATOM 1942 C C . ASN A 1 255 ? -7.731 11.478 -22.576 1.00 81.44 255 ASN A C 1
ATOM 1944 O O . ASN A 1 255 ? -7.190 10.410 -22.294 1.00 81.44 255 ASN A O 1
ATOM 1948 N N . ASP A 1 256 ? -8.280 11.733 -23.760 1.00 79.50 256 ASP A N 1
ATOM 1949 C CA . ASP A 1 256 ? -8.152 10.813 -24.884 1.00 79.50 256 ASP A CA 1
ATOM 1950 C C . ASP A 1 256 ? -6.754 10.953 -25.493 1.00 79.50 256 ASP A C 1
ATOM 1952 O O . ASP A 1 256 ? -6.345 12.044 -25.900 1.00 79.50 256 ASP A O 1
ATOM 1956 N N . HIS A 1 257 ? -6.023 9.841 -25.553 1.00 85.19 257 HIS A N 1
ATOM 1957 C CA . HIS A 1 257 ? -4.706 9.758 -26.180 1.00 85.19 257 HIS A CA 1
ATOM 1958 C C . HIS A 1 257 ? -4.748 8.750 -27.325 1.00 85.19 257 HIS A C 1
ATOM 1960 O O . HIS A 1 257 ? -5.246 7.636 -27.158 1.00 85.19 257 HIS A O 1
ATOM 1966 N N . ASP A 1 258 ? -4.181 9.117 -28.472 1.00 88.12 258 ASP A N 1
ATOM 1967 C CA . ASP A 1 258 ? -4.038 8.208 -29.609 1.00 88.12 258 ASP A CA 1
ATOM 1968 C C . ASP A 1 258 ? -2.807 7.310 -29.414 1.00 88.12 258 ASP A C 1
ATOM 1970 O O . ASP A 1 258 ? -1.683 7.667 -29.773 1.00 88.12 258 ASP A O 1
ATOM 1974 N N . ILE A 1 259 ? -3.017 6.169 -28.751 1.00 91.69 259 ILE A N 1
ATOM 1975 C CA . ILE A 1 259 ? -1.962 5.230 -28.354 1.00 91.69 259 ILE A CA 1
ATOM 1976 C C . ILE A 1 259 ? -2.178 3.890 -29.055 1.00 91.69 259 ILE A C 1
ATOM 1978 O O . ILE A 1 259 ? -3.201 3.227 -28.880 1.00 91.69 259 ILE A O 1
ATOM 1982 N N . ASP A 1 260 ? -1.161 3.437 -29.788 1.00 92.12 260 ASP A N 1
ATOM 1983 C CA . ASP A 1 260 ? -1.172 2.128 -30.436 1.00 92.12 260 ASP A CA 1
ATOM 1984 C C . ASP A 1 260 ? -0.936 0.983 -29.454 1.00 92.12 260 ASP A C 1
ATOM 1986 O O . ASP A 1 260 ? -1.561 -0.074 -29.580 1.00 92.12 260 ASP A O 1
ATOM 1990 N N . ILE A 1 261 ? 0.031 1.160 -28.546 1.00 94.75 261 ILE A N 1
ATOM 1991 C CA . ILE A 1 261 ? 0.430 0.179 -27.533 1.00 94.75 261 ILE A CA 1
ATOM 1992 C C . ILE A 1 261 ? 0.812 0.921 -26.254 1.00 94.75 261 ILE A C 1
ATOM 1994 O O . ILE A 1 261 ? 1.655 1.821 -26.275 1.00 94.75 261 ILE A O 1
ATOM 1998 N N . LEU A 1 262 ? 0.212 0.503 -25.141 1.00 96.06 262 LEU A N 1
ATOM 1999 C CA . LEU A 1 262 ? 0.488 1.036 -23.813 1.00 96.06 262 LEU A CA 1
ATOM 2000 C C . LEU A 1 262 ? 1.276 0.018 -22.975 1.00 96.06 262 LEU A C 1
ATOM 2002 O O . LEU A 1 262 ? 0.858 -1.129 -22.816 1.00 96.06 262 LEU A O 1
ATOM 2006 N N . PHE A 1 263 ? 2.393 0.446 -22.397 1.00 96.31 263 PHE A N 1
ATOM 2007 C CA . PHE A 1 263 ? 3.146 -0.320 -21.407 1.00 96.31 263 PHE A CA 1
ATOM 2008 C C . PHE A 1 263 ? 2.971 0.324 -20.033 1.00 96.31 263 PHE A C 1
ATOM 2010 O O . PHE A 1 263 ? 3.324 1.484 -19.841 1.00 96.31 263 PHE A O 1
ATOM 2017 N N . VAL A 1 264 ? 2.429 -0.415 -19.072 1.00 94.19 264 VAL A N 1
ATOM 2018 C CA . VAL A 1 264 ? 2.267 0.029 -17.686 1.00 94.19 264 VAL A CA 1
ATOM 2019 C C . VAL A 1 264 ? 3.295 -0.701 -16.830 1.00 94.19 264 VAL A C 1
ATOM 2021 O O . VAL A 1 264 ? 3.166 -1.906 -16.626 1.00 94.19 264 VAL A O 1
ATOM 2024 N N . ASP A 1 265 ? 4.318 0.003 -16.351 1.00 90.88 265 ASP A N 1
ATOM 2025 C CA . ASP A 1 265 ? 5.362 -0.553 -15.484 1.00 90.88 265 ASP A CA 1
ATOM 2026 C C . ASP A 1 265 ? 5.100 -0.228 -14.006 1.00 90.88 265 ASP A C 1
ATOM 2028 O O . ASP A 1 265 ? 4.499 0.798 -13.680 1.00 90.88 265 ASP A O 1
ATOM 2032 N N . GLU A 1 266 ? 5.528 -1.128 -13.117 1.00 85.31 266 GLU A N 1
ATOM 2033 C CA . GLU A 1 266 ? 5.184 -1.136 -11.684 1.00 85.31 266 GLU A CA 1
ATOM 2034 C C . GLU A 1 266 ? 3.681 -0.914 -11.427 1.00 85.31 266 GLU A C 1
ATOM 2036 O O . GLU A 1 266 ? 3.264 -0.098 -10.599 1.00 85.31 266 GLU A O 1
ATOM 2041 N N . ALA A 1 267 ? 2.850 -1.661 -12.161 1.00 85.50 267 ALA A N 1
ATOM 2042 C CA . ALA A 1 267 ? 1.397 -1.545 -12.143 1.00 85.50 267 ALA A CA 1
ATOM 2043 C C . ALA A 1 267 ? 0.814 -1.704 -10.732 1.00 85.50 267 ALA A C 1
ATOM 2045 O O . ALA A 1 267 ? -0.130 -1.004 -10.388 1.00 85.50 267 ALA A O 1
ATOM 2046 N N . SER A 1 268 ? 1.404 -2.547 -9.881 1.00 76.81 268 SER A N 1
ATOM 2047 C CA . SER A 1 268 ? 0.962 -2.717 -8.495 1.00 76.81 268 SER A CA 1
ATOM 2048 C C . SER A 1 268 ? 0.988 -1.448 -7.648 1.00 76.81 268 SER A C 1
ATOM 2050 O O . SER A 1 268 ? 0.246 -1.346 -6.676 1.00 76.81 268 SER A O 1
ATOM 2052 N N . SER A 1 269 ? 1.838 -0.489 -8.005 1.00 76.38 269 SER A N 1
ATOM 2053 C CA . SER A 1 269 ? 1.970 0.785 -7.299 1.00 76.38 269 SER A CA 1
ATOM 2054 C C . SER A 1 269 ? 0.968 1.837 -7.802 1.00 76.38 269 SER A C 1
ATOM 2056 O O . SER A 1 269 ? 0.963 2.969 -7.319 1.00 76.38 269 SER A O 1
ATOM 2058 N N . ILE A 1 270 ? 0.120 1.482 -8.776 1.00 81.75 270 ILE A N 1
ATOM 2059 C CA . ILE A 1 270 ? -0.992 2.294 -9.277 1.00 81.75 270 ILE A CA 1
ATOM 2060 C C . ILE A 1 270 ? -2.291 1.806 -8.609 1.00 81.75 270 ILE A C 1
ATOM 2062 O O . ILE A 1 270 ? -2.536 0.599 -8.563 1.00 81.75 270 ILE A O 1
ATOM 2066 N N . PRO A 1 271 ? -3.170 2.710 -8.130 1.00 79.31 271 PRO A N 1
ATOM 2067 C CA . PRO A 1 271 ? -4.460 2.325 -7.565 1.00 79.31 271 PRO A CA 1
ATOM 2068 C C . PRO A 1 271 ? -5.276 1.409 -8.490 1.00 79.31 271 PRO A C 1
ATOM 2070 O O . PRO A 1 271 ? -5.461 1.713 -9.670 1.00 79.31 271 PRO A O 1
ATOM 2073 N N . LEU A 1 272 ? -5.842 0.327 -7.937 1.00 79.62 272 LEU A N 1
ATOM 2074 C CA . LEU A 1 272 ? -6.630 -0.663 -8.692 1.00 79.62 272 LEU A CA 1
ATOM 2075 C C . LEU A 1 272 ? -7.769 -0.033 -9.505 1.00 79.62 272 LEU A C 1
ATOM 2077 O O . LEU A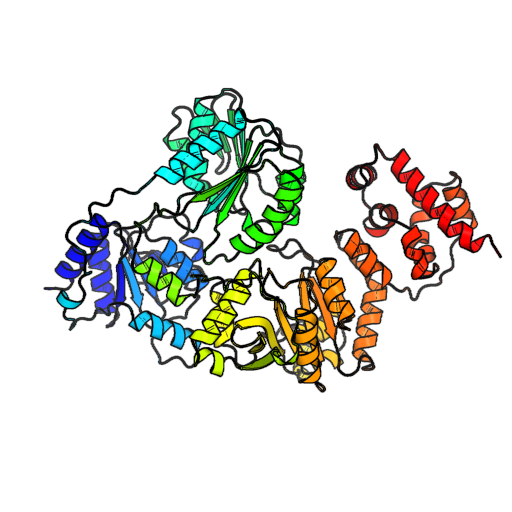 1 272 ? -8.022 -0.437 -10.634 1.00 79.62 272 LEU A O 1
ATOM 2081 N N . THR A 1 273 ? -8.421 0.997 -8.963 1.00 76.56 273 THR A N 1
ATOM 2082 C CA . THR A 1 273 ? -9.507 1.713 -9.650 1.00 76.56 273 THR A CA 1
ATOM 2083 C C . THR A 1 273 ? -9.047 2.388 -10.943 1.00 76.56 273 THR A C 1
ATOM 2085 O O . THR A 1 273 ? -9.781 2.380 -11.928 1.00 76.56 273 THR A O 1
ATOM 2088 N N . ILE A 1 274 ? -7.826 2.926 -10.963 1.00 83.19 274 ILE A N 1
ATOM 2089 C CA . ILE A 1 274 ? -7.212 3.523 -12.154 1.00 83.19 274 ILE A CA 1
ATOM 2090 C C . ILE A 1 274 ? -6.788 2.418 -13.126 1.00 83.19 274 ILE A C 1
ATOM 2092 O O . ILE A 1 274 ? -7.017 2.539 -14.325 1.00 83.19 274 ILE A O 1
ATOM 2096 N N . LEU A 1 275 ? -6.223 1.316 -12.625 1.00 88.19 275 LEU A N 1
ATOM 2097 C CA . LEU A 1 275 ? -5.834 0.179 -13.464 1.00 88.19 275 LEU A CA 1
ATOM 2098 C C . LEU A 1 275 ? -7.023 -0.441 -14.208 1.00 88.19 275 LEU A C 1
ATOM 2100 O O . LEU A 1 275 ? -6.895 -0.740 -15.395 1.00 88.19 275 LEU A O 1
ATOM 2104 N N . PHE A 1 276 ? -8.174 -0.603 -13.543 1.00 85.50 276 PHE A N 1
ATOM 2105 C CA . PHE A 1 276 ? -9.405 -1.077 -14.185 1.00 85.50 276 PHE A CA 1
ATOM 2106 C C . PHE A 1 276 ? -9.820 -0.149 -15.331 1.00 85.50 276 PHE A C 1
ATOM 2108 O O . PHE A 1 276 ? -10.019 -0.611 -16.451 1.00 85.50 276 PHE A O 1
ATOM 2115 N N . GLN A 1 277 ? -9.828 1.165 -15.092 1.00 84.62 277 GLN A N 1
ATOM 2116 C CA . GLN A 1 277 ? -10.157 2.162 -16.116 1.00 84.62 277 GLN A CA 1
ATOM 2117 C C . GLN A 1 277 ? -9.172 2.136 -17.290 1.00 84.62 277 GLN A C 1
ATOM 2119 O O . GLN A 1 277 ? -9.582 2.181 -18.446 1.00 84.62 277 GLN A O 1
ATOM 2124 N N . ILE A 1 278 ? -7.870 2.009 -17.023 1.00 90.62 278 ILE A N 1
ATOM 2125 C CA . ILE A 1 278 ? -6.853 1.886 -18.075 1.00 90.62 278 ILE A CA 1
ATOM 2126 C C . ILE A 1 278 ? -7.090 0.615 -18.915 1.00 90.62 278 ILE A C 1
ATOM 2128 O O . ILE A 1 278 ? -7.027 0.670 -20.142 1.00 90.62 278 ILE A O 1
ATOM 2132 N N . ALA A 1 279 ? -7.396 -0.525 -18.288 1.00 89.69 279 ALA A N 1
ATOM 2133 C CA . ALA A 1 279 ? -7.669 -1.784 -18.994 1.00 89.69 279 ALA A CA 1
ATOM 2134 C C . ALA A 1 279 ? -8.978 -1.765 -19.816 1.00 89.69 279 ALA A C 1
ATOM 2136 O O . ALA A 1 279 ? -9.114 -2.508 -20.798 1.00 89.69 279 ALA A O 1
ATOM 2137 N N . GLU A 1 280 ? -9.944 -0.936 -19.415 1.00 88.12 280 GLU A N 1
ATOM 2138 C CA . GLU A 1 280 ? -11.188 -0.680 -20.149 1.00 88.12 280 GLU A CA 1
ATOM 2139 C C . GLU A 1 280 ? -10.957 0.215 -21.374 1.00 88.12 280 GLU A C 1
ATOM 2141 O O . GLU A 1 280 ? -11.451 -0.101 -22.458 1.00 88.12 280 GLU A O 1
ATOM 2146 N N . LEU A 1 281 ? -10.182 1.296 -21.217 1.00 88.19 281 LEU A N 1
ATOM 2147 C CA . LEU A 1 281 ? -9.936 2.300 -22.259 1.00 88.19 281 LEU A CA 1
ATOM 2148 C C . LEU A 1 281 ? -8.998 1.799 -23.366 1.00 88.19 281 LEU A C 1
ATOM 2150 O O . LEU A 1 281 ? -9.241 2.050 -24.547 1.00 88.19 281 LEU A O 1
ATOM 2154 N N . TYR A 1 282 ? -7.933 1.077 -23.005 1.00 90.00 282 TYR A N 1
ATOM 2155 C CA . TYR A 1 282 ? -6.882 0.683 -23.944 1.00 90.00 282 TYR A CA 1
ATOM 2156 C C . TYR A 1 282 ? -6.941 -0.810 -24.273 1.00 90.00 282 TYR A C 1
ATOM 2158 O O . TYR A 1 282 ? -7.036 -1.675 -23.405 1.00 90.00 282 TYR A O 1
ATOM 2166 N N . SER A 1 283 ? -6.847 -1.131 -25.564 1.00 87.00 283 SER A N 1
ATOM 2167 C CA . SER A 1 283 ? -7.054 -2.498 -26.058 1.00 87.00 283 SER A CA 1
ATOM 2168 C C . SER A 1 283 ? -5.766 -3.301 -26.278 1.00 87.00 283 SER A C 1
ATOM 2170 O O . SER A 1 283 ? -5.795 -4.535 -26.235 1.00 87.00 283 SER A O 1
ATOM 2172 N N . ARG A 1 284 ? -4.631 -2.633 -26.513 1.00 92.75 284 ARG A N 1
ATOM 2173 C CA . ARG A 1 284 ? -3.304 -3.249 -26.667 1.00 92.75 284 ARG A CA 1
ATOM 2174 C C . ARG A 1 284 ? -2.399 -2.760 -25.546 1.00 92.75 284 ARG A C 1
ATOM 2176 O O . ARG A 1 284 ? -1.807 -1.688 -25.636 1.00 92.75 284 ARG A O 1
ATOM 2183 N N . ILE A 1 285 ? -2.329 -3.546 -24.480 1.00 93.75 285 ILE A N 1
ATOM 2184 C CA . ILE A 1 285 ? -1.675 -3.140 -23.241 1.00 93.75 285 ILE A CA 1
ATOM 2185 C C . ILE A 1 285 ? -0.852 -4.275 -22.638 1.00 93.75 285 ILE A C 1
ATOM 2187 O O . ILE A 1 285 ? -1.240 -5.445 -22.708 1.00 93.75 285 ILE A O 1
ATOM 2191 N N . ALA A 1 286 ? 0.279 -3.920 -22.036 1.00 94.50 286 ALA A N 1
ATOM 2192 C CA . ALA A 1 286 ? 1.038 -4.800 -21.164 1.00 94.50 286 ALA A CA 1
ATOM 2193 C C . ALA A 1 286 ? 1.204 -4.169 -19.783 1.00 94.50 286 ALA A C 1
ATOM 2195 O O . ALA A 1 286 ? 1.604 -3.013 -19.677 1.00 94.50 286 ALA A O 1
ATOM 2196 N N . PHE A 1 287 ? 0.936 -4.946 -18.742 1.00 93.19 287 PHE A N 1
ATOM 2197 C CA . PHE A 1 287 ? 1.191 -4.593 -17.353 1.00 93.19 287 PHE A CA 1
ATOM 2198 C C . PHE A 1 287 ? 2.443 -5.319 -16.875 1.00 93.19 287 PHE A C 1
ATOM 2200 O O . PHE A 1 287 ? 2.604 -6.504 -17.144 1.00 93.19 287 PHE A O 1
ATOM 2207 N N . SER A 1 288 ? 3.310 -4.634 -16.146 1.00 91.06 288 SER A N 1
ATOM 2208 C CA . SER A 1 288 ? 4.484 -5.191 -15.481 1.00 91.06 288 SER A CA 1
ATOM 2209 C C . SER A 1 288 ? 4.388 -4.889 -13.992 1.00 91.06 288 SER A C 1
ATOM 2211 O O . SER A 1 288 ? 4.057 -3.768 -13.610 1.00 91.06 288 SER A O 1
ATOM 2213 N N . THR A 1 289 ? 4.632 -5.888 -13.145 1.00 85.75 289 THR A N 1
ATOM 2214 C CA . THR A 1 289 ? 4.518 -5.743 -11.690 1.00 85.75 289 THR A CA 1
ATOM 2215 C C . THR A 1 289 ? 5.596 -6.524 -10.945 1.00 85.75 289 THR A C 1
ATOM 2217 O O . THR A 1 289 ? 6.002 -7.615 -11.363 1.00 85.75 289 THR A O 1
ATOM 2220 N N . THR A 1 290 ? 6.056 -5.973 -9.820 1.00 78.94 290 THR A N 1
ATOM 2221 C CA . THR A 1 290 ? 6.996 -6.647 -8.918 1.00 78.94 290 THR A CA 1
ATOM 2222 C C . THR A 1 290 ? 6.257 -7.481 -7.875 1.00 78.94 290 THR A C 1
ATOM 2224 O O . THR A 1 290 ? 5.565 -6.897 -7.053 1.00 78.94 290 THR A O 1
ATOM 2227 N N . VAL A 1 291 ? 6.388 -8.818 -7.905 1.00 70.12 291 VAL A N 1
ATOM 2228 C CA . VAL A 1 291 ? 5.672 -9.738 -6.988 1.00 70.12 291 VAL A CA 1
ATOM 2229 C C . VAL A 1 291 ? 6.322 -9.760 -5.606 1.00 70.12 291 VAL A C 1
ATOM 2231 O O . VAL A 1 291 ? 5.669 -9.366 -4.642 1.00 70.12 291 VAL A O 1
ATOM 2234 N N . ASN A 1 292 ? 7.601 -10.145 -5.521 1.00 63.66 292 ASN A N 1
ATOM 2235 C CA . ASN A 1 292 ? 8.381 -10.092 -4.285 1.00 63.66 292 ASN A CA 1
ATOM 2236 C C . ASN A 1 292 ? 9.368 -8.918 -4.339 1.00 63.66 292 ASN A C 1
ATOM 2238 O O . ASN A 1 292 ? 10.298 -8.869 -5.152 1.00 63.66 292 ASN A O 1
ATOM 2242 N N . GLY A 1 293 ? 9.135 -7.927 -3.480 1.00 57.81 293 GLY A N 1
ATOM 2243 C CA . GLY A 1 293 ? 9.983 -6.752 -3.318 1.00 57.81 293 GLY A CA 1
ATOM 2244 C C . GLY A 1 293 ? 9.540 -5.920 -2.118 1.00 57.81 293 GLY A C 1
ATOM 2245 O O . GLY A 1 293 ? 8.383 -5.983 -1.711 1.00 57.81 293 GLY A O 1
ATOM 2246 N N . TYR A 1 294 ? 10.444 -5.106 -1.568 1.00 56.16 294 TYR A N 1
ATOM 2247 C CA . TYR A 1 294 ? 10.181 -4.282 -0.375 1.00 56.16 294 TYR A CA 1
ATOM 2248 C C . TYR A 1 294 ? 9.048 -3.255 -0.547 1.00 56.16 294 TYR A C 1
ATOM 2250 O O . TYR A 1 294 ? 8.575 -2.688 0.433 1.00 56.16 294 TYR A O 1
ATOM 2258 N N . GLU A 1 295 ? 8.615 -2.993 -1.783 1.00 55.53 295 GLU A N 1
ATOM 2259 C CA . GLU A 1 295 ? 7.486 -2.104 -2.070 1.00 55.53 295 GLU A CA 1
ATOM 2260 C C . GLU A 1 295 ? 6.131 -2.791 -1.851 1.00 55.53 295 GLU A C 1
ATOM 2262 O O . GLU A 1 295 ? 5.118 -2.105 -1.843 1.00 55.53 295 GLU A O 1
ATOM 2267 N N . GLY A 1 296 ? 6.080 -4.111 -1.618 1.00 53.38 296 GLY A N 1
ATOM 2268 C CA . GLY A 1 296 ? 4.918 -4.754 -0.995 1.00 53.38 296 GLY A CA 1
ATOM 2269 C C . GLY A 1 296 ? 3.616 -4.783 -1.796 1.00 53.38 296 GLY A C 1
ATOM 2270 O O . GLY A 1 296 ? 2.578 -5.100 -1.221 1.00 53.38 296 GLY A O 1
ATOM 2271 N N . CYS A 1 297 ? 3.637 -4.420 -3.085 1.00 52.91 297 CYS A N 1
ATOM 2272 C CA . CYS A 1 297 ? 2.413 -4.150 -3.847 1.00 52.91 297 CYS A CA 1
ATOM 2273 C C . CYS A 1 297 ? 1.986 -5.268 -4.829 1.00 52.91 297 CYS A C 1
ATOM 2275 O O . CYS A 1 297 ? 0.825 -5.320 -5.244 1.00 52.91 297 CYS A O 1
ATOM 2277 N N . GLY A 1 298 ? 2.872 -6.189 -5.225 1.00 52.09 298 GLY A N 1
ATOM 2278 C CA . GLY A 1 298 ? 2.620 -7.081 -6.370 1.00 52.09 298 GLY A CA 1
ATOM 2279 C C . GLY A 1 298 ? 1.554 -8.155 -6.201 1.00 52.09 298 GLY A C 1
ATOM 2280 O O . GLY A 1 298 ? 0.891 -8.533 -7.171 1.00 52.09 298 GLY A O 1
ATOM 2281 N N . ARG A 1 299 ? 1.380 -8.678 -4.986 1.00 57.47 299 ARG A N 1
ATOM 2282 C CA . ARG A 1 299 ? 0.503 -9.837 -4.751 1.00 57.47 299 ARG A CA 1
ATOM 2283 C C . ARG A 1 299 ? -0.964 -9.459 -4.662 1.00 57.47 299 ARG A C 1
ATOM 2285 O O . ARG A 1 299 ? -1.779 -10.098 -5.313 1.00 57.47 299 ARG A O 1
ATOM 2292 N N . GLY A 1 300 ? -1.301 -8.362 -3.981 1.00 57.78 300 GLY A N 1
ATOM 2293 C CA . GLY A 1 300 ? -2.669 -7.835 -3.991 1.00 57.78 300 GLY A CA 1
ATOM 2294 C C . GLY A 1 300 ? -3.138 -7.420 -5.391 1.00 57.78 300 GLY A C 1
ATOM 2295 O O . GLY A 1 300 ? -4.306 -7.624 -5.729 1.00 57.78 300 GLY A O 1
ATOM 2296 N N . PHE A 1 301 ? -2.220 -6.920 -6.232 1.00 62.56 301 PHE A N 1
ATOM 2297 C CA . PHE A 1 301 ? -2.453 -6.760 -7.670 1.00 62.56 301 PHE A CA 1
ATOM 2298 C C . PHE A 1 301 ? -2.717 -8.116 -8.338 1.00 62.56 301 PHE A C 1
ATOM 2300 O O . PHE A 1 301 ? -3.735 -8.280 -9.003 1.00 62.56 301 PHE A O 1
ATOM 2307 N N . THR A 1 302 ? -1.848 -9.107 -8.129 1.00 66.06 302 THR A N 1
ATOM 2308 C CA . THR A 1 302 ? -1.994 -10.432 -8.755 1.00 66.06 302 THR A CA 1
ATOM 2309 C C . THR A 1 302 ? -3.300 -11.119 -8.356 1.00 66.06 302 THR A C 1
ATOM 2311 O O . THR A 1 302 ? -3.952 -11.695 -9.211 1.00 66.06 302 THR A O 1
ATOM 2314 N N . LEU A 1 303 ? -3.742 -11.008 -7.104 1.00 65.50 303 LEU A N 1
ATOM 2315 C CA . LEU A 1 303 ? -5.009 -11.587 -6.663 1.00 65.50 303 LEU A CA 1
ATOM 2316 C C . LEU A 1 303 ? -6.196 -10.808 -7.246 1.00 65.50 303 LEU A C 1
ATOM 2318 O O . LEU A 1 303 ? -6.951 -11.334 -8.051 1.00 65.50 303 LEU A O 1
ATOM 2322 N N . LYS A 1 304 ? -6.351 -9.517 -6.929 1.00 74.81 304 LYS A N 1
ATOM 2323 C CA . LYS A 1 304 ? -7.583 -8.791 -7.290 1.00 74.81 304 LYS A CA 1
ATOM 2324 C C . LYS A 1 304 ? -7.637 -8.352 -8.751 1.00 74.81 304 LYS A C 1
ATOM 2326 O O . LYS A 1 304 ? -8.688 -8.456 -9.382 1.00 74.81 304 LYS A O 1
ATOM 2331 N N . PHE A 1 305 ? -6.535 -7.831 -9.292 1.00 80.94 305 PHE A N 1
ATOM 2332 C CA . PHE A 1 305 ? -6.523 -7.306 -10.658 1.00 80.94 305 PHE A CA 1
ATOM 2333 C C . PHE A 1 305 ? -6.525 -8.429 -11.688 1.00 80.94 305 PHE A C 1
ATOM 2335 O O . PHE A 1 305 ? -7.295 -8.360 -12.641 1.00 80.94 305 PHE A O 1
ATOM 2342 N N . VAL A 1 306 ? -5.710 -9.474 -11.505 1.00 82.62 306 VAL A N 1
ATOM 2343 C CA . VAL A 1 306 ? -5.671 -10.581 -12.472 1.00 82.62 306 VAL A CA 1
ATOM 2344 C C . VAL A 1 306 ? -6.961 -11.398 -12.422 1.00 82.62 306 VAL A C 1
ATOM 2346 O O . VAL A 1 306 ? -7.444 -11.783 -13.482 1.00 82.62 306 VAL A O 1
ATOM 2349 N N . ASP A 1 307 ? -7.578 -11.604 -11.253 1.00 82.12 307 ASP A N 1
ATOM 2350 C CA . ASP A 1 307 ? -8.878 -12.289 -11.181 1.00 82.12 307 ASP A CA 1
ATOM 2351 C C . ASP A 1 307 ? -10.008 -11.482 -11.831 1.00 82.12 307 ASP A C 1
ATOM 2353 O O . ASP A 1 307 ? -10.835 -12.033 -12.566 1.00 82.12 307 ASP A O 1
ATOM 2357 N N . TRP A 1 308 ? -10.001 -10.158 -11.663 1.00 84.69 308 TRP A N 1
ATOM 2358 C CA . TRP A 1 308 ? -10.888 -9.283 -12.426 1.00 84.69 308 TRP A CA 1
ATOM 2359 C C . TRP A 1 308 ? -10.599 -9.363 -13.935 1.00 84.69 308 TRP A C 1
ATOM 2361 O O . TRP A 1 308 ? -11.523 -9.498 -14.740 1.00 84.69 308 TRP A O 1
ATOM 2371 N N . LEU A 1 309 ? -9.321 -9.370 -14.332 1.00 86.44 309 LEU A N 1
ATOM 2372 C CA . LEU A 1 309 ? -8.904 -9.433 -15.733 1.00 86.44 309 LEU A CA 1
ATOM 2373 C C . LEU A 1 309 ? -9.282 -10.765 -16.393 1.00 86.44 309 LEU A C 1
ATOM 2375 O O . LEU A 1 309 ? -9.681 -10.752 -17.553 1.00 86.44 309 LEU A O 1
ATOM 2379 N N . LYS A 1 310 ? -9.243 -11.890 -15.663 1.00 86.31 310 LYS A N 1
ATOM 2380 C CA . LYS A 1 31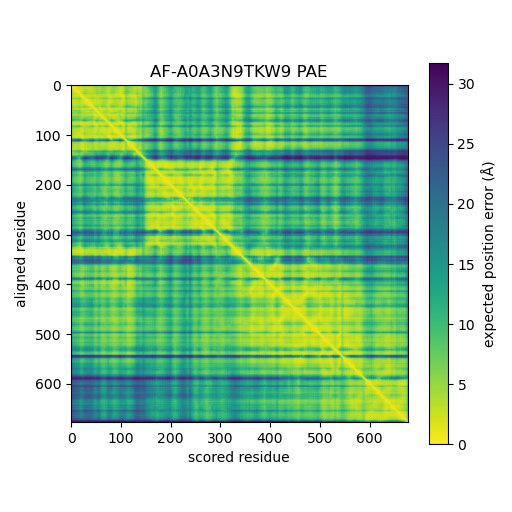0 ? -9.762 -13.193 -16.127 1.00 86.31 310 LYS A CA 1
ATOM 2381 C C . LYS A 1 310 ? -11.224 -13.087 -16.557 1.00 86.31 310 LYS A C 1
ATOM 2383 O O . LYS A 1 310 ? -11.604 -13.659 -17.575 1.00 86.31 310 LYS A O 1
ATOM 2388 N N . SER A 1 311 ? -12.023 -12.339 -15.799 1.00 85.44 311 SER A N 1
ATOM 2389 C CA . SER A 1 311 ? -13.450 -12.151 -16.069 1.00 85.44 311 SER A CA 1
ATOM 2390 C C . SER A 1 311 ? -13.698 -11.147 -17.201 1.00 85.44 311 SER A C 1
ATOM 2392 O O . SER A 1 311 ? -14.568 -11.364 -18.041 1.00 85.44 311 SER A O 1
ATOM 2394 N N . PHE A 1 312 ? -12.923 -10.059 -17.253 1.00 85.38 312 PHE A N 1
ATOM 2395 C CA . PHE A 1 312 ? -13.119 -8.970 -18.218 1.00 85.38 312 PHE A CA 1
ATOM 2396 C C . PHE A 1 312 ? -12.459 -9.224 -19.590 1.00 85.38 312 PHE A C 1
ATOM 2398 O O . PHE A 1 312 ? -13.004 -8.862 -20.634 1.00 85.38 312 PHE A O 1
ATOM 2405 N N . ARG A 1 313 ? -11.280 -9.856 -19.609 1.00 86.62 313 ARG A N 1
ATOM 2406 C CA . ARG A 1 313 ? -10.457 -10.161 -20.795 1.00 86.62 313 ARG A CA 1
ATOM 2407 C C . ARG A 1 313 ? -9.923 -11.603 -20.707 1.00 86.62 313 ARG A C 1
ATOM 2409 O O . ARG A 1 313 ? -8.734 -11.790 -20.463 1.00 86.62 313 ARG A O 1
ATOM 2416 N N . PRO A 1 314 ? -10.747 -12.635 -20.957 1.00 82.56 314 PRO A N 1
ATOM 2417 C CA . PRO A 1 314 ? -10.378 -14.036 -20.707 1.00 82.56 314 PRO A CA 1
ATOM 2418 C C . PRO A 1 314 ? -9.170 -14.537 -21.517 1.00 82.56 314 PRO A C 1
ATOM 2420 O O . PRO A 1 314 ? -8.504 -15.479 -21.106 1.00 82.56 314 PRO A O 1
ATOM 2423 N N . GLU A 1 315 ? -8.845 -13.897 -22.645 1.00 86.56 315 GLU A N 1
ATOM 2424 C CA . GLU A 1 315 ? -7.680 -14.227 -23.483 1.00 86.56 315 GLU A CA 1
ATOM 2425 C C . GLU A 1 315 ? -6.401 -13.443 -23.109 1.00 86.56 315 GLU A C 1
ATOM 2427 O O . GLU A 1 315 ? -5.508 -13.268 -23.946 1.00 86.56 315 GLU A O 1
ATOM 2432 N N . PHE A 1 316 ? -6.310 -12.921 -21.882 1.00 88.94 316 PHE A N 1
ATOM 2433 C CA . PHE A 1 316 ? -5.078 -12.327 -21.362 1.00 88.94 316 PHE A CA 1
ATOM 2434 C C . PHE A 1 316 ? -3.973 -13.380 -21.192 1.00 88.94 316 PHE A C 1
ATOM 2436 O O . PHE A 1 316 ? -4.233 -14.577 -21.060 1.00 88.94 316 PHE A O 1
ATOM 2443 N N . LYS A 1 317 ? -2.714 -12.935 -21.190 1.00 89.88 317 LYS A N 1
ATOM 2444 C CA . LYS A 1 317 ? -1.554 -13.817 -21.014 1.00 89.88 317 LYS A CA 1
ATOM 2445 C C . LYS A 1 317 ? -0.722 -13.378 -19.819 1.00 89.88 317 LYS A C 1
ATOM 2447 O O . LYS A 1 317 ? -0.315 -12.223 -19.764 1.00 89.88 317 LYS A O 1
ATOM 2452 N N . VAL A 1 318 ? -0.426 -14.305 -18.911 1.00 89.50 318 VAL A N 1
ATOM 2453 C CA . VAL A 1 318 ? 0.531 -14.089 -17.816 1.00 89.50 318 VAL A CA 1
ATOM 2454 C C . VAL A 1 318 ? 1.900 -14.613 -18.234 1.00 89.50 318 VAL A C 1
ATOM 2456 O O . VAL A 1 318 ? 2.003 -15.709 -18.785 1.00 89.50 318 VAL A O 1
ATOM 2459 N N . LEU A 1 319 ? 2.941 -13.820 -18.004 1.00 90.00 319 LEU A N 1
ATOM 2460 C CA . LEU A 1 319 ? 4.337 -14.176 -18.229 1.00 90.00 319 LEU A CA 1
ATOM 2461 C C . LEU A 1 319 ? 5.111 -13.972 -16.928 1.00 90.00 319 LEU A C 1
ATOM 2463 O O . LEU A 1 319 ? 5.157 -12.856 -16.412 1.00 90.00 319 LEU A O 1
ATOM 2467 N N . THR A 1 320 ? 5.750 -15.027 -16.430 1.00 87.50 320 THR A N 1
ATOM 2468 C CA . THR A 1 320 ? 6.565 -14.957 -15.213 1.00 87.50 320 THR A CA 1
ATOM 2469 C C . THR A 1 320 ? 8.046 -14.879 -15.568 1.00 87.50 320 THR A C 1
ATOM 2471 O O . THR A 1 320 ? 8.510 -15.631 -16.425 1.00 87.50 320 THR A O 1
ATOM 2474 N N . MET A 1 321 ? 8.801 -13.983 -14.923 1.00 85.50 321 MET A N 1
ATOM 2475 C CA . MET A 1 321 ? 10.264 -13.955 -15.042 1.00 85.50 321 MET A CA 1
ATOM 2476 C C . MET A 1 321 ? 10.917 -14.324 -13.710 1.00 85.50 321 MET A C 1
ATOM 2478 O O . MET A 1 321 ? 10.857 -13.567 -12.746 1.00 85.50 321 MET A O 1
ATOM 2482 N N . GLU A 1 322 ? 11.572 -15.480 -13.678 1.00 80.19 322 GLU A N 1
ATOM 2483 C CA . GLU A 1 322 ? 12.206 -15.999 -12.457 1.00 80.19 322 GLU A CA 1
ATOM 2484 C C . GLU A 1 322 ? 13.713 -15.715 -12.385 1.00 80.19 322 GLU A C 1
ATOM 2486 O O . GLU A 1 322 ? 14.237 -15.446 -11.305 1.00 80.19 322 GLU A O 1
ATOM 2491 N N . TYR A 1 323 ? 14.413 -15.720 -13.526 1.00 78.62 323 TYR A N 1
ATOM 2492 C CA . TYR A 1 323 ? 15.871 -15.605 -13.557 1.00 78.62 323 TYR A CA 1
ATOM 2493 C C . TYR A 1 323 ? 16.352 -14.170 -13.295 1.00 78.62 323 TYR A C 1
ATOM 2495 O O . TYR A 1 323 ? 15.958 -13.253 -14.029 1.00 78.62 323 TYR A O 1
ATOM 2503 N N . PRO A 1 324 ? 17.185 -13.943 -12.259 1.00 75.00 324 PRO A N 1
ATOM 2504 C CA . PRO A 1 324 ? 17.800 -12.648 -12.022 1.00 75.00 324 PRO A CA 1
ATOM 2505 C C . PRO A 1 324 ? 18.730 -12.270 -13.168 1.00 75.00 324 PRO A C 1
ATOM 2507 O O . PRO A 1 324 ? 19.400 -13.108 -13.763 1.00 75.00 324 PRO A O 1
ATOM 2510 N N . ILE A 1 325 ? 18.718 -10.977 -13.493 1.00 75.31 325 ILE A N 1
ATOM 2511 C CA . ILE A 1 325 ? 19.550 -10.403 -14.555 1.00 75.31 325 ILE A CA 1
ATOM 2512 C C . ILE A 1 325 ? 20.656 -9.531 -13.956 1.00 75.31 325 ILE A C 1
ATOM 2514 O O . ILE A 1 325 ? 21.731 -9.403 -14.535 1.00 75.31 325 ILE A O 1
ATOM 2518 N N . ARG A 1 326 ? 20.405 -8.926 -12.786 1.00 75.94 326 ARG A N 1
ATOM 2519 C CA . ARG A 1 326 ? 21.399 -8.101 -12.081 1.00 75.94 326 ARG A CA 1
ATOM 2520 C C . ARG A 1 326 ? 22.478 -8.920 -11.373 1.00 75.94 326 ARG A C 1
ATOM 2522 O O . ARG A 1 326 ? 23.573 -8.403 -11.203 1.00 75.94 326 ARG A O 1
ATOM 2529 N N . TRP A 1 327 ? 22.158 -10.139 -10.958 1.00 82.44 327 TRP A N 1
ATOM 2530 C CA . TRP A 1 327 ? 23.038 -11.123 -10.318 1.00 82.44 327 TRP A CA 1
ATOM 2531 C C . TRP A 1 327 ? 22.569 -12.526 -10.732 1.00 82.44 327 TRP A C 1
ATOM 2533 O O . TRP A 1 327 ? 21.526 -12.650 -11.371 1.00 82.44 327 TRP A O 1
ATOM 2543 N N . ASN A 1 328 ? 23.324 -13.575 -10.418 1.00 82.31 328 ASN A N 1
ATOM 2544 C CA . ASN A 1 328 ? 22.959 -14.953 -10.761 1.00 82.31 328 ASN A CA 1
ATOM 2545 C C . ASN A 1 328 ? 22.104 -15.636 -9.684 1.00 82.31 328 ASN A C 1
ATOM 2547 O O . ASN A 1 328 ? 22.042 -15.200 -8.539 1.00 82.31 328 ASN A O 1
ATOM 2551 N N . THR A 1 329 ? 21.437 -16.732 -10.053 1.00 81.12 329 THR A N 1
ATOM 2552 C CA . THR A 1 329 ? 20.679 -17.574 -9.114 1.00 81.12 329 THR A CA 1
ATOM 2553 C C . THR A 1 329 ? 21.579 -18.134 -8.013 1.00 81.12 329 THR A C 1
ATOM 2555 O O . THR A 1 329 ? 22.742 -18.446 -8.275 1.00 81.12 329 THR A O 1
ATOM 2558 N N . GLY A 1 330 ? 21.026 -18.317 -6.812 1.00 80.69 330 GLY A N 1
ATOM 2559 C CA . GLY A 1 330 ? 21.789 -18.786 -5.649 1.00 80.69 330 GLY A CA 1
ATOM 2560 C C . GLY A 1 330 ? 22.646 -17.698 -4.999 1.00 80.69 330 GLY A C 1
ATOM 2561 O O . GLY A 1 330 ? 23.598 -18.014 -4.298 1.00 80.69 330 GLY A O 1
ATOM 2562 N N . ASP A 1 331 ? 22.333 -16.426 -5.256 1.00 85.50 331 ASP A N 1
ATOM 2563 C CA . ASP A 1 331 ? 23.012 -15.295 -4.639 1.00 85.50 331 ASP A CA 1
ATOM 2564 C C . ASP A 1 331 ? 22.814 -15.295 -3.107 1.00 85.50 331 ASP A C 1
ATOM 2566 O O . ASP A 1 331 ? 21.677 -15.151 -2.645 1.00 85.50 331 ASP A O 1
ATOM 2570 N N . PRO A 1 332 ? 23.889 -15.399 -2.301 1.00 87.12 332 PRO A N 1
ATOM 2571 C CA . PRO A 1 332 ? 23.772 -15.517 -0.847 1.00 87.12 332 PRO A CA 1
ATOM 2572 C C . PRO A 1 332 ? 23.184 -14.256 -0.202 1.00 87.12 332 PRO A C 1
ATOM 2574 O O . PRO A 1 332 ? 22.510 -14.331 0.824 1.00 87.12 332 PRO A O 1
ATOM 2577 N N . VAL A 1 333 ? 23.392 -13.082 -0.809 1.00 89.38 333 VAL A N 1
ATOM 2578 C CA . VAL A 1 333 ? 22.809 -11.822 -0.323 1.00 89.38 333 VAL A CA 1
ATOM 2579 C C . VAL A 1 333 ? 21.303 -11.778 -0.578 1.00 89.38 333 VAL A C 1
ATOM 2581 O O . VAL A 1 333 ? 20.570 -11.239 0.250 1.00 89.38 333 VAL A O 1
ATOM 2584 N N . GLU A 1 334 ? 20.812 -12.339 -1.687 1.00 86.00 334 GLU A N 1
ATOM 2585 C CA . GLU A 1 334 ? 19.375 -12.459 -1.966 1.00 86.00 334 GLU A CA 1
ATOM 2586 C C . GLU A 1 334 ? 18.698 -13.364 -0.937 1.00 86.00 334 GLU A C 1
ATOM 2588 O O . GLU A 1 334 ? 17.727 -12.944 -0.312 1.00 86.00 334 GLU A O 1
ATOM 2593 N N . GLU A 1 335 ? 19.267 -14.543 -0.684 1.00 86.31 335 GLU A N 1
ATOM 2594 C CA . GLU A 1 335 ? 18.767 -15.488 0.321 1.00 86.31 335 GLU A CA 1
ATOM 2595 C C . GLU A 1 335 ? 18.787 -14.889 1.740 1.00 86.31 335 GLU A C 1
ATOM 2597 O O . GLU A 1 335 ? 17.803 -14.960 2.487 1.00 86.31 335 GLU A O 1
ATOM 2602 N N . TRP A 1 336 ? 19.880 -14.214 2.109 1.00 90.19 336 TRP A N 1
ATOM 2603 C CA . TRP A 1 336 ? 19.971 -13.509 3.387 1.00 90.19 336 TRP A CA 1
ATOM 2604 C C . TRP A 1 336 ? 18.934 -12.383 3.504 1.00 90.19 336 TRP A C 1
ATOM 2606 O O . TRP A 1 336 ? 18.296 -12.234 4.546 1.00 90.19 336 TRP A O 1
ATOM 2616 N N . THR A 1 337 ? 18.714 -11.606 2.441 1.00 88.19 337 THR A N 1
ATOM 2617 C CA . THR A 1 337 ? 17.734 -10.506 2.445 1.00 88.19 337 THR A CA 1
ATOM 2618 C C . THR A 1 337 ? 16.316 -11.045 2.591 1.00 88.19 337 THR A C 1
ATOM 2620 O O . THR A 1 337 ? 15.553 -10.562 3.432 1.00 88.19 337 THR A O 1
ATOM 2623 N N . ASN A 1 338 ? 15.970 -12.074 1.818 1.00 83.31 338 ASN A N 1
ATOM 2624 C CA . ASN A 1 338 ? 14.640 -12.663 1.853 1.00 83.31 338 ASN A CA 1
ATOM 2625 C C . ASN A 1 338 ? 14.332 -13.302 3.209 1.00 83.31 338 ASN A C 1
ATOM 2627 O O . ASN A 1 338 ? 13.232 -13.119 3.730 1.00 83.31 338 ASN A O 1
ATOM 2631 N N . SER A 1 339 ? 15.303 -13.981 3.824 1.00 85.06 339 SER A N 1
ATOM 2632 C CA . SER A 1 339 ? 15.140 -14.547 5.167 1.00 85.06 339 SER A CA 1
ATOM 2633 C C . SER A 1 339 ? 15.095 -13.478 6.268 1.00 85.06 339 SER A C 1
ATOM 2635 O O . SER A 1 339 ? 14.291 -13.592 7.192 1.00 85.06 339 SER A O 1
ATOM 2637 N N . THR A 1 340 ? 15.887 -12.406 6.157 1.00 87.00 340 THR A N 1
ATOM 2638 C CA . THR A 1 340 ? 15.947 -11.301 7.137 1.00 87.00 340 THR A CA 1
ATOM 2639 C C . THR A 1 340 ? 14.640 -10.517 7.226 1.00 87.00 340 THR A C 1
ATOM 2641 O O . THR A 1 340 ? 14.198 -10.160 8.322 1.00 87.00 340 THR A O 1
ATOM 2644 N N . PHE A 1 341 ? 14.025 -10.243 6.074 1.00 84.62 341 PHE A N 1
ATOM 2645 C CA . PHE A 1 341 ? 12.789 -9.462 5.967 1.00 84.62 341 PHE A CA 1
ATOM 2646 C C . PHE A 1 341 ? 11.545 -10.324 5.734 1.00 84.62 341 PHE A C 1
ATOM 2648 O O . PHE A 1 341 ? 10.473 -9.776 5.485 1.00 84.62 341 PHE A O 1
ATOM 2655 N N . LEU A 1 342 ? 11.683 -11.652 5.834 1.00 81.81 342 LEU A N 1
ATOM 2656 C CA . LEU A 1 342 ? 10.601 -12.626 5.667 1.00 81.81 342 LEU A CA 1
ATOM 2657 C C . LEU A 1 342 ? 9.843 -12.405 4.341 1.00 81.81 342 LEU A C 1
ATOM 2659 O O . LEU A 1 342 ? 8.618 -12.378 4.307 1.00 81.81 342 LEU A O 1
ATOM 2663 N N . LEU A 1 343 ? 10.581 -12.203 3.247 1.00 73.12 343 LEU A N 1
ATOM 2664 C CA . LEU A 1 343 ? 10.023 -11.975 1.906 1.00 73.12 343 LEU A CA 1
ATOM 2665 C C . LEU A 1 343 ? 9.714 -13.286 1.171 1.00 73.12 343 LEU A C 1
ATOM 2667 O O . LEU A 1 343 ? 8.931 -13.285 0.221 1.00 73.12 343 LEU A O 1
ATOM 2671 N N . ASP A 1 344 ? 10.324 -14.392 1.604 1.00 67.44 344 ASP A N 1
ATOM 2672 C CA . ASP A 1 344 ? 10.067 -15.713 1.040 1.00 67.44 344 ASP A CA 1
ATOM 2673 C C . ASP A 1 344 ? 8.737 -16.257 1.553 1.00 67.44 344 ASP A C 1
ATOM 2675 O O . ASP A 1 344 ? 8.607 -16.668 2.709 1.00 67.44 344 ASP A O 1
ATOM 2679 N N . SER A 1 345 ? 7.752 -16.315 0.662 1.00 56.41 345 SER A N 1
ATOM 2680 C CA . SER A 1 345 ? 6.487 -16.969 0.958 1.00 56.41 345 SER A CA 1
ATOM 2681 C C . SER A 1 345 ? 6.588 -18.462 0.684 1.00 56.41 345 SER A C 1
ATOM 2683 O O . SER A 1 345 ? 6.682 -18.896 -0.469 1.00 56.41 345 SER A O 1
ATOM 2685 N N . LYS A 1 346 ? 6.459 -19.272 1.723 1.00 57.97 346 LYS A N 1
ATOM 2686 C CA . LYS A 1 346 ? 5.883 -20.602 1.548 1.00 57.97 346 LYS A CA 1
ATOM 2687 C C . LYS A 1 346 ? 4.405 -20.442 1.854 1.00 57.97 346 LYS A C 1
ATOM 2689 O O . LYS A 1 346 ? 4.029 -20.380 3.017 1.00 57.97 346 LYS A O 1
ATOM 2694 N N . SER A 1 347 ? 3.590 -20.271 0.813 1.00 56.69 347 SER A N 1
ATOM 2695 C CA . SER A 1 347 ? 2.140 -20.211 0.980 1.00 56.69 347 SER A CA 1
ATOM 2696 C C . SER A 1 347 ? 1.690 -21.499 1.656 1.00 56.69 347 SER A C 1
ATOM 2698 O O . SER A 1 347 ? 1.966 -22.592 1.151 1.00 56.69 347 SER A O 1
ATOM 2700 N N . ASN A 1 348 ? 1.018 -21.377 2.797 1.00 64.88 348 ASN A N 1
ATOM 2701 C CA . ASN A 1 348 ? 0.346 -22.518 3.391 1.00 64.88 348 ASN A CA 1
ATOM 2702 C C . ASN A 1 348 ? -0.734 -22.979 2.410 1.00 64.88 348 ASN A C 1
ATOM 2704 O O . ASN A 1 348 ? -1.576 -22.189 1.995 1.00 64.88 348 ASN A O 1
ATOM 2708 N N . ASP A 1 349 ? -0.683 -24.241 1.995 1.00 67.12 349 ASP A N 1
ATOM 2709 C CA . ASP A 1 349 ? -1.690 -24.785 1.093 1.00 67.12 349 ASP A CA 1
ATOM 2710 C C . ASP A 1 349 ? -2.981 -25.055 1.879 1.00 67.12 349 ASP A C 1
ATOM 2712 O O . ASP A 1 349 ? -3.060 -25.969 2.712 1.00 67.12 349 ASP A O 1
ATOM 2716 N N . TYR A 1 350 ? -3.986 -24.214 1.638 1.00 71.69 350 TYR A N 1
ATOM 2717 C CA . TYR A 1 350 ? -5.330 -24.343 2.202 1.00 71.69 350 TYR A CA 1
ATOM 2718 C C . TYR A 1 350 ? -6.274 -25.139 1.285 1.00 71.69 350 TYR A C 1
ATOM 2720 O O . TYR A 1 350 ? -7.463 -25.264 1.594 1.00 71.69 350 TYR A O 1
ATOM 2728 N N . SER A 1 351 ? -5.786 -25.692 0.165 1.00 64.25 351 SER A N 1
ATOM 2729 C CA . SER A 1 351 ? -6.614 -26.478 -0.748 1.00 64.25 351 SER A CA 1
ATOM 2730 C C . SER A 1 351 ? -7.191 -27.715 -0.046 1.00 64.25 351 SER A C 1
ATOM 2732 O O . SER A 1 351 ? -6.499 -28.487 0.618 1.00 64.25 351 SER A O 1
ATOM 2734 N N . GLY A 1 352 ? -8.514 -27.872 -0.134 1.00 60.69 352 GLY A N 1
ATOM 2735 C CA . GLY A 1 352 ? -9.235 -28.975 0.509 1.00 60.69 352 GLY A CA 1
ATOM 2736 C C . GLY A 1 352 ? -9.473 -28.829 2.018 1.00 60.69 352 GLY A C 1
ATOM 2737 O O . GLY A 1 352 ? -10.034 -29.746 2.613 1.00 60.69 352 GLY A O 1
ATOM 2738 N N . CYS A 1 353 ? -9.110 -27.705 2.651 1.00 65.06 353 CYS A N 1
ATOM 2739 C CA . CYS A 1 353 ? -9.530 -27.426 4.027 1.00 65.06 353 CYS A CA 1
ATOM 2740 C C . CYS A 1 353 ? -11.027 -27.082 4.070 1.00 65.06 353 CYS A C 1
ATOM 2742 O O . CYS A 1 353 ? -11.414 -25.952 3.776 1.00 65.06 353 CYS A O 1
ATOM 2744 N N . THR A 1 354 ? -11.868 -28.033 4.480 1.00 66.56 354 THR A N 1
ATOM 2745 C CA . THR A 1 354 ? -13.245 -27.737 4.891 1.00 66.56 354 THR A CA 1
ATOM 2746 C C . THR A 1 354 ? -13.266 -27.435 6.389 1.00 66.56 354 THR A C 1
ATOM 2748 O O . THR A 1 354 ? -12.843 -28.238 7.222 1.00 66.56 354 THR A O 1
ATOM 2751 N N . LEU A 1 355 ? -13.685 -26.219 6.741 1.00 72.69 355 LEU A N 1
ATOM 2752 C CA . LEU A 1 355 ? -13.720 -25.715 8.119 1.00 72.69 355 LEU A CA 1
ATOM 2753 C C . LEU A 1 355 ? -15.009 -26.148 8.834 1.00 72.69 355 LEU A C 1
ATOM 2755 O O . LEU A 1 355 ? -15.748 -25.317 9.365 1.00 72.69 355 LEU A O 1
ATOM 2759 N N . ASP A 1 356 ? -15.297 -27.447 8.803 1.00 70.62 356 ASP A N 1
ATOM 2760 C CA . ASP A 1 356 ? -16.594 -27.985 9.226 1.00 70.62 356 ASP A CA 1
ATOM 2761 C C . ASP A 1 356 ? -16.675 -28.214 10.745 1.00 70.62 356 ASP A C 1
ATOM 2763 O O . ASP A 1 356 ? -17.762 -28.165 11.324 1.00 70.62 356 ASP A O 1
ATOM 2767 N N . ASP A 1 357 ? -15.537 -28.445 11.411 1.00 77.19 357 ASP A N 1
ATOM 2768 C CA . ASP A 1 357 ? -15.480 -28.706 12.853 1.00 77.19 357 ASP A CA 1
ATOM 2769 C C . ASP A 1 357 ? -15.045 -27.464 13.637 1.00 77.19 357 ASP A C 1
ATOM 2771 O O . ASP A 1 357 ? -13.858 -27.153 13.765 1.00 77.19 357 ASP A O 1
ATOM 2775 N N . GLU A 1 358 ? -16.017 -26.765 14.228 1.00 74.81 358 GLU A N 1
ATOM 2776 C CA . GLU A 1 358 ? -15.739 -25.561 15.012 1.00 74.81 358 GLU A CA 1
ATOM 2777 C C . GLU A 1 358 ? -14.856 -25.810 16.246 1.00 74.81 358 GLU A C 1
ATOM 2779 O O . GLU A 1 358 ? -14.252 -24.870 16.761 1.00 74.81 358 GLU A O 1
ATOM 2784 N N . ARG A 1 359 ? -14.730 -27.057 16.718 1.00 72.88 359 ARG A N 1
ATOM 2785 C CA . ARG A 1 359 ? -13.893 -27.393 17.885 1.00 72.88 359 ARG A CA 1
ATOM 2786 C C . ARG A 1 359 ? -12.400 -27.292 17.598 1.00 72.88 359 ARG A C 1
ATOM 2788 O O . ARG A 1 359 ? -11.611 -27.238 18.536 1.00 72.88 359 ARG A O 1
ATOM 2795 N N . GLN A 1 360 ? -12.011 -27.279 16.326 1.00 81.31 360 GLN A N 1
ATOM 2796 C CA . GLN A 1 360 ? -10.614 -27.142 15.914 1.00 81.31 360 GLN A CA 1
ATOM 2797 C C . GLN A 1 360 ? -10.157 -25.683 15.853 1.00 81.31 360 GLN A C 1
ATOM 2799 O O . GLN A 1 360 ? -8.965 -25.430 15.664 1.00 81.31 360 GLN A O 1
ATOM 2804 N N . PHE A 1 361 ? -11.080 -24.727 16.015 1.00 87.88 361 PHE A N 1
ATOM 2805 C CA . PHE A 1 361 ? -10.726 -23.321 16.093 1.00 87.88 361 PHE A CA 1
ATOM 2806 C C . PHE A 1 361 ? -10.043 -23.010 17.421 1.00 87.88 361 PHE A C 1
ATOM 2808 O O . PHE A 1 361 ? -10.634 -23.142 18.492 1.00 87.88 361 PHE A O 1
ATOM 2815 N N . ASN A 1 362 ? -8.806 -22.536 17.331 1.00 92.12 362 ASN A N 1
ATOM 2816 C CA . ASN A 1 362 ? -8.046 -22.056 18.471 1.00 92.12 362 ASN A CA 1
ATOM 2817 C C . ASN A 1 362 ? -7.698 -20.579 18.277 1.00 92.12 362 ASN A C 1
ATOM 2819 O O . ASN A 1 362 ? -7.085 -20.200 17.278 1.00 92.12 362 ASN A O 1
ATOM 2823 N N . PHE A 1 363 ? -8.087 -19.751 19.241 1.00 93.88 363 PHE A N 1
ATOM 2824 C CA . PHE A 1 363 ? -7.805 -18.324 19.231 1.00 93.88 363 PHE A CA 1
ATOM 2825 C C . PHE A 1 363 ? -6.656 -18.025 20.187 1.00 93.88 363 PHE A C 1
ATOM 2827 O O . PHE A 1 363 ? -6.726 -18.355 21.369 1.00 93.88 363 PHE A O 1
ATOM 2834 N N . VAL A 1 364 ? -5.610 -17.374 19.684 1.00 93.88 364 VAL A N 1
ATOM 2835 C CA . VAL A 1 364 ? -4.417 -17.042 20.471 1.00 93.88 364 VAL A CA 1
ATOM 2836 C C . VAL A 1 364 ? -4.048 -15.587 20.231 1.00 93.88 364 VAL A C 1
ATOM 2838 O O . VAL A 1 364 ? -3.966 -15.154 19.085 1.00 93.88 364 VAL A O 1
ATOM 2841 N N . THR A 1 365 ? -3.817 -14.832 21.301 1.00 93.69 365 THR A N 1
ATOM 2842 C CA . THR A 1 365 ? -3.324 -13.454 21.219 1.00 93.69 365 THR A CA 1
ATOM 2843 C C . THR A 1 365 ? -1.847 -13.429 21.575 1.00 93.69 365 THR A C 1
ATOM 2845 O O . THR A 1 365 ? -1.471 -13.947 22.620 1.00 93.69 365 THR A O 1
ATOM 2848 N N . PHE A 1 366 ? -1.040 -12.806 20.722 1.00 93.75 366 PHE A N 1
ATOM 2849 C CA . PHE A 1 366 ? 0.384 -12.589 20.937 1.00 93.75 366 PHE A CA 1
ATOM 2850 C C . PHE A 1 366 ? 0.679 -11.099 21.124 1.00 93.75 366 PHE A C 1
ATOM 2852 O O . PHE A 1 366 ? 0.175 -10.243 20.386 1.00 93.75 366 PHE A O 1
ATOM 2859 N N . SER A 1 367 ? 1.527 -10.799 22.097 1.00 92.62 367 SER A N 1
ATOM 2860 C CA . SER A 1 367 ? 2.201 -9.511 22.250 1.00 92.62 367 SER A CA 1
ATOM 2861 C C . SER A 1 367 ? 3.401 -9.397 21.303 1.00 92.62 367 SER A C 1
ATOM 2863 O O . SER A 1 367 ? 3.926 -10.398 20.810 1.00 92.62 367 SER A O 1
ATOM 2865 N N . SER A 1 368 ? 3.883 -8.175 21.071 1.00 89.00 368 SER A N 1
ATOM 2866 C CA . SER A 1 368 ? 5.092 -7.949 20.266 1.00 89.00 368 SER A CA 1
ATOM 2867 C C . SER A 1 368 ? 6.340 -8.643 20.837 1.00 89.00 368 SER A C 1
ATOM 2869 O O . SER A 1 368 ? 7.190 -9.094 20.070 1.00 89.00 368 SER A O 1
ATOM 2871 N N . ALA A 1 369 ? 6.429 -8.805 22.163 1.00 89.06 369 ALA A N 1
ATOM 2872 C CA . ALA A 1 369 ? 7.503 -9.550 22.821 1.00 89.06 369 ALA A CA 1
ATOM 2873 C C . ALA A 1 369 ? 7.444 -11.060 22.521 1.00 89.06 369 ALA A C 1
ATOM 2875 O O . ALA A 1 369 ? 8.446 -11.638 22.110 1.00 89.06 369 ALA A O 1
ATOM 2876 N N . GLU A 1 370 ? 6.270 -11.686 22.649 1.00 91.25 370 GLU A N 1
ATOM 2877 C CA . GLU A 1 370 ? 6.093 -13.119 22.356 1.00 91.25 370 GLU A CA 1
ATOM 2878 C C . GLU A 1 370 ? 6.330 -13.436 20.873 1.00 91.25 370 GLU A C 1
ATOM 2880 O O . GLU A 1 370 ? 6.891 -14.479 20.535 1.00 91.25 370 GLU A O 1
ATOM 2885 N N . LEU A 1 371 ? 5.937 -12.523 19.976 1.00 89.19 371 LEU A N 1
ATOM 2886 C CA . LEU A 1 371 ? 6.230 -12.645 18.546 1.00 89.19 371 LEU A CA 1
ATOM 2887 C C . LEU A 1 371 ? 7.730 -12.565 18.260 1.00 89.19 371 LEU A C 1
ATOM 2889 O O . LEU A 1 371 ? 8.234 -13.317 17.430 1.00 89.19 371 LEU A O 1
ATOM 2893 N N . PHE A 1 372 ? 8.446 -11.672 18.943 1.00 88.69 372 PHE A N 1
ATOM 2894 C CA . PHE A 1 372 ? 9.893 -11.548 18.797 1.00 88.69 372 PHE A CA 1
ATOM 2895 C C . PHE A 1 372 ? 10.636 -12.810 19.267 1.00 88.69 372 PHE A C 1
ATOM 2897 O O . PHE A 1 372 ? 11.599 -13.226 18.626 1.00 88.69 372 PHE A O 1
ATOM 2904 N N . GLU A 1 373 ? 10.168 -13.454 20.339 1.00 88.31 373 GLU A N 1
ATOM 2905 C CA . GLU A 1 373 ? 10.752 -14.704 20.844 1.00 88.31 373 GLU A CA 1
ATOM 2906 C C . GLU A 1 373 ? 10.459 -15.914 19.939 1.00 88.31 373 GLU A C 1
ATOM 2908 O O . GLU A 1 373 ? 11.259 -16.851 19.876 1.00 88.31 373 GLU A O 1
ATOM 2913 N N . ASN A 1 374 ? 9.341 -15.906 19.204 1.00 88.19 374 ASN A N 1
ATOM 2914 C CA . ASN A 1 374 ? 8.926 -17.019 18.352 1.00 88.19 374 ASN A CA 1
ATOM 2915 C C . ASN A 1 374 ? 9.004 -16.682 16.854 1.00 88.19 374 ASN A C 1
ATOM 2917 O O . ASN A 1 374 ? 8.003 -16.368 16.204 1.00 88.19 374 ASN A O 1
ATOM 2921 N N . ALA A 1 375 ? 10.200 -16.844 16.283 1.00 82.69 375 ALA A N 1
ATOM 2922 C CA . ALA A 1 375 ? 10.472 -16.549 14.875 1.00 82.69 375 ALA A CA 1
ATOM 2923 C C . ALA A 1 375 ? 9.581 -17.326 13.881 1.00 82.69 375 ALA A C 1
ATOM 2925 O O . ALA A 1 375 ? 9.272 -16.805 12.811 1.00 82.69 375 ALA A O 1
ATOM 2926 N N . ILE A 1 376 ? 9.146 -18.547 14.224 1.00 85.25 376 ILE A N 1
ATOM 2927 C CA . ILE A 1 376 ? 8.277 -19.364 13.358 1.00 85.25 376 ILE A CA 1
ATOM 2928 C C . ILE A 1 376 ? 6.883 -18.736 13.282 1.00 85.25 376 ILE A C 1
ATOM 2930 O O . ILE A 1 376 ? 6.383 -18.467 12.193 1.00 85.25 376 ILE A O 1
ATOM 2934 N N . ARG A 1 377 ? 6.280 -18.426 14.437 1.00 87.50 377 ARG A N 1
ATOM 2935 C CA . ARG A 1 377 ? 4.959 -17.779 14.496 1.00 87.50 377 ARG A CA 1
ATOM 2936 C C . ARG A 1 377 ? 4.980 -16.390 13.863 1.00 87.50 377 ARG A C 1
ATOM 2938 O O . ARG A 1 377 ? 4.034 -16.032 13.166 1.00 87.50 377 ARG A O 1
ATOM 2945 N N . LEU A 1 378 ? 6.055 -15.629 14.078 1.00 89.56 378 LEU A N 1
ATOM 2946 C CA . LEU A 1 378 ? 6.254 -14.332 13.435 1.00 89.56 378 LEU A CA 1
ATOM 2947 C C . LEU A 1 378 ? 6.278 -14.462 11.909 1.00 89.56 378 LEU A C 1
ATOM 2949 O O . LEU A 1 378 ? 5.623 -13.671 11.234 1.00 89.56 378 LEU A O 1
ATOM 2953 N N . ASN A 1 379 ? 6.985 -15.466 11.375 1.00 86.62 379 ASN A N 1
ATOM 2954 C CA . ASN A 1 379 ? 6.997 -15.742 9.942 1.00 86.62 379 ASN A CA 1
ATOM 2955 C C . ASN A 1 379 ? 5.591 -16.075 9.430 1.00 86.62 379 ASN A C 1
ATOM 2957 O O . ASN A 1 379 ? 5.127 -15.372 8.541 1.00 86.62 379 ASN A O 1
ATOM 2961 N N . ASP A 1 380 ? 4.879 -17.031 10.037 1.00 86.44 380 ASP A N 1
ATOM 2962 C CA . ASP A 1 380 ? 3.523 -17.416 9.608 1.00 86.44 380 ASP A CA 1
ATOM 2963 C C . ASP A 1 380 ? 2.557 -16.218 9.573 1.00 86.44 380 ASP A C 1
ATOM 2965 O O . ASP A 1 380 ? 1.810 -16.021 8.611 1.00 86.44 380 ASP A O 1
ATOM 2969 N N . ILE A 1 381 ? 2.576 -15.397 10.628 1.00 89.00 381 ILE A N 1
ATOM 2970 C CA . ILE A 1 381 ? 1.713 -14.217 10.756 1.00 89.00 381 ILE A CA 1
ATOM 2971 C C . ILE A 1 381 ? 2.084 -13.164 9.718 1.00 89.00 381 ILE A C 1
ATOM 2973 O O . ILE A 1 381 ? 1.195 -12.602 9.075 1.00 89.00 381 ILE A O 1
ATOM 2977 N N . PHE A 1 382 ? 3.377 -12.881 9.554 1.00 86.69 382 PHE A N 1
ATOM 2978 C CA . PHE A 1 382 ? 3.831 -11.879 8.600 1.00 86.69 382 PHE A CA 1
ATOM 2979 C C . PHE A 1 382 ? 3.576 -12.320 7.156 1.00 86.69 382 PHE A C 1
ATOM 2981 O O . PHE A 1 382 ? 3.103 -11.505 6.369 1.00 86.69 382 PHE A O 1
ATOM 2988 N N . GLN A 1 383 ? 3.771 -13.604 6.825 1.00 82.06 383 GLN A N 1
ATOM 2989 C CA . GLN A 1 383 ? 3.408 -14.158 5.516 1.00 82.06 383 GLN A CA 1
ATOM 2990 C C . GLN A 1 383 ? 1.924 -13.961 5.226 1.00 82.06 383 GLN A C 1
ATOM 2992 O O . GLN A 1 383 ? 1.567 -13.398 4.195 1.00 82.06 383 GLN A O 1
ATOM 2997 N N . LEU A 1 384 ? 1.055 -14.321 6.173 1.00 84.00 384 LEU A N 1
ATOM 2998 C CA . LEU A 1 384 ? -0.380 -14.134 6.001 1.00 84.00 384 LEU A CA 1
ATOM 2999 C C . LEU A 1 384 ? -0.747 -12.646 5.809 1.00 84.00 384 LEU A C 1
ATOM 3001 O O . LEU A 1 384 ? -1.570 -12.313 4.953 1.00 84.00 384 LEU A O 1
ATOM 3005 N N . LEU A 1 385 ? -0.110 -11.733 6.555 1.00 82.00 385 LEU A N 1
ATOM 3006 C CA . LEU A 1 385 ? -0.283 -10.284 6.384 1.00 82.00 385 LEU A CA 1
ATOM 3007 C C . LEU A 1 385 ? 0.189 -9.786 5.009 1.00 82.00 385 LEU A C 1
ATOM 3009 O O . LEU A 1 385 ? -0.433 -8.878 4.455 1.00 82.00 385 LEU A O 1
ATOM 3013 N N . VAL A 1 386 ? 1.270 -10.345 4.462 1.00 76.56 386 VAL A N 1
ATOM 3014 C CA . VAL A 1 386 ? 1.774 -10.035 3.114 1.00 76.56 386 VAL A CA 1
ATOM 3015 C C . VAL A 1 386 ? 0.829 -10.573 2.038 1.00 76.56 386 VAL A C 1
ATOM 3017 O O . VAL A 1 386 ? 0.532 -9.857 1.085 1.00 76.56 386 VAL A O 1
ATOM 3020 N N . ASP A 1 387 ? 0.311 -11.791 2.193 1.00 72.00 387 ASP A N 1
ATOM 3021 C CA . ASP A 1 387 ? -0.505 -12.449 1.169 1.00 72.00 387 ASP A CA 1
ATOM 3022 C C . ASP A 1 387 ? -1.883 -11.797 0.989 1.00 72.00 387 ASP A C 1
ATOM 3024 O O . ASP A 1 387 ? -2.381 -11.681 -0.133 1.00 72.00 387 ASP A O 1
ATOM 3028 N N . ALA A 1 388 ? -2.509 -11.327 2.070 1.00 65.62 388 ALA A N 1
ATOM 3029 C CA . ALA A 1 388 ? -3.863 -10.778 2.001 1.00 65.62 388 ALA A CA 1
ATOM 3030 C C . ALA A 1 388 ? -3.942 -9.254 1.836 1.00 65.62 388 ALA A C 1
ATOM 3032 O O . ALA A 1 388 ? -5.009 -8.732 1.493 1.00 65.62 388 ALA A O 1
ATOM 3033 N N . HIS A 1 389 ? -2.851 -8.521 2.082 1.00 65.06 389 HIS A N 1
ATOM 3034 C CA . HIS A 1 389 ? -2.825 -7.072 1.902 1.00 65.06 389 HIS A CA 1
ATOM 3035 C C . HIS A 1 389 ? -2.006 -6.658 0.688 1.00 65.06 389 HIS A C 1
ATOM 3037 O O . HIS A 1 389 ? -0.861 -7.036 0.496 1.00 65.06 389 HIS A O 1
ATOM 3043 N N . TYR A 1 390 ? -2.596 -5.764 -0.101 1.00 57.59 390 TYR A N 1
ATOM 3044 C CA . TYR A 1 390 ? -1.973 -5.188 -1.288 1.00 57.59 390 TYR A CA 1
ATOM 3045 C C . TYR A 1 390 ? -0.847 -4.187 -0.978 1.00 57.59 390 TYR A C 1
ATOM 3047 O O . TYR A 1 390 ? -0.276 -3.649 -1.916 1.00 57.59 390 TYR A O 1
ATOM 3055 N N . GLN A 1 391 ? -0.566 -3.899 0.298 1.00 64.88 391 GLN A N 1
ATOM 3056 C CA . GLN A 1 391 ? 0.476 -2.976 0.758 1.00 64.88 391 GLN A CA 1
ATOM 3057 C C . GLN A 1 391 ? 1.050 -3.470 2.085 1.00 64.88 391 GLN A C 1
ATOM 3059 O O . GLN A 1 391 ? 0.561 -3.093 3.152 1.00 64.88 391 GLN A O 1
ATOM 3064 N N . THR A 1 392 ? 2.089 -4.299 2.020 1.00 67.50 392 THR A N 1
ATOM 3065 C CA . THR A 1 392 ? 2.865 -4.683 3.206 1.00 67.50 392 THR A CA 1
ATOM 3066 C C . THR A 1 392 ? 4.335 -4.388 2.964 1.00 67.50 392 THR A C 1
ATOM 3068 O O . THR A 1 392 ? 4.940 -4.955 2.060 1.00 67.50 392 THR A O 1
ATOM 3071 N N . SER A 1 393 ? 4.909 -3.475 3.747 1.00 75.75 393 SER A N 1
ATOM 3072 C CA . SER A 1 393 ? 6.320 -3.092 3.611 1.00 75.75 393 SER A CA 1
ATOM 3073 C C . SER A 1 393 ? 7.189 -3.792 4.660 1.00 75.75 393 SER A C 1
ATOM 3075 O O . SER A 1 393 ? 6.685 -4.108 5.737 1.00 75.75 393 SER A O 1
ATOM 3077 N N . PRO A 1 394 ? 8.496 -3.998 4.425 1.00 78.56 394 PRO A N 1
ATOM 3078 C CA . PRO A 1 394 ? 9.412 -4.507 5.447 1.00 78.56 394 PRO A CA 1
ATOM 3079 C C . PRO A 1 394 ? 9.409 -3.710 6.758 1.00 78.56 394 PRO A C 1
ATOM 3081 O O . PRO A 1 394 ? 9.621 -4.284 7.822 1.00 78.56 394 PRO A O 1
ATOM 3084 N N . ASN A 1 395 ? 9.121 -2.405 6.726 1.00 84.31 395 ASN A N 1
ATOM 3085 C CA . ASN A 1 395 ? 8.953 -1.623 7.956 1.00 84.31 395 ASN A CA 1
ATOM 3086 C C . ASN A 1 395 ? 7.767 -2.103 8.807 1.00 84.31 395 ASN A C 1
ATOM 3088 O O . ASN A 1 395 ? 7.805 -1.948 10.027 1.00 84.31 395 ASN A O 1
ATOM 3092 N N . ASP A 1 396 ? 6.741 -2.713 8.208 1.00 84.00 396 ASP A N 1
ATOM 3093 C CA . ASP A 1 396 ? 5.599 -3.258 8.948 1.00 84.00 396 ASP A CA 1
ATOM 3094 C C . ASP A 1 396 ? 6.052 -4.395 9.880 1.00 84.00 396 ASP A C 1
ATOM 3096 O O . ASP A 1 396 ? 5.550 -4.493 10.998 1.00 84.00 396 ASP A O 1
ATOM 3100 N N . LEU A 1 397 ? 7.055 -5.190 9.474 1.00 87.38 397 LEU A N 1
ATOM 3101 C CA . LEU A 1 397 ? 7.679 -6.208 10.328 1.00 87.38 397 LEU A CA 1
ATOM 3102 C C . LEU A 1 397 ? 8.340 -5.563 11.548 1.00 87.38 397 LEU A C 1
ATOM 3104 O O . LEU A 1 397 ? 8.136 -6.004 12.676 1.00 87.38 397 LEU A O 1
ATOM 3108 N N . PHE A 1 398 ? 9.108 -4.493 11.333 1.00 88.50 398 PHE A N 1
ATOM 3109 C CA . PHE A 1 398 ? 9.774 -3.784 12.424 1.00 88.50 398 PHE A CA 1
ATOM 3110 C C . PHE A 1 398 ? 8.763 -3.152 13.377 1.00 88.50 398 PHE A C 1
ATOM 3112 O O . PHE A 1 398 ? 8.932 -3.251 14.591 1.00 88.50 398 PHE A O 1
ATOM 3119 N N . HIS A 1 399 ? 7.691 -2.554 12.860 1.00 86.69 399 HIS A N 1
ATOM 3120 C CA . HIS A 1 399 ? 6.612 -2.022 13.688 1.00 86.69 399 HIS A CA 1
ATOM 3121 C C . HIS A 1 399 ? 5.910 -3.113 14.503 1.00 86.69 399 HIS A C 1
ATOM 3123 O O . HIS A 1 399 ? 5.638 -2.894 15.681 1.00 86.69 399 HIS A O 1
ATOM 3129 N N . LEU A 1 400 ? 5.678 -4.287 13.909 1.00 87.88 400 LEU A N 1
ATOM 3130 C CA . LEU A 1 400 ? 5.024 -5.421 14.559 1.00 87.88 400 LEU A CA 1
ATOM 3131 C C . LEU A 1 400 ? 5.782 -5.919 15.802 1.00 87.88 400 LEU A C 1
ATOM 3133 O O . LEU A 1 400 ? 5.150 -6.256 16.800 1.00 87.88 400 LEU A O 1
ATOM 3137 N N . ILE A 1 401 ? 7.117 -5.942 15.759 1.00 88.69 401 ILE A N 1
ATOM 3138 C CA . ILE A 1 401 ? 7.950 -6.443 16.870 1.00 88.69 401 ILE A CA 1
ATOM 3139 C C . ILE A 1 401 ? 8.414 -5.349 17.843 1.00 88.69 401 ILE A C 1
ATOM 3141 O O . ILE A 1 401 ? 8.738 -5.643 18.994 1.00 88.69 401 ILE A O 1
ATOM 3145 N N . SER A 1 402 ? 8.462 -4.085 17.411 1.00 87.00 402 SER A N 1
ATOM 3146 C CA . SER A 1 402 ? 9.032 -2.995 18.225 1.00 87.00 402 SER A CA 1
ATOM 3147 C C . SER A 1 402 ? 8.029 -2.294 19.126 1.00 87.00 402 SER A C 1
ATOM 3149 O O . SER A 1 402 ? 8.427 -1.733 20.142 1.00 87.00 402 SER A O 1
ATOM 3151 N N . ASP A 1 403 ? 6.761 -2.242 18.727 1.00 87.56 403 ASP A N 1
ATOM 3152 C CA . ASP A 1 403 ? 5.754 -1.459 19.435 1.00 87.56 403 ASP A CA 1
ATOM 3153 C C . ASP A 1 403 ? 5.046 -2.325 20.486 1.00 87.56 403 ASP A C 1
ATOM 3155 O O . ASP A 1 403 ? 4.335 -3.275 20.164 1.00 87.56 403 ASP A O 1
ATOM 3159 N N . ASP A 1 404 ? 5.241 -2.007 21.766 1.00 88.25 404 ASP A N 1
ATOM 3160 C CA . ASP A 1 404 ? 4.595 -2.706 22.888 1.00 88.25 404 ASP A CA 1
ATOM 3161 C C . ASP A 1 404 ? 3.079 -2.490 22.936 1.00 88.25 404 ASP A C 1
ATOM 3163 O O . ASP A 1 404 ? 2.358 -3.260 23.567 1.00 88.25 404 ASP A O 1
ATOM 3167 N N . SER A 1 405 ? 2.574 -1.453 22.262 1.00 90.19 405 SER A N 1
ATOM 3168 C CA . SER A 1 405 ? 1.136 -1.216 22.150 1.00 90.19 405 SER A CA 1
ATOM 3169 C C . SER A 1 405 ? 0.473 -2.091 21.084 1.00 90.19 405 SER A C 1
ATOM 3171 O O . SER A 1 405 ? -0.758 -2.131 21.018 1.00 90.19 405 SER A O 1
ATOM 3173 N N . VAL A 1 406 ? 1.258 -2.797 20.260 1.00 92.12 406 VAL A N 1
ATOM 3174 C CA . VAL A 1 406 ? 0.762 -3.693 19.214 1.00 92.12 406 VAL A CA 1
ATOM 3175 C C . VAL A 1 406 ? 0.532 -5.100 19.758 1.00 92.12 406 VAL A C 1
ATOM 3177 O O . VAL A 1 406 ? 1.367 -5.684 20.446 1.00 92.12 406 VAL A O 1
ATOM 3180 N N . SER A 1 407 ? -0.604 -5.675 19.376 1.00 93.69 407 SER A N 1
ATOM 3181 C CA . SER A 1 407 ? -0.949 -7.072 19.622 1.00 93.69 407 SER A CA 1
ATOM 3182 C C . SER A 1 407 ? -1.544 -7.711 18.371 1.00 93.69 407 SER A C 1
ATOM 3184 O O . SER A 1 407 ? -2.176 -7.040 17.546 1.00 93.69 407 SER A O 1
ATOM 3186 N N . VAL A 1 408 ? -1.346 -9.021 18.223 1.00 95.12 408 VAL A N 1
ATOM 3187 C CA . VAL A 1 408 ? -1.926 -9.806 17.130 1.00 95.12 408 VAL A CA 1
ATOM 3188 C C . VAL A 1 408 ? -2.777 -10.924 17.699 1.00 95.12 408 VAL A C 1
ATOM 3190 O O . VAL A 1 408 ? -2.290 -11.779 18.429 1.00 95.12 408 VAL A O 1
ATOM 3193 N N . THR A 1 409 ? -4.056 -10.936 17.342 1.00 95.88 409 THR A N 1
ATOM 3194 C CA . THR A 1 409 ? -4.964 -12.043 17.647 1.00 95.88 409 THR A CA 1
ATOM 3195 C C . THR A 1 409 ? -5.067 -12.946 16.429 1.00 95.88 409 THR A C 1
ATOM 3197 O O . THR A 1 409 ? -5.442 -12.496 15.350 1.00 95.88 409 THR A O 1
ATOM 3200 N N . CYS A 1 410 ? -4.738 -14.216 16.597 1.00 95.25 410 CYS A N 1
ATOM 3201 C CA . CYS A 1 410 ? -4.709 -15.225 15.552 1.00 95.25 410 CYS A CA 1
ATOM 3202 C C . CYS A 1 410 ? -5.822 -16.249 15.754 1.00 95.25 410 CYS A C 1
ATOM 3204 O O . CYS A 1 410 ? -6.161 -16.605 16.881 1.00 95.25 410 CYS A O 1
ATOM 3206 N N . LEU A 1 411 ? -6.342 -16.755 14.641 1.00 94.19 411 LEU A N 1
ATOM 3207 C CA . LEU A 1 411 ? -7.237 -17.897 14.577 1.00 94.19 411 LEU A CA 1
ATOM 3208 C C . LEU A 1 411 ? -6.532 -19.034 13.843 1.00 94.19 411 LEU A C 1
ATOM 3210 O O . LEU A 1 411 ? -6.202 -18.916 12.659 1.00 94.19 411 LEU A O 1
ATOM 3214 N N . TYR A 1 412 ? -6.335 -20.131 14.561 1.00 91.19 412 TYR A N 1
ATOM 3215 C CA . TYR A 1 412 ? -5.793 -21.379 14.050 1.00 91.19 412 TYR A CA 1
ATOM 3216 C C . TYR A 1 412 ? -6.908 -22.394 13.817 1.00 91.19 412 TYR A C 1
ATOM 3218 O O . TYR A 1 412 ? -7.884 -22.430 14.565 1.00 91.19 412 TYR A O 1
ATOM 3226 N N . TYR A 1 413 ? -6.741 -23.229 12.797 1.00 88.62 413 TYR A N 1
ATOM 3227 C CA . TYR A 1 413 ? -7.523 -24.444 12.588 1.00 88.62 413 TYR A CA 1
ATOM 3228 C C . TYR A 1 413 ? -6.568 -25.637 12.662 1.00 88.62 413 TYR A C 1
ATOM 3230 O O . TYR A 1 413 ? -5.724 -25.822 11.777 1.00 88.62 413 TYR A O 1
ATOM 3238 N N . GLY A 1 414 ? -6.624 -26.381 13.770 1.00 84.69 414 GLY A N 1
ATOM 3239 C CA . GLY A 1 414 ? -5.532 -27.282 14.149 1.00 84.69 414 GLY A CA 1
ATOM 3240 C C . GLY A 1 414 ? -4.237 -26.489 14.363 1.00 84.69 414 GLY A C 1
ATOM 3241 O O . GLY A 1 414 ? -4.218 -25.540 15.144 1.00 84.69 414 GLY A O 1
ATOM 3242 N N . ASP A 1 415 ? -3.177 -26.826 13.625 1.00 83.38 415 ASP A N 1
ATOM 3243 C CA . ASP A 1 415 ? -1.886 -26.118 13.687 1.00 83.38 415 ASP A CA 1
ATOM 3244 C C . ASP A 1 415 ? -1.735 -24.994 12.647 1.00 83.38 415 ASP A C 1
ATOM 3246 O O . ASP A 1 415 ? -0.768 -24.230 12.688 1.00 83.38 415 ASP A O 1
ATOM 3250 N N . ARG A 1 416 ? -2.685 -24.862 11.712 1.00 87.06 416 ARG A N 1
ATOM 3251 C CA . ARG A 1 416 ? -2.585 -23.924 10.585 1.00 87.06 416 ARG A CA 1
ATOM 3252 C C . ARG A 1 416 ? -3.158 -22.565 10.952 1.00 87.06 416 ARG A C 1
ATOM 3254 O O . ARG A 1 416 ? -4.293 -22.480 11.418 1.00 87.06 416 ARG A O 1
ATOM 3261 N N . LEU A 1 417 ? -2.404 -21.496 10.702 1.00 90.00 417 LEU A N 1
ATOM 3262 C CA . LEU A 1 417 ? -2.902 -20.127 10.845 1.00 90.00 417 LEU A CA 1
ATOM 3263 C C . LEU A 1 417 ? -3.895 -19.831 9.717 1.00 90.00 417 LEU A C 1
ATOM 3265 O O . LEU A 1 417 ? -3.535 -19.952 8.553 1.00 90.00 417 LEU A O 1
ATOM 3269 N N . VAL A 1 418 ? -5.125 -19.440 10.040 1.00 91.19 418 VAL A N 1
ATOM 3270 C CA . VAL A 1 418 ? -6.191 -19.193 9.050 1.00 91.19 418 VAL A CA 1
ATOM 3271 C C . VAL A 1 418 ? -6.550 -17.709 8.949 1.00 91.19 418 VAL A C 1
ATOM 3273 O O . VAL A 1 418 ? -6.909 -17.211 7.879 1.00 91.19 418 VAL A O 1
ATOM 3276 N N . SER A 1 419 ? -6.463 -16.978 10.060 1.00 92.44 419 SER A N 1
ATOM 3277 C CA . SER A 1 419 ? -6.768 -15.549 10.106 1.00 92.44 419 SER A CA 1
ATOM 3278 C C . SER A 1 419 ? -5.972 -14.860 11.211 1.00 92.44 419 SER A C 1
ATOM 3280 O O . SER A 1 419 ? -5.680 -15.467 12.240 1.00 92.44 419 SER A O 1
ATOM 3282 N N . CYS A 1 420 ? -5.625 -13.590 11.011 1.00 94.31 420 CYS A N 1
ATOM 3283 C CA . CYS A 1 420 ? -4.994 -12.759 12.030 1.00 94.31 420 CYS A CA 1
ATOM 3284 C C . CYS A 1 420 ? -5.582 -11.339 12.040 1.00 94.31 420 CYS A C 1
ATOM 3286 O O . CYS A 1 420 ? -6.033 -10.810 11.023 1.00 94.31 420 CYS A O 1
ATOM 3288 N N . LEU A 1 421 ? -5.599 -10.723 13.219 1.00 94.94 421 LEU A N 1
ATOM 3289 C CA . LEU A 1 421 ? -6.067 -9.368 13.476 1.00 94.94 421 LEU A CA 1
ATOM 3290 C C . LEU A 1 421 ? -4.970 -8.638 14.240 1.00 94.94 421 LEU A C 1
ATOM 3292 O O . LEU A 1 421 ? -4.631 -9.021 15.355 1.00 94.94 421 LEU A O 1
ATOM 3296 N N . MET A 1 422 ? -4.432 -7.582 13.640 1.00 93.69 422 MET A N 1
ATOM 3297 C CA . MET A 1 422 ? -3.432 -6.711 14.249 1.00 93.69 422 MET A CA 1
ATOM 3298 C C . MET A 1 422 ? -4.124 -5.480 14.834 1.00 93.69 422 MET A C 1
ATOM 3300 O O . MET A 1 422 ? -4.830 -4.756 14.123 1.00 93.69 422 MET A O 1
ATOM 3304 N N . SER A 1 423 ? -3.902 -5.217 16.116 1.00 94.00 423 SER A N 1
ATOM 3305 C CA . SER A 1 423 ? -4.452 -4.069 16.839 1.00 94.00 423 SER A CA 1
ATOM 3306 C C . SER A 1 423 ? -3.367 -3.279 17.551 1.00 94.00 423 SER A C 1
ATOM 3308 O O . SER A 1 423 ? -2.325 -3.824 17.898 1.00 94.00 423 SER A O 1
ATOM 3310 N N . VAL A 1 424 ? -3.630 -1.994 17.783 1.00 94.12 424 VAL A N 1
ATOM 3311 C CA . VAL A 1 424 ? -2.773 -1.107 18.571 1.00 94.12 424 VAL A CA 1
ATOM 3312 C C . VAL A 1 424 ? -3.573 -0.440 19.687 1.00 94.12 424 VAL A C 1
ATOM 3314 O O . VAL A 1 424 ? -4.695 0.021 19.454 1.00 94.12 424 VAL A O 1
ATOM 3317 N N . ALA A 1 425 ? -3.014 -0.397 20.893 1.00 93.81 425 ALA A N 1
ATOM 3318 C CA . ALA A 1 425 ? -3.577 0.325 22.026 1.00 93.81 425 ALA A CA 1
ATOM 3319 C C . ALA A 1 425 ? -3.250 1.823 21.920 1.00 93.81 425 ALA A C 1
ATOM 3321 O O . ALA A 1 425 ? -2.091 2.228 21.966 1.00 93.81 425 ALA A O 1
ATOM 3322 N N . GLU A 1 426 ? -4.273 2.664 21.808 1.00 93.62 426 GLU A N 1
ATOM 3323 C CA . GLU A 1 426 ? -4.149 4.118 21.843 1.00 93.62 426 GLU A CA 1
ATOM 3324 C C . GLU A 1 426 ? -4.606 4.622 23.227 1.00 93.62 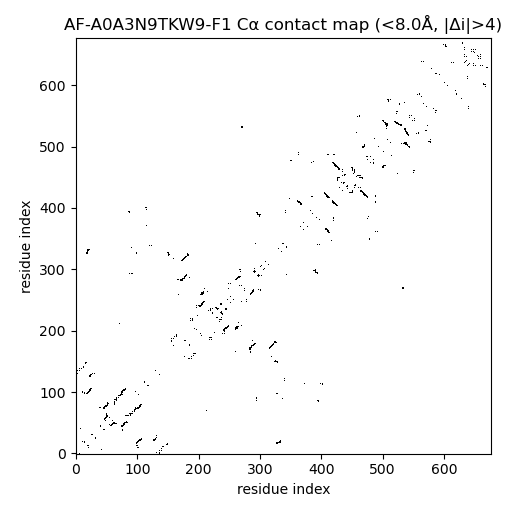426 GLU A C 1
ATOM 3326 O O . GLU A 1 426 ? -5.765 4.417 23.608 1.00 93.62 426 GLU A O 1
ATOM 3331 N N . PRO A 1 427 ? -3.723 5.264 24.010 1.00 91.69 427 PRO A N 1
ATOM 3332 C CA . PRO A 1 427 ? -4.046 5.698 25.367 1.00 91.69 427 PRO A CA 1
ATOM 3333 C C . PRO A 1 427 ? -4.975 6.922 25.386 1.00 91.69 427 PRO A C 1
ATOM 3335 O O . PRO A 1 427 ? -5.111 7.649 24.397 1.00 91.69 427 PRO A O 1
ATOM 3338 N N . SER A 1 428 ? -5.584 7.170 26.547 1.00 91.56 428 SER A N 1
ATOM 3339 C CA . SER A 1 428 ? -6.352 8.387 26.820 1.00 91.56 428 SER A CA 1
ATOM 3340 C C . SER A 1 428 ? -5.448 9.616 26.942 1.00 91.56 428 SER A C 1
ATOM 3342 O O . SER A 1 428 ? -4.287 9.520 27.339 1.00 91.56 428 SER A O 1
ATOM 3344 N N . MET A 1 429 ? -6.012 10.787 26.668 1.00 91.44 429 MET A N 1
ATOM 3345 C CA . MET A 1 429 ? -5.370 12.087 26.838 1.00 91.44 429 MET A CA 1
ATOM 3346 C C . MET A 1 429 ? -5.790 12.744 28.154 1.00 91.44 429 MET A C 1
ATOM 3348 O O . MET A 1 429 ? -6.938 12.608 28.583 1.00 91.44 429 MET A O 1
ATOM 3352 N N . ASP A 1 430 ? -4.873 13.498 28.756 1.00 93.50 430 ASP A N 1
ATOM 3353 C CA . ASP A 1 430 ? -5.190 14.413 29.849 1.00 93.50 430 ASP A CA 1
ATOM 3354 C C . ASP A 1 430 ? -5.869 15.695 29.330 1.00 93.50 430 ASP A C 1
ATOM 3356 O O . ASP A 1 430 ? -5.913 15.974 28.127 1.00 93.50 430 ASP A O 1
ATOM 3360 N N . ASP A 1 431 ? -6.447 16.478 30.242 1.00 93.25 431 ASP A N 1
ATOM 3361 C CA . ASP A 1 431 ? -7.208 17.674 29.869 1.00 93.25 431 ASP A CA 1
ATOM 3362 C C . ASP A 1 431 ? -6.327 18.747 29.196 1.00 93.25 431 ASP A C 1
ATOM 3364 O O . ASP A 1 431 ? -6.774 19.386 28.239 1.00 93.25 431 ASP A O 1
ATOM 3368 N N . GLU A 1 432 ? -5.062 18.893 29.610 1.00 93.88 432 GLU A N 1
ATOM 3369 C CA . GLU A 1 432 ? -4.112 19.833 28.995 1.00 93.88 432 GLU A CA 1
ATOM 3370 C C . GLU A 1 432 ? -3.821 19.456 27.533 1.00 93.88 432 GLU A C 1
ATOM 3372 O O . GLU A 1 432 ? -3.861 20.303 26.629 1.00 93.88 432 GLU A O 1
ATOM 3377 N N . LEU A 1 433 ? -3.566 18.172 27.268 1.00 91.44 433 LEU A N 1
ATOM 3378 C CA . LEU A 1 433 ? -3.314 17.693 25.919 1.00 91.44 433 LEU A CA 1
ATOM 3379 C C . LEU A 1 433 ? -4.569 17.770 25.054 1.00 91.44 433 LEU A C 1
ATOM 3381 O O . LEU A 1 433 ? -4.457 18.146 23.887 1.00 91.44 433 LEU A O 1
ATOM 3385 N N . ILE A 1 434 ? -5.754 17.486 25.602 1.00 92.56 434 ILE A N 1
ATOM 3386 C CA . ILE A 1 434 ? -7.030 17.649 24.891 1.00 92.56 434 ILE A CA 1
ATOM 3387 C C . ILE A 1 434 ? -7.208 19.098 24.437 1.00 92.56 434 ILE A C 1
ATOM 3389 O O . ILE A 1 434 ? -7.566 19.333 23.282 1.00 92.56 434 ILE A O 1
ATOM 3393 N N . GLU A 1 435 ? -6.937 20.081 25.296 1.00 92.88 435 GLU A N 1
ATOM 3394 C CA . GLU A 1 435 ? -7.014 21.492 24.915 1.00 92.88 435 GLU A CA 1
ATOM 3395 C C . GLU A 1 435 ? -6.015 21.833 23.806 1.00 92.88 435 GLU A C 1
ATOM 3397 O O . GLU A 1 435 ? -6.401 22.384 22.769 1.00 92.88 435 GLU A O 1
ATOM 3402 N N . ALA A 1 436 ? -4.752 21.434 23.958 1.00 92.19 436 ALA A N 1
ATOM 3403 C CA . ALA A 1 436 ? -3.724 21.686 22.955 1.00 92.19 436 ALA A CA 1
ATOM 3404 C C . ALA A 1 436 ? -4.037 21.021 21.600 1.00 92.19 436 ALA A C 1
ATOM 3406 O O . ALA A 1 436 ? -3.833 21.637 20.551 1.00 92.19 436 ALA A O 1
ATOM 3407 N N . VAL A 1 437 ? -4.549 19.787 21.608 1.00 91.94 437 VAL A N 1
ATOM 3408 C CA . VAL A 1 437 ? -4.950 19.037 20.408 1.00 91.94 437 VAL A CA 1
ATOM 3409 C C . VAL A 1 437 ? -6.201 19.642 19.776 1.00 91.94 437 VAL A C 1
ATOM 3411 O O . VAL A 1 437 ? -6.248 19.772 18.552 1.00 91.94 437 VAL A O 1
ATOM 3414 N N . SER A 1 438 ? -7.184 20.071 20.573 1.00 91.31 438 SER A N 1
ATOM 3415 C CA . SER A 1 438 ? -8.414 20.704 20.071 1.00 91.31 438 SER A CA 1
ATOM 3416 C C . SER A 1 438 ? -8.130 21.993 19.298 1.00 91.31 438 SER A C 1
ATOM 3418 O O . SER A 1 438 ? -8.774 22.265 18.291 1.00 91.31 438 SER A O 1
ATOM 3420 N N . LEU A 1 439 ? -7.100 22.737 19.712 1.00 91.94 439 LEU A N 1
ATOM 3421 C CA . LEU A 1 439 ? -6.633 23.956 19.049 1.00 91.94 439 LEU A CA 1
ATOM 3422 C C . LEU A 1 439 ? -5.568 23.697 17.968 1.00 91.94 439 LEU A C 1
ATOM 3424 O O . LEU A 1 439 ? -5.033 24.647 17.401 1.00 91.94 439 LEU A O 1
ATOM 3428 N N . GLY A 1 440 ? -5.200 22.437 17.714 1.00 89.00 440 GLY A N 1
ATOM 3429 C CA . GLY A 1 440 ? -4.170 22.070 16.736 1.00 89.00 440 GLY A CA 1
ATOM 3430 C C . GLY A 1 440 ? -2.739 22.481 17.111 1.00 89.00 440 GLY A C 1
ATOM 3431 O O . GLY A 1 440 ? -1.860 22.462 16.255 1.00 89.00 440 GLY A O 1
ATOM 3432 N N . ARG A 1 441 ? -2.478 22.840 18.376 1.00 89.88 441 ARG A N 1
ATOM 3433 C CA . ARG A 1 441 ? -1.152 23.262 18.873 1.00 89.88 441 ARG A CA 1
ATOM 3434 C C . ARG A 1 441 ? -0.196 22.090 19.082 1.00 89.88 441 ARG A C 1
ATOM 3436 O O . ARG A 1 441 ? 1.013 22.250 18.954 1.00 89.88 441 ARG A O 1
ATOM 3443 N N . ARG A 1 442 ? -0.729 20.916 19.431 1.00 88.06 442 ARG A N 1
ATOM 3444 C CA . ARG A 1 442 ? 0.031 19.669 19.598 1.00 88.06 442 ARG A CA 1
ATOM 3445 C C . ARG A 1 442 ? -0.623 18.545 18.804 1.00 88.06 442 ARG A C 1
ATOM 3447 O O . ARG A 1 442 ? -1.844 18.481 18.698 1.00 88.06 442 ARG A O 1
ATOM 3454 N N . ARG A 1 443 ? 0.200 17.632 18.282 1.00 86.88 443 ARG A N 1
ATOM 3455 C CA . ARG A 1 443 ? -0.243 16.395 17.628 1.00 86.88 443 ARG A CA 1
ATOM 3456 C C . ARG A 1 443 ? 0.637 15.226 18.088 1.00 86.88 443 ARG A C 1
ATOM 3458 O O . ARG A 1 443 ? 1.664 14.966 17.459 1.00 86.88 443 ARG A O 1
ATOM 3465 N N . PRO A 1 444 ? 0.277 14.562 19.200 1.00 85.94 444 PRO A N 1
ATOM 3466 C CA . PRO A 1 444 ? 0.981 13.377 19.684 1.00 85.94 444 PRO A CA 1
ATOM 3467 C C . PRO A 1 444 ? 1.089 12.295 18.608 1.00 85.94 444 PRO A C 1
ATOM 3469 O O . PRO A 1 444 ? 0.180 12.117 17.793 1.00 85.94 444 PRO A O 1
ATOM 3472 N N . LYS A 1 445 ? 2.197 11.554 18.607 1.00 84.31 445 LYS A N 1
ATOM 3473 C CA . LYS A 1 445 ? 2.336 10.355 17.771 1.00 84.31 445 LYS A CA 1
ATOM 3474 C C . LYS A 1 445 ? 1.601 9.182 18.434 1.00 84.31 445 LYS A C 1
ATOM 3476 O O . LYS A 1 445 ? 1.459 9.162 19.649 1.00 84.31 445 LYS A O 1
ATOM 3481 N N . GLY A 1 446 ? 1.117 8.231 17.634 1.00 82.19 446 GLY A N 1
ATOM 3482 C CA . GLY A 1 446 ? 0.494 6.994 18.134 1.00 82.19 446 GLY A CA 1
ATOM 3483 C C . GLY A 1 446 ? -0.965 7.096 18.607 1.00 82.19 446 GLY A C 1
ATOM 3484 O O . GLY A 1 446 ? -1.519 6.093 19.026 1.00 82.19 446 GLY A O 1
ATOM 3485 N N . MET A 1 447 ? -1.616 8.265 18.521 1.00 88.44 447 MET A N 1
ATOM 3486 C CA . MET A 1 447 ? -2.997 8.469 19.005 1.00 88.44 447 MET A CA 1
ATOM 3487 C C . MET A 1 447 ? -3.941 8.938 17.887 1.00 88.44 447 MET A C 1
ATOM 3489 O O . MET A 1 447 ? -4.474 10.045 17.935 1.00 88.44 447 MET A O 1
ATOM 3493 N N . MET A 1 448 ? -4.151 8.142 16.837 1.00 92.06 448 MET A N 1
ATOM 3494 C CA . MET A 1 448 ? -4.922 8.609 15.678 1.00 92.06 448 MET A CA 1
ATOM 3495 C C . MET A 1 448 ? -6.407 8.811 16.006 1.00 92.06 448 MET A C 1
ATOM 3497 O O . MET A 1 448 ? -6.963 9.871 15.691 1.00 92.06 448 MET A O 1
ATOM 3501 N N . THR A 1 449 ? -7.044 7.831 16.655 1.00 93.38 449 THR A N 1
ATOM 3502 C CA . THR A 1 449 ? -8.479 7.894 16.970 1.00 93.38 449 THR A CA 1
ATOM 3503 C C . THR A 1 449 ? -8.782 9.021 17.958 1.00 93.38 449 THR A C 1
ATOM 3505 O O . THR A 1 449 ? -9.602 9.879 17.614 1.00 93.38 449 THR A O 1
ATOM 3508 N N . PRO A 1 450 ? -8.094 9.125 19.117 1.00 93.12 450 PRO A N 1
ATOM 3509 C CA . PRO A 1 450 ? -8.358 10.192 20.081 1.00 93.12 450 PRO A CA 1
ATOM 3510 C C . PRO A 1 450 ? -8.159 11.592 19.484 1.00 93.12 450 PRO A C 1
ATOM 3512 O O . PRO A 1 450 ? -9.014 12.462 19.650 1.00 93.12 450 PRO A O 1
ATOM 3515 N N . ILE A 1 451 ? -7.081 11.804 18.710 1.00 93.69 451 ILE A N 1
ATOM 3516 C CA . ILE A 1 451 ? -6.816 13.094 18.048 1.00 93.69 451 ILE A CA 1
ATOM 3517 C C . ILE A 1 451 ? -7.942 13.437 17.072 1.00 93.69 451 ILE A C 1
ATOM 3519 O O . ILE A 1 451 ? -8.381 14.584 17.019 1.00 93.69 451 ILE A O 1
ATOM 3523 N N . THR A 1 452 ? -8.428 12.456 16.310 1.00 93.31 452 THR A N 1
ATOM 3524 C CA . THR A 1 452 ? -9.520 12.667 15.352 1.00 93.31 452 THR A CA 1
ATOM 3525 C C . THR A 1 452 ? -10.812 13.075 16.061 1.00 93.31 452 THR A C 1
ATOM 3527 O O . THR A 1 452 ? -11.464 14.027 15.628 1.00 93.31 452 THR A O 1
ATOM 3530 N N . PHE A 1 453 ? -11.152 12.425 17.179 1.00 93.81 453 PHE A N 1
ATOM 3531 C CA . PHE A 1 453 ? -12.313 12.800 17.991 1.00 93.81 453 PHE A CA 1
ATOM 3532 C C . PHE A 1 453 ? -12.208 14.229 18.530 1.00 93.81 453 PHE A C 1
ATOM 3534 O O . PHE A 1 453 ? -13.148 15.010 18.380 1.00 93.81 453 PHE A O 1
ATOM 3541 N N . VAL A 1 454 ? -11.060 14.592 19.103 1.00 93.94 454 VAL A N 1
ATOM 3542 C CA . VAL A 1 454 ? -10.868 15.895 19.753 1.00 93.94 454 VAL A CA 1
ATOM 3543 C C . VAL A 1 454 ? -10.766 17.036 18.738 1.00 93.94 454 VAL A C 1
ATOM 3545 O O . VAL A 1 454 ? -11.450 18.044 18.885 1.00 93.94 454 VAL A O 1
ATOM 3548 N N . ASN A 1 455 ? -9.919 16.895 17.717 1.00 93.44 455 ASN A N 1
ATOM 3549 C CA . ASN A 1 455 ? -9.591 17.980 16.791 1.00 93.44 455 ASN A CA 1
ATOM 3550 C C . ASN A 1 455 ? -10.607 18.111 15.647 1.00 93.44 455 ASN A C 1
ATOM 3552 O O . ASN A 1 455 ? -11.001 19.220 15.304 1.00 93.44 455 ASN A O 1
ATOM 3556 N N . GLN A 1 456 ? -11.032 16.992 15.051 1.00 90.38 456 GLN A N 1
ATOM 3557 C CA . GLN A 1 456 ? -11.784 17.017 13.789 1.00 90.38 456 GLN A CA 1
ATOM 3558 C C . GLN A 1 456 ? -13.284 16.796 13.975 1.00 90.38 456 GLN A C 1
ATOM 3560 O O . GLN A 1 456 ? -14.072 17.379 13.238 1.00 90.38 456 GLN A O 1
ATOM 3565 N N . ILE A 1 457 ? -13.684 15.963 14.940 1.00 91.62 457 ILE A N 1
ATOM 3566 C CA . ILE A 1 457 ? -15.102 15.754 15.283 1.00 91.62 457 ILE A CA 1
ATOM 3567 C C . ILE A 1 457 ? -15.557 16.771 16.347 1.00 91.62 457 ILE A C 1
ATOM 3569 O O . ILE A 1 457 ? -16.736 17.114 16.419 1.00 91.62 457 ILE A O 1
ATOM 3573 N N . GLY A 1 458 ? -14.627 17.286 17.160 1.00 91.81 458 GLY A N 1
ATOM 3574 C CA . GLY A 1 458 ? -14.911 18.276 18.203 1.00 91.81 458 GLY A CA 1
ATOM 3575 C C . GLY A 1 458 ? -15.556 17.678 19.457 1.00 91.81 458 GLY A C 1
ATOM 3576 O O . GLY A 1 458 ? -16.335 18.348 20.135 1.00 91.81 458 GLY A O 1
ATOM 3577 N N . ILE A 1 459 ? -15.271 16.410 19.763 1.00 93.31 459 ILE A N 1
ATOM 3578 C CA . ILE A 1 459 ? -15.821 15.678 20.911 1.00 93.31 459 ILE A CA 1
ATOM 3579 C C . ILE A 1 459 ? -14.674 15.309 21.853 1.00 93.31 459 ILE A C 1
ATOM 3581 O O . ILE A 1 459 ? -13.903 14.383 21.595 1.00 93.31 459 ILE A O 1
ATOM 3585 N N . LYS A 1 460 ? -14.562 16.047 22.963 1.00 93.25 460 LYS A N 1
ATOM 3586 C CA . LYS A 1 460 ? -13.466 15.907 23.937 1.00 93.25 460 LYS A CA 1
ATOM 3587 C C . LYS A 1 460 ? -13.508 14.569 24.673 1.00 93.25 460 LYS A C 1
ATOM 3589 O O . LYS A 1 460 ? -12.465 14.011 24.991 1.00 93.25 460 LYS A O 1
ATOM 3594 N N . GLU A 1 461 ? -14.702 14.034 24.906 1.00 90.88 461 GLU A N 1
ATOM 3595 C CA . GLU A 1 461 ? -14.932 12.773 25.609 1.00 90.88 461 GLU A CA 1
ATOM 3596 C C . GLU A 1 461 ? -14.241 11.598 24.918 1.00 90.88 461 GLU A C 1
ATOM 3598 O O . GLU A 1 461 ? -13.728 10.723 25.607 1.00 90.88 461 GLU A O 1
ATOM 3603 N N . GLY A 1 462 ? -14.159 11.612 23.581 1.00 89.19 462 GLY A N 1
ATOM 3604 C CA . GLY A 1 462 ? -13.441 10.590 22.817 1.00 89.19 462 GLY A CA 1
ATOM 3605 C C . GLY A 1 462 ? -11.928 10.610 23.058 1.00 89.19 462 GLY A C 1
ATOM 3606 O O . GLY A 1 462 ? -11.291 9.564 22.979 1.00 89.19 462 GLY A O 1
ATOM 3607 N N . GLY A 1 463 ? -11.364 11.770 23.415 1.00 90.38 463 GLY A N 1
ATOM 3608 C CA . GLY A 1 463 ? -9.965 11.910 23.827 1.00 90.38 463 GLY A CA 1
ATOM 3609 C C . GLY A 1 463 ? -9.679 11.356 25.223 1.00 90.38 463 GLY A C 1
ATOM 3610 O O . GLY A 1 463 ? -8.560 10.936 25.490 1.00 90.38 463 GLY A O 1
ATOM 3611 N N . LYS A 1 464 ? -10.690 11.308 26.100 1.00 91.56 464 LYS A N 1
ATOM 3612 C CA . LYS A 1 464 ? -10.572 10.791 27.476 1.00 91.56 464 LYS A CA 1
ATOM 3613 C C . LYS A 1 464 ? -10.644 9.266 27.568 1.00 91.56 464 LYS A C 1
ATOM 3615 O O . LYS A 1 464 ? -10.464 8.723 28.651 1.00 91.56 464 LYS A O 1
ATOM 3620 N N . GLN A 1 465 ? -10.946 8.583 26.466 1.00 90.75 465 GLN A N 1
ATOM 3621 C CA . GLN A 1 465 ? -11.040 7.125 26.425 1.00 90.75 465 GLN A CA 1
ATOM 3622 C C . GLN A 1 465 ? -9.752 6.503 25.895 1.00 90.75 465 GLN A C 1
ATOM 3624 O O . GLN A 1 465 ? -9.076 7.093 25.051 1.00 90.75 465 GLN A O 1
ATOM 3629 N N . SER A 1 466 ? -9.454 5.289 26.351 1.00 90.62 466 SER A N 1
ATOM 3630 C CA . SER A 1 466 ? -8.511 4.394 25.686 1.00 90.62 466 SER A CA 1
ATOM 3631 C C . SER A 1 466 ? -9.196 3.659 24.535 1.00 90.62 466 SER A C 1
ATOM 3633 O O . SER A 1 466 ? -10.379 3.311 24.615 1.00 90.62 466 SER A O 1
ATOM 3635 N N . TRP A 1 467 ? -8.446 3.425 23.462 1.00 92.88 467 TRP A N 1
ATOM 3636 C CA . TRP A 1 467 ? -8.939 2.773 22.255 1.00 92.88 467 TRP A CA 1
ATOM 3637 C C . TRP A 1 467 ? -8.055 1.596 21.863 1.00 92.88 467 TRP A C 1
ATOM 3639 O O . TRP A 1 467 ? -6.837 1.676 21.948 1.00 92.88 467 TRP A O 1
ATOM 3649 N N . TYR A 1 468 ? -8.658 0.541 21.328 1.00 94.19 468 TYR A N 1
ATOM 3650 C CA . TYR A 1 468 ? -7.968 -0.421 20.481 1.00 94.19 468 TYR A CA 1
ATOM 3651 C C . TYR A 1 468 ? -8.278 -0.116 19.029 1.00 94.19 468 TYR A C 1
ATOM 3653 O O . TYR A 1 468 ? -9.403 -0.303 18.563 1.00 94.19 468 TYR A O 1
ATOM 3661 N N . ARG A 1 469 ? -7.274 0.337 18.286 1.00 94.88 469 ARG A N 1
ATOM 3662 C CA . ARG A 1 469 ? -7.424 0.535 16.853 1.00 94.88 469 ARG A CA 1
ATOM 3663 C C . ARG A 1 469 ? -6.991 -0.720 16.116 1.00 94.88 469 ARG A C 1
ATOM 3665 O O . ARG A 1 469 ? -5.824 -1.098 16.152 1.00 94.88 469 ARG A O 1
ATOM 3672 N N . ILE A 1 470 ? -7.924 -1.337 15.406 1.00 95.31 470 ILE A N 1
ATOM 3673 C CA . ILE A 1 470 ? -7.635 -2.440 14.496 1.00 95.31 470 ILE A CA 1
ATOM 3674 C C . ILE A 1 470 ? -6.914 -1.858 13.281 1.00 95.31 470 ILE A C 1
ATOM 3676 O O . ILE A 1 470 ? -7.474 -1.044 12.540 1.00 95.31 470 ILE A O 1
ATOM 3680 N N . LEU A 1 471 ? -5.655 -2.260 13.114 1.00 90.94 471 LEU A N 1
ATOM 3681 C CA . LEU A 1 471 ? -4.797 -1.867 12.001 1.00 90.94 471 LEU A CA 1
ATOM 3682 C C . LEU A 1 471 ? -5.130 -2.682 10.759 1.00 90.94 471 LEU A C 1
ATOM 3684 O O . LEU A 1 471 ? -5.315 -2.120 9.681 1.00 90.94 471 LEU A O 1
ATOM 3688 N N . ARG A 1 472 ? -5.196 -4.005 10.923 1.00 89.19 472 ARG A N 1
ATOM 3689 C CA . ARG A 1 472 ? -5.426 -4.964 9.844 1.00 89.19 472 ARG A CA 1
ATOM 3690 C C . ARG A 1 472 ? -6.209 -6.157 10.368 1.00 89.19 472 ARG A C 1
ATOM 3692 O O . ARG A 1 472 ? -6.016 -6.580 11.505 1.00 89.19 472 ARG A O 1
ATOM 3699 N N . ILE A 1 473 ? -7.073 -6.696 9.521 1.00 91.88 473 ILE A N 1
ATOM 3700 C CA . ILE A 1 473 ? -7.691 -8.002 9.712 1.00 91.88 473 ILE A CA 1
ATOM 3701 C C . ILE A 1 473 ? -7.557 -8.765 8.406 1.00 91.88 473 ILE A C 1
ATOM 3703 O O . ILE A 1 473 ? -7.887 -8.249 7.338 1.00 91.88 473 ILE A O 1
ATOM 3707 N N . VAL A 1 474 ? -7.041 -9.979 8.507 1.00 89.56 474 VAL A N 1
ATOM 3708 C CA . VAL A 1 474 ? -6.675 -10.804 7.371 1.00 89.56 474 VAL A CA 1
ATOM 3709 C C . VAL A 1 474 ? -7.257 -12.193 7.533 1.00 89.56 474 VAL A C 1
ATOM 3711 O O . VAL A 1 474 ? -7.172 -12.792 8.601 1.00 89.56 474 VAL A O 1
ATOM 3714 N N . VAL A 1 475 ? -7.795 -12.721 6.440 1.00 89.75 475 VAL A N 1
ATOM 3715 C CA . VAL A 1 475 ? -8.156 -14.129 6.279 1.00 89.75 475 VAL A CA 1
ATOM 3716 C C . VAL A 1 475 ? -7.387 -14.660 5.075 1.00 89.75 475 VAL A C 1
ATOM 3718 O O . VAL A 1 475 ? -7.277 -13.944 4.071 1.00 89.75 475 VAL A O 1
ATOM 3721 N N . ALA A 1 476 ? -6.878 -15.889 5.177 1.00 86.62 476 ALA A N 1
ATOM 3722 C CA . ALA A 1 476 ? -6.231 -16.581 4.064 1.00 86.62 476 ALA A CA 1
ATOM 3723 C C . ALA A 1 476 ? -7.105 -16.494 2.791 1.00 86.62 476 ALA A C 1
ATOM 3725 O O . ALA A 1 476 ? -8.317 -16.715 2.901 1.00 86.62 476 ALA A O 1
ATOM 3726 N N . PRO A 1 477 ? -6.546 -16.138 1.614 1.00 80.19 477 PRO A N 1
ATOM 3727 C CA . PRO A 1 477 ? -7.319 -15.866 0.397 1.00 80.19 477 PRO A CA 1
ATOM 3728 C C . PRO A 1 477 ? -8.328 -16.959 0.023 1.00 80.19 477 PRO A C 1
ATOM 3730 O O . PRO A 1 477 ? -9.472 -16.651 -0.305 1.00 80.19 477 PRO A O 1
ATOM 3733 N N . GLU A 1 478 ? -7.946 -18.228 0.152 1.00 80.94 478 GLU A N 1
ATOM 3734 C CA . GLU A 1 478 ? -8.770 -19.397 -0.179 1.00 80.94 478 GLU A CA 1
ATOM 3735 C C . GLU A 1 478 ? -9.959 -19.590 0.778 1.00 80.94 478 GLU A C 1
ATOM 3737 O O . GLU A 1 478 ? -10.924 -20.281 0.454 1.00 80.94 478 GLU A O 1
ATOM 3742 N N . LEU A 1 479 ? -9.899 -18.975 1.961 1.00 84.56 479 LEU A N 1
ATOM 3743 C CA . LEU A 1 479 ? -10.866 -19.127 3.049 1.00 84.56 479 LEU A CA 1
ATOM 3744 C C . LEU A 1 479 ? -11.720 -17.860 3.263 1.00 84.56 479 LEU A C 1
ATOM 3746 O O . LEU A 1 479 ? -12.499 -17.761 4.217 1.00 84.56 479 LEU A O 1
ATOM 3750 N N . GLN A 1 480 ? -11.599 -16.869 2.373 1.00 85.81 480 GLN A N 1
ATOM 3751 C CA . GLN A 1 480 ? -12.413 -15.653 2.405 1.00 85.81 480 GLN A CA 1
ATOM 3752 C C . GLN A 1 480 ? -13.900 -15.948 2.145 1.00 85.81 480 GLN A C 1
ATOM 3754 O O . GLN A 1 480 ? -14.281 -17.003 1.648 1.00 85.81 480 GLN A O 1
ATOM 3759 N N . ALA A 1 481 ? -14.767 -15.005 2.527 1.00 82.88 481 ALA A N 1
ATOM 3760 C CA . ALA A 1 481 ? -16.229 -15.103 2.417 1.00 82.88 481 ALA A CA 1
ATOM 3761 C C . ALA A 1 481 ? -16.909 -16.259 3.196 1.00 82.88 481 ALA A C 1
ATOM 3763 O O . ALA A 1 481 ? -18.119 -16.429 3.088 1.00 82.88 481 ALA A O 1
ATOM 3764 N N . GLN A 1 482 ? -16.185 -16.985 4.059 1.00 87.38 482 GLN A N 1
ATOM 3765 C CA . GLN A 1 482 ? -16.732 -18.050 4.924 1.00 87.38 482 GLN A CA 1
ATOM 3766 C C . GLN A 1 482 ? -17.054 -17.584 6.365 1.00 87.38 482 GLN A C 1
ATOM 3768 O O . GLN A 1 482 ? -17.266 -18.390 7.267 1.00 87.38 482 GLN A O 1
ATOM 3773 N N . GLY A 1 483 ? -17.049 -16.271 6.630 1.00 88.31 483 GLY A N 1
ATOM 3774 C CA . GLY A 1 483 ? -17.363 -15.697 7.952 1.00 88.31 483 GLY A CA 1
ATOM 3775 C C . GLY A 1 483 ? -16.236 -15.763 8.998 1.00 88.31 483 GLY A C 1
ATOM 3776 O O . GLY A 1 483 ? -16.414 -15.294 10.119 1.00 88.31 483 GLY A O 1
ATOM 3777 N N . ILE A 1 484 ? -15.058 -16.277 8.641 1.00 91.00 484 ILE A N 1
ATOM 3778 C CA . ILE A 1 484 ? -13.892 -16.438 9.532 1.00 91.00 484 ILE A CA 1
ATOM 3779 C C . ILE A 1 484 ? -13.443 -15.108 10.148 1.00 91.00 484 ILE A C 1
ATOM 3781 O O . ILE A 1 484 ? -13.270 -15.014 11.362 1.00 91.00 484 ILE A O 1
ATOM 3785 N N . GLY A 1 485 ? -13.302 -14.062 9.327 1.00 92.44 485 GLY A N 1
ATOM 3786 C CA . GLY A 1 485 ? -12.909 -12.734 9.806 1.00 92.44 485 GLY A CA 1
ATOM 3787 C C . GLY A 1 485 ? -13.899 -12.177 10.832 1.00 92.44 485 GLY A C 1
ATOM 3788 O O . GLY A 1 485 ? -13.495 -11.607 11.841 1.00 92.44 485 GLY A O 1
ATOM 3789 N N . SER A 1 486 ? -15.198 -12.414 10.631 1.00 92.75 486 SER A N 1
ATOM 3790 C CA . SER A 1 486 ? -16.240 -12.017 11.583 1.00 92.75 486 SER A CA 1
ATOM 3791 C C . SER A 1 486 ? -16.163 -12.816 12.887 1.00 92.75 486 SER A C 1
ATOM 3793 O O . SER A 1 486 ? -16.385 -12.237 13.950 1.00 92.75 486 SER A O 1
ATOM 3795 N N . LYS A 1 487 ? -15.798 -14.108 12.840 1.00 92.94 487 LYS A N 1
ATOM 3796 C CA . LYS A 1 487 ? -15.551 -14.924 14.045 1.00 92.94 487 LYS A CA 1
ATOM 3797 C C . LYS A 1 487 ? -14.369 -14.375 14.851 1.00 92.94 487 LYS A C 1
ATOM 3799 O O . LYS A 1 487 ? -14.519 -14.126 16.045 1.00 92.94 487 LYS A O 1
ATOM 3804 N N . LEU A 1 488 ? -13.232 -14.111 14.198 1.00 95.12 488 LEU A N 1
ATOM 3805 C CA . LEU A 1 488 ? -12.043 -13.536 14.843 1.00 95.12 488 LEU A CA 1
ATOM 3806 C C . LEU A 1 488 ? -12.316 -12.151 15.439 1.00 95.12 488 LEU A C 1
ATOM 3808 O O . LEU A 1 488 ? -11.929 -11.875 16.573 1.00 95.12 488 LEU A O 1
ATOM 3812 N N . LEU A 1 489 ? -13.024 -11.295 14.703 1.00 94.94 489 LEU A N 1
ATOM 3813 C CA . LEU A 1 489 ? -13.407 -9.973 15.186 1.00 94.94 489 LEU A CA 1
ATOM 3814 C C . LEU A 1 489 ? -14.350 -10.061 16.394 1.00 94.94 489 LEU A C 1
ATOM 3816 O O . LEU A 1 489 ? -14.169 -9.334 17.367 1.00 94.94 489 LEU A O 1
ATOM 3820 N N . SER A 1 490 ? -15.321 -10.976 16.360 1.00 92.94 490 SER A N 1
ATOM 3821 C CA . SER A 1 490 ? -16.245 -11.197 17.479 1.00 92.94 490 SER A CA 1
ATOM 3822 C C . SER A 1 490 ? -15.504 -11.653 18.736 1.00 92.94 490 SER A C 1
ATOM 3824 O O . SER A 1 490 ? -15.742 -11.103 19.809 1.00 92.94 490 SER A O 1
ATOM 3826 N N . PHE A 1 491 ? -14.560 -12.590 18.601 1.00 93.44 491 PHE A N 1
ATOM 3827 C CA . PHE A 1 491 ? -13.687 -13.019 19.697 1.00 93.44 491 PHE A CA 1
ATOM 3828 C C . PHE A 1 491 ? -12.861 -11.851 20.258 1.00 93.44 491 PHE A C 1
ATOM 3830 O O . PHE A 1 491 ? -12.829 -11.635 21.470 1.00 93.44 491 PHE A O 1
ATOM 3837 N N . PHE A 1 492 ? -12.250 -11.043 19.385 1.00 93.62 492 PHE A N 1
ATOM 3838 C CA . PHE A 1 492 ? -11.470 -9.875 19.797 1.00 93.62 492 PHE A CA 1
ATOM 3839 C C . PHE A 1 492 ? -12.309 -8.860 20.590 1.00 93.62 492 PHE A C 1
ATOM 3841 O O . PHE A 1 492 ? -11.860 -8.355 21.619 1.00 93.62 492 PHE A O 1
ATOM 3848 N N . ILE A 1 493 ? -13.539 -8.585 20.145 1.00 92.00 493 ILE A N 1
ATOM 3849 C CA . ILE A 1 493 ? -14.474 -7.684 20.834 1.00 92.00 493 ILE A CA 1
ATOM 3850 C C . ILE A 1 493 ? -14.883 -8.260 22.198 1.00 92.00 493 ILE A C 1
ATOM 3852 O O . ILE A 1 493 ? -14.890 -7.533 23.190 1.00 92.00 493 ILE A O 1
ATOM 3856 N N . GLN A 1 494 ? -15.201 -9.556 22.264 1.00 90.12 494 GLN A N 1
ATOM 3857 C CA . GLN A 1 494 ? -15.622 -10.228 23.499 1.00 90.12 494 GLN A CA 1
ATOM 3858 C C . GLN A 1 494 ? -14.519 -10.256 24.562 1.00 90.12 494 GLN A C 1
ATOM 3860 O O . GLN A 1 494 ? -14.816 -10.071 25.741 1.00 90.12 494 GLN A O 1
ATOM 3865 N N . ASN A 1 495 ? -13.258 -10.413 24.154 1.00 90.38 495 ASN A N 1
ATOM 3866 C CA . ASN A 1 495 ? -12.111 -10.374 25.064 1.00 90.38 495 ASN A CA 1
ATOM 3867 C C . ASN A 1 495 ? -11.740 -8.963 25.538 1.00 90.38 495 ASN A C 1
ATOM 3869 O O . ASN A 1 495 ? -10.988 -8.822 26.499 1.00 90.38 495 ASN A O 1
ATOM 3873 N N . ASN A 1 496 ? -12.280 -7.916 24.907 1.00 87.56 496 ASN A N 1
ATOM 3874 C CA . ASN A 1 496 ? -12.015 -6.522 25.259 1.00 87.56 496 ASN A CA 1
ATOM 3875 C C . ASN A 1 496 ? -13.311 -5.757 25.605 1.00 87.56 496 ASN A C 1
ATOM 3877 O O . ASN A 1 496 ? -13.571 -4.690 25.042 1.00 87.56 496 ASN A O 1
ATOM 3881 N N . PRO A 1 497 ? -14.133 -6.246 26.558 1.00 79.75 497 PRO A N 1
ATOM 3882 C CA . PRO A 1 497 ? -15.497 -5.756 26.764 1.00 79.75 497 PRO A CA 1
ATOM 3883 C C . PRO A 1 497 ? -15.572 -4.343 27.355 1.00 79.75 497 PRO A C 1
ATOM 3885 O O . PRO A 1 497 ? -16.626 -3.725 27.296 1.00 79.75 497 PRO A O 1
ATOM 3888 N N . SER A 1 498 ? -14.489 -3.816 27.929 1.00 76.38 498 SER A N 1
ATOM 3889 C CA . SER A 1 498 ? -14.457 -2.479 28.549 1.00 76.38 498 SER A CA 1
ATOM 3890 C C . SER A 1 498 ? -13.764 -1.426 27.684 1.00 76.38 498 SER A C 1
ATOM 3892 O O . SER A 1 498 ? -13.618 -0.286 28.114 1.00 76.38 498 SER A O 1
ATOM 3894 N N . GLN A 1 499 ? -13.310 -1.794 26.486 1.00 83.81 499 GLN A N 1
ATOM 3895 C CA . GLN A 1 499 ? -12.481 -0.942 25.640 1.00 83.81 499 GLN A CA 1
ATOM 3896 C C . GLN A 1 499 ? -13.266 -0.452 24.426 1.00 83.81 499 GLN A C 1
ATOM 3898 O O . GLN A 1 499 ? -14.106 -1.162 23.870 1.00 83.81 499 GLN A O 1
ATOM 3903 N N . PHE A 1 500 ? -12.987 0.778 24.002 1.00 91.25 500 PHE A N 1
ATOM 3904 C CA . PHE A 1 500 ? -13.501 1.279 22.736 1.00 91.25 500 PHE A CA 1
ATOM 3905 C C . PHE A 1 500 ? -12.630 0.757 21.603 1.00 91.25 500 PHE A C 1
ATOM 3907 O O . PHE A 1 500 ? -11.409 0.726 21.714 1.00 91.25 500 PHE A O 1
ATOM 3914 N N . ILE A 1 501 ? -13.246 0.346 20.503 1.00 94.00 501 ILE A N 1
ATOM 3915 C CA . ILE A 1 501 ? -12.547 -0.230 19.361 1.00 94.00 501 ILE A CA 1
ATOM 3916 C C . ILE A 1 501 ? -12.770 0.679 18.158 1.00 94.00 501 ILE A C 1
ATOM 3918 O O . ILE A 1 501 ? -13.867 1.191 17.932 1.00 94.00 501 ILE A O 1
ATOM 3922 N N . SER A 1 502 ? -11.730 0.909 17.371 1.00 94.88 502 SER A N 1
ATOM 3923 C CA . SER A 1 502 ? -11.816 1.694 16.144 1.00 94.88 502 SER A CA 1
ATOM 3924 C C . SER A 1 502 ? -11.123 0.994 14.989 1.00 94.88 502 SER A C 1
ATOM 3926 O O . SER A 1 502 ? -10.296 0.104 15.168 1.00 94.88 502 SER A O 1
ATOM 3928 N N . THR A 1 503 ? -11.461 1.400 13.775 1.00 95.50 503 THR A N 1
ATOM 3929 C CA . THR A 1 503 ? -10.727 1.017 12.573 1.00 95.50 503 THR A CA 1
ATOM 3930 C C . THR A 1 503 ? -10.766 2.157 11.567 1.00 95.50 503 THR A C 1
ATOM 3932 O O . THR A 1 503 ? -11.744 2.902 11.488 1.00 95.50 503 THR A O 1
ATOM 3935 N N . SER A 1 504 ? -9.685 2.313 10.809 1.00 93.44 504 SER A N 1
ATOM 3936 C CA . SER A 1 504 ? -9.568 3.310 9.750 1.00 93.44 504 SER A CA 1
ATOM 3937 C C . SER A 1 504 ? -8.987 2.649 8.517 1.00 93.44 504 SER A C 1
ATOM 3939 O O . SER A 1 504 ? -7.860 2.164 8.561 1.00 93.44 504 SER A O 1
ATOM 3941 N N . TYR A 1 505 ? -9.739 2.652 7.423 1.00 90.06 505 TYR A N 1
ATOM 3942 C CA . TYR A 1 505 ? -9.384 1.932 6.202 1.00 90.06 505 TYR A CA 1
ATOM 3943 C C . TYR A 1 505 ? -9.840 2.695 4.951 1.00 90.06 505 TYR A C 1
ATOM 3945 O O . TYR A 1 505 ? -10.664 3.609 5.034 1.00 90.06 505 TYR A O 1
ATOM 3953 N N . GLY A 1 506 ? -9.289 2.337 3.787 1.00 87.94 506 GLY A N 1
ATOM 3954 C CA . GLY A 1 506 ? -9.724 2.863 2.491 1.00 87.94 506 GLY A CA 1
ATOM 3955 C C . GLY A 1 506 ? -11.122 2.354 2.138 1.00 87.94 506 GLY A C 1
ATOM 3956 O O . GLY A 1 506 ? -11.345 1.150 2.035 1.00 87.94 506 GLY A O 1
ATOM 3957 N N . ALA A 1 507 ? -12.073 3.267 1.978 1.00 87.31 507 ALA A N 1
ATOM 3958 C CA . ALA A 1 507 ? -13.484 2.947 1.870 1.00 87.31 507 ALA A CA 1
ATOM 3959 C C . ALA A 1 507 ? -13.813 2.217 0.562 1.00 87.31 507 ALA A C 1
ATOM 3961 O O . ALA A 1 507 ? -13.660 2.766 -0.529 1.00 87.31 507 ALA A O 1
ATOM 3962 N N . THR A 1 508 ? -14.327 0.998 0.700 1.00 86.12 508 THR A N 1
ATOM 3963 C CA . THR A 1 508 ? -14.898 0.173 -0.371 1.00 86.12 508 THR A CA 1
ATOM 3964 C C . THR A 1 508 ? -16.238 -0.382 0.104 1.00 86.12 508 THR A C 1
ATOM 3966 O O . THR A 1 508 ? -16.460 -0.510 1.312 1.00 86.12 508 THR A O 1
ATOM 3969 N N . ALA A 1 509 ? -17.149 -0.706 -0.818 1.00 87.06 509 ALA A N 1
ATOM 3970 C CA . ALA A 1 509 ? -18.465 -1.227 -0.441 1.00 87.06 509 ALA A CA 1
ATOM 3971 C C . ALA A 1 509 ? -18.370 -2.554 0.338 1.00 87.06 509 ALA A C 1
ATOM 3973 O O . ALA A 1 509 ? -19.111 -2.767 1.296 1.00 87.06 509 ALA A O 1
ATOM 3974 N N . GLU A 1 510 ? -17.430 -3.420 -0.044 1.00 86.25 510 GLU A N 1
ATOM 3975 C CA . GLU A 1 510 ? -17.177 -4.713 0.598 1.00 86.25 510 GLU A CA 1
ATOM 3976 C C . GLU A 1 510 ? -16.740 -4.553 2.062 1.00 86.25 510 GLU A C 1
ATOM 3978 O O . GLU A 1 510 ? -17.396 -5.077 2.965 1.00 86.25 510 GLU A O 1
ATOM 3983 N N . LEU A 1 511 ? -15.682 -3.770 2.313 1.00 89.50 511 LEU A N 1
ATOM 3984 C CA . LEU A 1 511 ? -15.178 -3.550 3.671 1.00 89.50 511 LEU A CA 1
ATOM 3985 C C . LEU A 1 511 ? -16.202 -2.814 4.535 1.00 89.50 511 LEU A C 1
ATOM 3987 O O . LEU A 1 511 ? -16.378 -3.159 5.702 1.00 89.50 511 LEU A O 1
ATOM 3991 N N . PHE A 1 512 ? -16.918 -1.841 3.967 1.00 91.19 512 PHE A N 1
ATOM 3992 C CA . PHE A 1 512 ? -17.953 -1.122 4.703 1.00 91.19 512 PHE A CA 1
ATOM 3993 C C . PHE A 1 512 ? -19.045 -2.063 5.220 1.00 91.19 512 PHE A C 1
ATOM 3995 O O . PHE A 1 512 ? -19.390 -2.003 6.401 1.00 91.19 512 PHE A O 1
ATOM 4002 N N . ARG A 1 513 ? -19.531 -2.988 4.379 1.00 90.31 513 ARG A N 1
ATOM 4003 C CA . ARG A 1 513 ? -20.504 -4.014 4.789 1.00 90.31 513 ARG A CA 1
ATOM 4004 C C . ARG A 1 513 ? -19.945 -4.944 5.862 1.00 90.31 513 ARG A C 1
ATOM 4006 O O . ARG A 1 513 ? -20.661 -5.249 6.809 1.00 90.31 513 ARG A O 1
ATOM 4013 N N . PHE A 1 514 ? -18.692 -5.379 5.731 1.00 92.25 514 PHE A N 1
ATOM 4014 C CA . PHE A 1 514 ? -18.043 -6.253 6.713 1.00 92.25 514 PHE A CA 1
ATOM 4015 C C . PHE A 1 514 ? -18.013 -5.618 8.114 1.00 92.25 514 PHE A C 1
ATOM 4017 O O . PHE A 1 514 ? -18.467 -6.221 9.092 1.00 92.25 514 PHE A O 1
ATOM 4024 N N . TRP A 1 515 ? -17.531 -4.377 8.209 1.00 93.50 515 TRP A N 1
ATOM 4025 C CA . TRP A 1 515 ? -17.436 -3.662 9.482 1.00 93.50 515 TRP A CA 1
ATOM 4026 C C . TRP A 1 515 ? -18.813 -3.324 10.047 1.00 93.50 515 TRP A C 1
ATOM 4028 O O . TRP A 1 515 ? -19.066 -3.538 11.233 1.00 93.50 515 TRP A O 1
ATOM 4038 N N . GLN A 1 516 ? -19.729 -2.863 9.195 1.00 90.56 516 GLN A N 1
ATOM 4039 C CA . GLN A 1 516 ? -21.095 -2.566 9.604 1.00 90.56 516 GLN A CA 1
ATOM 4040 C C . GLN A 1 516 ? -21.830 -3.813 10.118 1.00 90.56 516 GLN A C 1
ATOM 4042 O O . GLN A 1 516 ? -22.476 -3.753 11.163 1.00 90.56 516 GLN A O 1
ATOM 4047 N N . GLY A 1 517 ? -21.716 -4.944 9.416 1.00 89.25 517 GLY A N 1
ATOM 4048 C CA . GLY A 1 517 ? -22.304 -6.221 9.833 1.00 89.25 517 GLY A CA 1
ATOM 4049 C C . GLY A 1 517 ? -21.750 -6.726 11.168 1.00 89.25 517 GLY A C 1
ATOM 4050 O O . GLY A 1 517 ? -22.432 -7.454 11.880 1.00 89.25 517 GLY A O 1
ATOM 4051 N N . SER A 1 518 ? -20.554 -6.267 11.540 1.00 90.38 518 SER A N 1
ATOM 4052 C CA . SER A 1 518 ? -19.909 -6.544 12.828 1.00 90.38 518 SER A CA 1
ATOM 4053 C C . SER A 1 518 ? -20.219 -5.487 13.903 1.00 90.38 518 SER A C 1
ATOM 4055 O O . SER A 1 518 ? -19.562 -5.450 14.939 1.00 90.38 518 SER A O 1
ATOM 4057 N N . GLY A 1 519 ? -21.193 -4.600 13.666 1.00 89.25 519 GLY A N 1
ATOM 4058 C CA . GLY A 1 519 ? -21.672 -3.614 14.642 1.00 89.25 519 GLY A CA 1
ATOM 4059 C C . GLY A 1 519 ? -20.887 -2.299 14.702 1.00 89.25 519 GLY A C 1
ATOM 4060 O O . GLY A 1 519 ? -21.131 -1.490 15.599 1.00 89.25 519 GLY A O 1
ATOM 4061 N N . PHE A 1 520 ? -19.950 -2.052 13.781 1.00 92.38 520 PHE A N 1
ATOM 4062 C CA . PHE A 1 520 ? -19.232 -0.777 13.719 1.00 92.38 520 PHE A CA 1
ATOM 4063 C C . PHE A 1 520 ? -20.095 0.313 13.080 1.00 92.38 520 PHE A C 1
ATOM 4065 O O . PHE A 1 520 ? -20.822 0.069 12.116 1.00 92.38 520 PHE A O 1
ATOM 4072 N N . ILE A 1 521 ? -19.947 1.549 13.560 1.00 91.38 521 ILE A N 1
ATOM 4073 C CA . ILE A 1 521 ? -20.617 2.726 12.998 1.00 91.38 521 ILE A CA 1
ATOM 4074 C C . ILE A 1 521 ? -19.599 3.715 12.413 1.00 91.38 521 ILE A C 1
ATOM 4076 O O . ILE A 1 521 ? -18.530 3.909 12.998 1.00 91.38 521 ILE A O 1
ATOM 4080 N N . PRO A 1 522 ? -19.895 4.360 11.272 1.00 92.75 522 PRO A N 1
ATOM 4081 C CA . PRO A 1 522 ? -19.006 5.359 10.694 1.00 92.75 522 PRO A CA 1
ATOM 4082 C C . PRO A 1 522 ? -19.101 6.680 11.458 1.00 92.75 522 PRO A C 1
ATOM 4084 O O . PRO A 1 522 ? -20.191 7.169 11.733 1.00 92.75 522 PRO A O 1
ATOM 4087 N N . VAL A 1 523 ? -17.959 7.287 11.772 1.00 92.31 523 VAL A N 1
ATOM 4088 C CA . VAL A 1 523 ? -17.910 8.594 12.459 1.00 92.31 523 VAL A CA 1
ATOM 4089 C C . VAL A 1 523 ? -17.227 9.671 11.630 1.00 92.31 523 VAL A C 1
ATOM 4091 O O . VAL A 1 523 ? -17.408 10.857 11.894 1.00 92.31 523 VAL A O 1
ATOM 4094 N N . LYS A 1 524 ? -16.440 9.286 10.620 1.00 92.19 524 LYS A N 1
ATOM 4095 C CA . LYS A 1 524 ? -15.758 10.239 9.747 1.00 92.19 524 LYS A CA 1
ATOM 4096 C C . LYS A 1 524 ? -15.430 9.638 8.386 1.00 92.19 524 LYS A C 1
ATOM 4098 O O . LYS A 1 524 ? -14.962 8.507 8.303 1.00 92.19 524 LYS A O 1
ATOM 4103 N N . LEU A 1 525 ? -15.590 10.451 7.344 1.00 91.69 525 LEU A N 1
ATOM 4104 C CA . LEU A 1 525 ? -15.075 10.217 5.996 1.00 91.69 525 LEU A CA 1
ATOM 4105 C C . LEU A 1 525 ? -13.954 11.231 5.724 1.00 91.69 525 LEU A C 1
ATOM 4107 O O . LEU A 1 525 ? -14.103 12.425 5.986 1.00 91.69 525 LEU A O 1
ATOM 4111 N N . GLY A 1 526 ? -12.808 10.750 5.257 1.00 88.81 526 GLY A N 1
ATOM 4112 C CA . GLY A 1 526 ? -11.671 11.558 4.844 1.00 88.81 526 GLY A CA 1
ATOM 4113 C C . GLY A 1 526 ? -11.977 12.345 3.572 1.00 88.81 526 GLY A C 1
ATOM 4114 O O . GLY A 1 526 ? -12.764 11.917 2.734 1.00 88.81 526 GLY A O 1
ATOM 4115 N N . THR A 1 527 ? -11.339 13.503 3.423 1.00 85.31 527 THR A N 1
ATOM 4116 C CA . THR A 1 527 ? -11.543 14.411 2.280 1.00 85.31 527 THR A CA 1
ATOM 4117 C C . THR A 1 527 ? -10.495 14.250 1.185 1.00 85.31 527 THR A C 1
ATOM 4119 O O . THR A 1 527 ? -10.689 14.736 0.077 1.00 85.31 527 THR A O 1
ATOM 4122 N N . GLN A 1 528 ? -9.387 13.570 1.477 1.00 83.12 528 GLN A N 1
ATOM 4123 C CA . GLN A 1 528 ? -8.316 13.301 0.525 1.00 83.12 528 GLN A CA 1
ATOM 4124 C C . GLN A 1 528 ? -8.263 11.809 0.220 1.00 83.12 528 GLN A C 1
ATOM 4126 O O . GLN A 1 528 ? -8.447 10.978 1.114 1.00 83.12 528 GLN A O 1
ATOM 4131 N N . LYS A 1 529 ? -8.009 11.488 -1.049 1.00 78.88 529 LYS A N 1
ATOM 4132 C CA . LYS A 1 529 ? -7.703 10.124 -1.462 1.00 78.88 529 LYS A CA 1
ATOM 4133 C C . LYS A 1 529 ? -6.307 9.768 -0.989 1.00 78.88 529 LYS A C 1
ATOM 4135 O O . LYS A 1 529 ? -5.375 10.556 -1.142 1.00 78.88 529 LYS A O 1
ATOM 4140 N N . ASP A 1 530 ? -6.180 8.576 -0.440 1.00 73.00 530 ASP A N 1
ATOM 4141 C CA . ASP A 1 530 ? -4.881 7.993 -0.176 1.00 73.00 530 ASP A CA 1
ATOM 4142 C C . ASP A 1 530 ? -4.168 7.715 -1.511 1.00 73.00 530 ASP A C 1
ATOM 4144 O O . ASP A 1 530 ? -4.768 7.188 -2.451 1.00 73.00 530 ASP A O 1
ATOM 4148 N N . ALA A 1 531 ? -2.901 8.122 -1.614 1.00 64.62 531 ALA A N 1
ATOM 4149 C CA . ALA A 1 531 ? -2.152 8.100 -2.873 1.00 64.62 531 ALA A CA 1
ATOM 4150 C C . ALA A 1 531 ? -1.939 6.679 -3.410 1.00 64.62 531 ALA A C 1
ATOM 4152 O O . ALA A 1 531 ? -1.792 6.485 -4.613 1.00 64.62 531 ALA A O 1
ATOM 4153 N N . ALA A 1 532 ? -1.924 5.699 -2.511 1.00 61.97 532 ALA A N 1
ATOM 4154 C CA . ALA A 1 532 ? -1.538 4.341 -2.824 1.00 61.97 532 ALA A CA 1
ATOM 4155 C C . ALA A 1 532 ? -2.774 3.459 -3.108 1.00 61.97 532 ALA A C 1
ATOM 4157 O O . ALA A 1 532 ? -2.766 2.648 -4.027 1.00 61.97 532 ALA A O 1
ATOM 4158 N N . SER A 1 533 ? -3.874 3.650 -2.374 1.00 65.88 533 SER A N 1
ATOM 4159 C CA . SER A 1 533 ? -5.150 2.947 -2.595 1.00 65.88 533 SER A CA 1
ATOM 4160 C C . SER A 1 533 ? -6.114 3.663 -3.548 1.00 65.88 533 SER A C 1
ATOM 4162 O O . SER A 1 533 ? -7.049 3.048 -4.061 1.00 65.88 533 SER A O 1
ATOM 4164 N N . GLY A 1 534 ? -5.951 4.974 -3.756 1.00 70.50 534 GLY A N 1
ATOM 4165 C CA . GLY A 1 534 ? -6.901 5.811 -4.496 1.00 70.50 534 GLY A CA 1
ATOM 4166 C C . GLY A 1 534 ? -8.274 5.955 -3.821 1.00 70.50 534 GLY A C 1
ATOM 4167 O O . GLY A 1 534 ? -9.206 6.487 -4.433 1.00 70.50 534 GLY A O 1
ATOM 4168 N N . CYS A 1 535 ? -8.411 5.486 -2.576 1.00 80.44 535 CYS A N 1
ATOM 4169 C CA . CYS A 1 535 ? -9.656 5.471 -1.812 1.00 80.44 535 CYS A CA 1
ATOM 4170 C C . CYS A 1 535 ? -9.677 6.591 -0.762 1.00 80.44 535 CYS A C 1
ATOM 4172 O O . CYS A 1 535 ? -8.636 7.046 -0.291 1.00 80.44 535 CYS A O 1
ATOM 4174 N N . PHE A 1 536 ? -10.871 7.029 -0.363 1.00 87.38 536 PHE A N 1
ATOM 4175 C CA . PHE A 1 536 ? -11.034 7.917 0.792 1.00 87.38 536 PHE A CA 1
ATOM 4176 C C . PHE A 1 536 ? -11.011 7.090 2.076 1.00 87.38 536 PHE A C 1
ATOM 4178 O O . PHE A 1 536 ? -11.565 5.996 2.104 1.00 87.38 536 PHE A O 1
ATOM 4185 N N . SER A 1 537 ? -10.398 7.589 3.146 1.00 90.88 537 SER A N 1
ATOM 4186 C CA . SER A 1 537 ? -10.385 6.876 4.427 1.00 90.88 537 SER A CA 1
ATOM 4187 C C . SER A 1 537 ? -11.722 7.006 5.158 1.00 90.88 537 SER A C 1
ATOM 4189 O O . SER A 1 537 ? -12.300 8.088 5.204 1.00 90.88 537 SER A O 1
ATOM 4191 N N . VAL A 1 538 ? -12.221 5.932 5.763 1.00 92.50 538 VAL A N 1
ATOM 4192 C CA . VAL A 1 538 ? -13.373 5.980 6.677 1.00 92.50 538 VAL A CA 1
ATOM 4193 C C . VAL A 1 538 ? -12.924 5.520 8.052 1.00 92.50 538 VAL A C 1
ATOM 4195 O O . VAL A 1 538 ? -12.325 4.456 8.185 1.00 92.50 538 VAL A O 1
ATOM 4198 N N . LEU A 1 539 ? -13.226 6.328 9.069 1.00 94.75 539 LEU A N 1
ATOM 4199 C CA . LEU A 1 539 ? -13.076 5.958 10.472 1.00 94.75 539 LEU A CA 1
ATOM 4200 C C . LEU A 1 539 ? -14.405 5.387 10.960 1.00 94.75 539 LEU A C 1
ATOM 4202 O O . LEU A 1 539 ? -15.430 6.079 10.940 1.00 94.75 539 LEU A O 1
ATOM 4206 N N . MET A 1 540 ? -14.369 4.143 11.426 1.00 94.38 540 MET A N 1
ATOM 4207 C CA . MET A 1 540 ? -15.492 3.494 12.089 1.00 94.38 540 MET A CA 1
ATOM 4208 C C . MET A 1 540 ? -15.125 3.126 13.520 1.00 94.38 540 MET A C 1
ATOM 4210 O O . MET A 1 540 ? -13.963 2.863 13.831 1.00 94.38 540 MET A O 1
ATOM 4214 N N . VAL A 1 541 ? -16.127 3.101 14.390 1.00 93.50 541 VAL A N 1
ATOM 4215 C CA . VAL A 1 541 ? -15.958 2.765 15.803 1.00 93.50 541 VAL A CA 1
ATOM 4216 C C . VAL A 1 541 ? -16.966 1.718 16.241 1.00 93.50 541 VAL A C 1
ATOM 4218 O O . VAL A 1 541 ? -18.103 1.693 15.773 1.00 93.50 541 VAL A O 1
ATOM 4221 N N . HIS A 1 542 ? -16.533 0.879 17.167 1.00 90.19 542 HIS A N 1
ATOM 4222 C CA . HIS A 1 542 ? -17.335 -0.089 17.885 1.00 90.19 542 HIS A CA 1
ATOM 4223 C C . HIS A 1 542 ? -17.116 0.147 19.378 1.00 90.19 542 HIS A C 1
ATOM 4225 O O . HIS A 1 542 ? -15.986 0.254 19.848 1.00 90.19 542 HIS A O 1
ATOM 4231 N N . GLY A 1 543 ? -18.193 0.264 20.142 1.00 71.75 543 GLY A N 1
ATOM 4232 C CA . GLY A 1 543 ? -18.116 0.489 21.580 1.00 71.75 543 GLY A CA 1
ATOM 4233 C C . GLY A 1 543 ? -18.854 -0.607 22.322 1.00 71.75 543 GLY A C 1
ATOM 4234 O O . GLY A 1 543 ? -19.950 -0.990 21.918 1.00 71.75 543 GLY A O 1
ATOM 4235 N N . SER A 1 544 ? -18.298 -1.027 23.457 1.00 60.09 544 SER A N 1
ATOM 4236 C CA . SER A 1 544 ? -18.969 -1.850 24.474 1.00 60.09 544 SER A CA 1
ATOM 4237 C C . SER A 1 544 ? -20.348 -1.313 24.868 1.00 60.09 544 SER A C 1
ATOM 4239 O O . SER A 1 544 ? -21.261 -2.058 25.230 1.00 60.09 544 SER A O 1
ATOM 4241 N N . HIS A 1 545 ? -20.540 -0.007 24.691 1.00 57.06 545 HIS A N 1
ATOM 4242 C CA . HIS A 1 545 ? -21.825 0.648 24.760 1.00 57.06 545 HIS A CA 1
ATOM 4243 C C . HIS A 1 545 ? -21.979 1.593 23.563 1.00 57.06 545 HIS A C 1
ATOM 4245 O O . HIS A 1 545 ? -21.631 2.766 23.648 1.00 57.06 545 HIS A O 1
ATOM 4251 N N . LEU A 1 546 ? -22.633 1.156 22.481 1.00 54.56 546 LEU A N 1
ATOM 4252 C CA . LEU A 1 546 ? -23.249 2.065 21.486 1.00 54.56 546 LEU A CA 1
ATOM 4253 C C . LEU A 1 546 ? -24.233 3.082 22.132 1.00 54.56 546 LEU A C 1
ATOM 4255 O O . LEU A 1 546 ? -24.733 3.988 21.472 1.00 54.56 546 LEU A O 1
ATOM 4259 N N . LYS A 1 547 ? -24.487 2.952 23.445 1.00 54.28 547 LYS A N 1
ATOM 4260 C CA . LYS A 1 547 ? -25.176 3.907 24.324 1.00 54.28 547 LYS A CA 1
ATOM 4261 C C . LYS A 1 547 ? -24.286 5.038 24.862 1.00 54.28 547 LYS A C 1
ATOM 4263 O O . LYS A 1 547 ? -24.810 5.936 25.513 1.00 54.28 547 LYS A O 1
ATOM 4268 N N . ALA A 1 548 ? -22.970 5.017 24.645 1.00 70.19 548 ALA A N 1
ATOM 4269 C CA . ALA A 1 548 ? -22.110 6.126 25.034 1.00 70.19 548 ALA A CA 1
ATOM 4270 C C . ALA A 1 548 ? -22.536 7.376 24.249 1.00 70.19 548 ALA A C 1
ATOM 4272 O O . ALA A 1 548 ? -22.431 7.421 23.021 1.00 70.19 548 ALA A O 1
ATOM 4273 N N . ASN A 1 549 ? -23.031 8.391 24.964 1.00 81.12 549 ASN A N 1
ATOM 4274 C CA . ASN A 1 549 ? -23.636 9.583 24.361 1.00 81.12 549 ASN A CA 1
ATOM 4275 C C . ASN A 1 549 ? -22.725 10.256 23.322 1.00 81.12 549 ASN A C 1
ATOM 4277 O O . ASN A 1 549 ? -23.208 10.764 22.313 1.00 81.12 549 ASN A O 1
ATOM 4281 N N . PHE A 1 550 ? -21.408 10.220 23.533 1.00 88.88 550 PHE A N 1
ATOM 4282 C CA . PHE A 1 550 ? -20.444 10.846 22.633 1.00 88.88 550 PHE A CA 1
ATOM 4283 C C . PHE A 1 550 ? -20.300 10.108 21.287 1.00 88.88 550 PHE A C 1
ATOM 4285 O O . PHE A 1 550 ? -20.132 10.756 20.257 1.00 88.88 550 PHE A O 1
ATOM 4292 N N . VAL A 1 551 ? -20.419 8.774 21.269 1.00 88.38 551 VAL A N 1
ATOM 4293 C CA . VAL A 1 551 ? -20.356 7.959 20.041 1.00 88.38 551 VAL A CA 1
ATOM 4294 C C . VAL A 1 551 ? -21.602 8.192 19.193 1.00 88.38 551 VAL A C 1
ATOM 4296 O O . VAL A 1 551 ? -21.501 8.430 17.991 1.00 88.38 551 VAL A O 1
ATOM 4299 N N . LYS A 1 552 ? -22.778 8.218 19.835 1.00 87.38 552 LYS A N 1
ATOM 4300 C CA . LYS A 1 552 ? -24.037 8.569 19.169 1.00 87.38 552 LYS A CA 1
ATOM 4301 C C . LYS A 1 552 ? -23.977 9.978 18.575 1.00 87.38 552 LYS A C 1
ATOM 4303 O O . LYS A 1 552 ? -24.301 10.158 17.409 1.00 87.38 552 LYS A O 1
ATOM 4308 N N . LYS A 1 553 ? -23.475 10.952 19.340 1.00 89.75 553 LYS A N 1
ATOM 4309 C CA . LYS A 1 553 ? -23.280 12.330 18.871 1.00 89.75 553 LYS A CA 1
ATOM 4310 C C . LYS A 1 553 ? -22.342 12.405 17.660 1.00 89.75 553 LYS A C 1
ATOM 4312 O O . LYS A 1 553 ? -22.652 13.104 16.701 1.00 89.75 553 LYS A O 1
ATOM 4317 N N . ALA A 1 554 ? -21.230 11.665 17.678 1.00 90.69 554 ALA A N 1
ATOM 4318 C CA . ALA A 1 554 ? -20.308 11.586 16.542 1.00 90.69 554 ALA A CA 1
ATOM 4319 C C . ALA A 1 554 ? -20.993 11.014 15.292 1.00 90.69 554 ALA A C 1
ATOM 4321 O O . ALA A 1 554 ? -20.827 11.543 14.194 1.00 90.69 554 ALA A O 1
ATOM 4322 N N . TYR A 1 555 ? -21.800 9.967 15.465 1.00 89.62 555 TYR A N 1
ATOM 4323 C CA . TYR A 1 555 ? -22.575 9.385 14.377 1.00 89.62 555 TYR A CA 1
ATOM 4324 C C . TYR A 1 555 ? -23.623 10.364 13.836 1.00 89.62 555 TYR A C 1
ATOM 4326 O O . TYR A 1 555 ? -23.690 10.572 12.631 1.00 89.62 555 TYR A O 1
ATOM 4334 N N . ASP A 1 556 ? -24.378 11.054 14.690 1.00 87.56 556 ASP A N 1
ATOM 4335 C CA . ASP A 1 556 ? -25.368 12.049 14.256 1.00 87.56 556 ASP A CA 1
ATOM 4336 C C . ASP A 1 556 ? -24.716 13.222 13.489 1.00 87.56 556 ASP A C 1
ATOM 4338 O O . ASP A 1 556 ? -25.246 13.694 12.476 1.00 87.56 556 ASP A O 1
ATOM 4342 N N . TYR A 1 557 ? -23.517 13.651 13.899 1.00 89.69 557 TYR A N 1
ATOM 4343 C CA . TYR A 1 557 ? -22.715 14.631 13.154 1.00 89.69 557 TYR A CA 1
ATOM 4344 C C . TYR A 1 557 ? -22.285 14.100 11.788 1.00 89.69 557 TYR A C 1
ATOM 4346 O O . TYR A 1 557 ? -22.412 14.799 10.781 1.00 89.69 557 TYR A O 1
ATOM 4354 N N . PHE A 1 558 ? -21.822 12.852 11.726 1.00 89.94 558 PHE A N 1
ATOM 4355 C CA . PHE A 1 558 ? -21.461 12.212 10.467 1.00 89.94 558 PHE A CA 1
ATOM 4356 C C . PHE A 1 558 ? -22.657 12.172 9.508 1.00 89.94 558 PHE A C 1
ATOM 4358 O O . PHE A 1 558 ? -22.563 12.635 8.372 1.00 89.94 558 PHE A O 1
ATOM 4365 N N . ARG A 1 559 ? -23.813 11.696 9.981 1.00 87.50 559 ARG A N 1
ATOM 4366 C CA . ARG A 1 559 ? -25.030 11.546 9.171 1.00 87.50 559 ARG A CA 1
ATOM 4367 C C . ARG A 1 559 ? -25.578 12.871 8.644 1.00 87.50 559 ARG A C 1
ATOM 4369 O O . ARG A 1 559 ? -26.088 12.892 7.525 1.00 87.50 559 ARG A O 1
ATOM 4376 N N . SER A 1 560 ? -25.484 13.942 9.434 1.00 84.69 560 SER A N 1
ATOM 4377 C CA . SER A 1 560 ? -25.982 15.276 9.060 1.00 84.69 560 SER A CA 1
ATOM 4378 C C . SER A 1 560 ? -25.055 16.031 8.113 1.00 84.69 560 SER A C 1
ATOM 4380 O O . SER A 1 560 ? -25.523 16.822 7.297 1.00 84.69 560 SER A O 1
ATOM 4382 N N . THR A 1 561 ? -23.749 15.767 8.167 1.00 85.50 561 THR A N 1
ATOM 4383 C CA . THR A 1 561 ? -22.756 16.473 7.343 1.00 85.50 561 THR A CA 1
ATOM 4384 C C . THR A 1 561 ? -22.331 15.709 6.089 1.00 85.50 561 THR A C 1
ATOM 4386 O O . THR A 1 561 ? -21.713 16.302 5.206 1.00 85.50 561 THR A O 1
ATOM 4389 N N . LEU A 1 562 ? -22.675 14.422 5.967 1.00 87.00 562 LEU A N 1
ATOM 4390 C CA . LEU A 1 562 ? -22.192 13.536 4.903 1.00 87.00 562 LEU A CA 1
ATOM 4391 C C . LEU A 1 562 ? -22.428 14.078 3.484 1.00 87.00 562 LEU A C 1
ATOM 4393 O O . LEU A 1 562 ? -21.470 14.212 2.725 1.00 87.00 562 LEU A O 1
ATOM 4397 N N . ILE A 1 563 ? -23.678 14.402 3.124 1.00 85.06 563 ILE A N 1
ATOM 4398 C CA . ILE A 1 563 ? -24.020 14.873 1.766 1.00 85.06 563 ILE A CA 1
ATOM 4399 C C . ILE A 1 563 ? -23.280 16.173 1.441 1.00 85.06 563 ILE A C 1
ATOM 4401 O O . ILE A 1 563 ? -22.677 16.304 0.374 1.00 85.06 563 ILE A O 1
ATOM 4405 N N . LEU A 1 564 ? -23.275 17.112 2.390 1.00 83.69 564 LEU A N 1
ATOM 4406 C CA . LEU A 1 564 ? -22.595 18.395 2.244 1.00 83.69 564 LEU A CA 1
ATOM 4407 C C . LEU A 1 564 ? -21.082 18.204 2.063 1.00 83.69 564 LEU A C 1
ATOM 4409 O O . LEU A 1 564 ? -20.484 18.807 1.176 1.00 83.69 564 LEU A O 1
ATOM 4413 N N . SER A 1 565 ? -20.470 17.337 2.873 1.00 84.88 565 SER A N 1
ATOM 4414 C CA . SER A 1 565 ? -19.040 17.029 2.808 1.00 84.88 565 SER A CA 1
ATOM 4415 C C . SER A 1 565 ? -18.656 16.415 1.464 1.00 84.88 565 SER A C 1
ATOM 4417 O O . SER A 1 565 ? -17.659 16.825 0.866 1.00 84.88 565 SER A O 1
ATOM 4419 N N . ILE A 1 566 ? -19.474 15.488 0.956 1.00 85.75 566 ILE A N 1
ATOM 4420 C CA . ILE A 1 566 ? -19.280 14.869 -0.355 1.00 85.75 566 ILE A CA 1
ATOM 4421 C C . I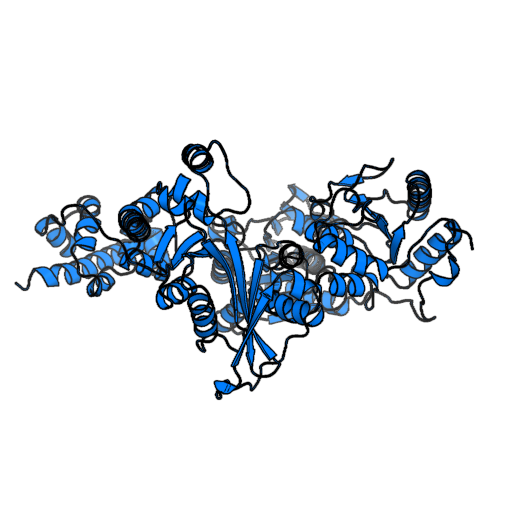LE A 1 566 ? -19.303 15.928 -1.462 1.00 85.75 566 ILE A C 1
ATOM 4423 O O . ILE A 1 566 ? -18.394 15.962 -2.293 1.00 85.75 566 ILE A O 1
ATOM 4427 N N . ARG A 1 567 ? -20.300 16.822 -1.445 1.00 83.56 567 ARG A N 1
ATOM 4428 C CA . ARG A 1 567 ? -20.454 17.873 -2.457 1.00 83.56 567 ARG A CA 1
ATOM 4429 C C . ARG A 1 567 ? -19.318 18.896 -2.404 1.00 83.56 567 ARG A C 1
ATOM 4431 O O . ARG A 1 567 ? -18.705 19.173 -3.431 1.00 83.56 567 ARG A O 1
ATOM 4438 N N . LEU A 1 568 ? -19.019 19.446 -1.225 1.00 83.44 568 LEU A N 1
ATOM 4439 C CA . LEU A 1 568 ? -18.024 20.515 -1.065 1.00 83.44 568 LEU A CA 1
ATOM 4440 C C . LEU A 1 568 ? -16.604 20.048 -1.389 1.00 83.44 568 LEU A C 1
ATOM 4442 O O . LEU A 1 568 ? -15.848 20.777 -2.023 1.00 83.44 568 LEU A O 1
ATOM 4446 N N . ASN A 1 569 ? -16.252 18.825 -0.993 1.00 81.81 569 ASN A N 1
ATOM 4447 C CA . ASN A 1 569 ? -14.918 18.276 -1.234 1.00 81.81 569 ASN A CA 1
ATOM 4448 C C . ASN A 1 569 ? -14.824 17.503 -2.561 1.00 81.81 569 ASN A C 1
ATOM 4450 O O . ASN A 1 569 ? -13.791 16.896 -2.836 1.00 81.81 569 ASN A O 1
ATOM 4454 N N . SER A 1 570 ? -15.884 17.507 -3.384 1.00 79.19 570 SER A N 1
ATOM 4455 C CA . SER A 1 570 ? -15.953 16.755 -4.647 1.00 79.19 570 SER A CA 1
ATOM 4456 C C . SER A 1 570 ? -15.549 15.281 -4.483 1.00 79.19 570 SER A C 1
ATOM 4458 O O . SER A 1 570 ? -14.824 14.715 -5.307 1.00 79.19 570 SER A O 1
ATOM 4460 N N . ILE A 1 571 ? -15.998 14.658 -3.390 1.00 80.94 571 ILE A N 1
ATOM 4461 C CA . ILE A 1 571 ? -15.667 13.272 -3.053 1.00 80.94 571 ILE A CA 1
ATOM 4462 C C . ILE A 1 571 ? -16.409 12.362 -4.024 1.00 80.94 571 ILE A C 1
ATOM 4464 O O . ILE A 1 571 ? -17.635 12.349 -4.060 1.00 80.94 571 ILE A O 1
ATOM 4468 N N . ARG A 1 572 ? -15.659 11.576 -4.798 1.00 82.50 572 ARG A N 1
ATOM 4469 C CA . ARG A 1 572 ? -16.210 10.599 -5.745 1.00 82.50 572 ARG A CA 1
ATOM 4470 C C . ARG A 1 572 ? -15.933 9.191 -5.243 1.00 82.50 572 ARG A C 1
ATOM 4472 O O . ARG A 1 572 ? -14.807 8.705 -5.374 1.00 82.50 572 ARG A O 1
ATOM 4479 N N . LEU A 1 573 ? -16.946 8.577 -4.646 1.00 83.00 573 LEU A N 1
ATOM 4480 C CA . LEU A 1 573 ? -16.925 7.190 -4.190 1.00 83.00 573 LEU A CA 1
ATOM 4481 C C . LEU A 1 573 ? -17.521 6.268 -5.255 1.00 83.00 573 LEU A C 1
ATOM 4483 O O . LEU A 1 573 ? -18.250 6.710 -6.143 1.00 83.00 573 LEU A O 1
ATOM 4487 N N . GLU A 1 574 ? -17.244 4.974 -5.122 1.00 80.38 574 GLU A N 1
ATOM 4488 C CA . GLU A 1 574 ? -17.972 3.930 -5.842 1.00 80.38 574 GLU A CA 1
ATOM 4489 C C . GLU A 1 574 ? -19.485 4.066 -5.590 1.00 80.38 574 GLU A C 1
ATOM 4491 O O . GLU A 1 574 ? -19.905 4.330 -4.458 1.00 80.38 574 GLU A O 1
ATOM 4496 N N . LEU A 1 575 ? -20.315 3.875 -6.620 1.00 82.81 575 LEU A N 1
ATOM 4497 C CA . LEU A 1 575 ? -21.772 4.040 -6.527 1.00 82.81 575 LEU A CA 1
ATOM 4498 C C . LEU A 1 575 ? -22.381 3.166 -5.430 1.00 82.81 575 LEU A C 1
ATOM 4500 O O . LEU A 1 575 ? -23.133 3.661 -4.592 1.00 82.81 575 LEU A O 1
ATOM 4504 N N . THR A 1 576 ? -21.967 1.901 -5.362 1.00 84.50 576 THR A N 1
ATOM 4505 C CA . THR A 1 576 ? -22.410 0.954 -4.338 1.00 84.50 576 THR A CA 1
ATOM 4506 C C . THR A 1 576 ? -22.152 1.487 -2.925 1.00 84.50 576 THR A C 1
ATOM 4508 O O . THR A 1 576 ? -23.055 1.522 -2.092 1.00 84.50 576 THR A O 1
ATOM 4511 N N . LEU A 1 577 ? -20.929 1.960 -2.656 1.00 86.00 577 LEU A N 1
ATOM 4512 C CA . LEU A 1 577 ? -20.552 2.543 -1.365 1.00 86.00 577 LEU A CA 1
ATOM 4513 C C . LEU A 1 577 ? -21.325 3.837 -1.074 1.00 86.00 577 LEU A C 1
ATOM 4515 O O . LEU A 1 577 ? -21.722 4.081 0.064 1.00 86.00 577 LEU A O 1
ATOM 4519 N N . SER A 1 578 ? -21.552 4.651 -2.102 1.00 86.31 578 SER A N 1
ATOM 4520 C CA . SER A 1 578 ? -22.311 5.900 -2.005 1.00 86.31 578 SER A CA 1
ATOM 4521 C C . SER A 1 578 ? -23.724 5.631 -1.508 1.00 86.31 578 SER A C 1
ATOM 4523 O O . SER A 1 578 ? -24.152 6.247 -0.537 1.00 86.31 578 SER A O 1
ATOM 4525 N N . HIS A 1 579 ? -24.417 4.661 -2.108 1.00 84.31 579 HIS A N 1
ATOM 4526 C CA . HIS A 1 579 ? -25.753 4.250 -1.678 1.00 84.31 579 HIS A CA 1
ATOM 4527 C C . HIS A 1 579 ? -25.768 3.755 -0.236 1.00 84.31 579 HIS A C 1
ATOM 4529 O O . HIS A 1 579 ? -26.645 4.150 0.530 1.00 84.31 579 HIS A O 1
ATOM 4535 N N . TYR A 1 580 ? -24.769 2.968 0.179 1.00 83.94 580 TYR A N 1
ATOM 4536 C CA . TYR A 1 580 ? -24.663 2.550 1.578 1.00 83.94 580 TYR A CA 1
ATOM 4537 C C . TYR A 1 580 ? -24.512 3.732 2.526 1.00 83.94 580 TYR A C 1
ATOM 4539 O O . TYR A 1 580 ? -25.276 3.850 3.481 1.00 83.94 580 TYR A O 1
ATOM 4547 N N . LEU A 1 581 ? -23.562 4.630 2.275 1.00 84.88 581 LEU A N 1
ATOM 4548 C CA . LEU A 1 581 ? -23.321 5.777 3.149 1.00 84.88 581 LEU A CA 1
ATOM 4549 C C . LEU A 1 581 ? -24.526 6.726 3.188 1.00 84.88 581 LEU A C 1
ATOM 4551 O O . LEU A 1 581 ? -24.934 7.157 4.265 1.00 84.88 581 LEU A O 1
ATOM 4555 N N . LEU A 1 582 ? -25.140 7.001 2.036 1.00 82.19 582 LEU A N 1
ATOM 4556 C CA . LEU A 1 582 ? -26.340 7.832 1.929 1.00 82.19 582 LEU A CA 1
ATOM 4557 C C . LEU A 1 582 ? -27.567 7.174 2.572 1.00 82.19 582 LEU A C 1
ATOM 4559 O O . LEU A 1 582 ? -28.452 7.876 3.058 1.00 82.19 582 LEU A O 1
ATOM 4563 N N . GLY A 1 583 ? -27.641 5.844 2.630 1.00 77.19 583 GLY A N 1
ATOM 4564 C CA . GLY A 1 583 ? -28.664 5.140 3.407 1.00 77.19 583 GLY A CA 1
ATOM 4565 C C . GLY A 1 583 ? -28.616 5.512 4.893 1.00 77.19 583 GLY A C 1
ATOM 4566 O O . GLY A 1 583 ? -29.651 5.589 5.553 1.00 77.19 583 GLY A O 1
ATOM 4567 N N . HIS A 1 584 ? -27.427 5.847 5.396 1.00 71.75 584 HIS A N 1
ATOM 4568 C CA . HIS A 1 584 ? -27.221 6.280 6.772 1.00 71.75 584 HIS A CA 1
ATOM 4569 C C . HIS A 1 584 ? -27.392 7.782 6.967 1.00 71.75 584 HIS A C 1
ATOM 4571 O O . HIS A 1 584 ? -27.443 8.208 8.113 1.00 71.75 584 HIS A O 1
ATOM 4577 N N . SER A 1 585 ? -27.510 8.616 5.934 1.00 74.44 585 SER A N 1
ATOM 4578 C CA . SER A 1 585 ? -27.649 10.058 6.155 1.00 74.44 585 SER A CA 1
ATOM 4579 C C . SER A 1 585 ? -28.979 10.409 6.838 1.00 74.44 585 SER A C 1
ATOM 4581 O O . SER A 1 585 ? -30.010 9.742 6.668 1.00 74.44 585 SER A O 1
ATOM 4583 N N . SER A 1 586 ? -28.954 11.480 7.630 1.00 70.81 586 SER A N 1
ATOM 4584 C CA . SER A 1 586 ? -30.135 12.057 8.276 1.00 70.81 586 SER A CA 1
ATOM 4585 C C . SER A 1 586 ? -30.060 13.570 8.240 1.00 70.81 586 SER A C 1
ATOM 4587 O O . SER A 1 586 ? -29.005 14.130 8.515 1.00 70.81 586 SER A O 1
ATOM 4589 N N . SER A 1 587 ? -31.188 14.221 7.989 1.00 66.75 587 SER A N 1
ATOM 4590 C CA . SER A 1 587 ? -31.303 15.670 8.108 1.00 66.75 587 SER A CA 1
ATOM 4591 C C . SER A 1 587 ? -31.976 16.058 9.418 1.00 66.75 587 SER A C 1
ATOM 4593 O O . SER A 1 587 ? -32.865 15.358 9.898 1.00 66.75 587 SER A O 1
ATOM 4595 N N . SER A 1 588 ? -31.549 17.188 9.977 1.00 57.25 588 SER A N 1
ATOM 4596 C CA . SER A 1 588 ? -32.240 17.913 11.048 1.00 57.25 588 SER A CA 1
ATOM 4597 C C . SER A 1 588 ? -33.172 19.011 10.511 1.00 57.25 588 SER A C 1
ATOM 4599 O O . SER A 1 588 ? -33.846 19.677 11.293 1.00 57.25 588 SER A O 1
ATOM 4601 N N . VAL A 1 589 ? -33.194 19.226 9.192 1.00 56.84 589 VAL A N 1
ATOM 4602 C CA . VAL A 1 589 ? -33.960 20.279 8.512 1.00 56.84 589 VAL A CA 1
ATOM 4603 C C . VAL A 1 589 ? -35.374 19.791 8.190 1.00 56.84 589 VAL A C 1
ATOM 4605 O O . VAL A 1 589 ? -35.578 18.609 7.911 1.00 56.84 589 VAL A O 1
ATOM 4608 N N . SER A 1 590 ? -36.334 20.725 8.209 1.00 58.84 590 SER A N 1
ATOM 4609 C CA . SER A 1 590 ? -37.712 20.543 7.732 1.00 58.84 590 SER A CA 1
ATOM 4610 C C . SER A 1 590 ? -37.762 19.722 6.437 1.00 58.84 590 SER A C 1
ATOM 4612 O O . SER A 1 590 ? -37.094 20.045 5.455 1.00 58.84 590 SER A O 1
ATOM 4614 N N . SER A 1 591 ? -38.578 18.668 6.441 1.00 63.19 591 SER A N 1
ATOM 4615 C CA . SER A 1 591 ? -38.843 17.794 5.295 1.00 63.19 591 SER A CA 1
ATOM 4616 C C . SER A 1 591 ? -39.907 18.363 4.346 1.00 63.19 591 SER A C 1
ATOM 4618 O O . SER A 1 591 ? -40.447 17.645 3.498 1.00 63.19 591 SER A O 1
ATOM 4620 N N . GLU A 1 592 ? -40.235 19.650 4.474 1.00 72.94 592 GLU A N 1
ATOM 4621 C CA . GLU A 1 592 ? -41.103 20.331 3.524 1.00 72.94 592 GLU A CA 1
ATOM 4622 C C . GLU A 1 592 ? -40.401 20.501 2.177 1.00 72.94 592 GLU A C 1
ATOM 4624 O O . GLU A 1 592 ? -39.240 20.902 2.075 1.00 72.94 592 GLU A O 1
ATOM 4629 N N . PHE A 1 593 ? -41.131 20.164 1.120 1.00 80.06 593 PHE A N 1
ATOM 4630 C CA . PHE A 1 593 ? -40.689 20.312 -0.255 1.00 80.06 593 PHE A CA 1
ATOM 4631 C C . PHE A 1 593 ? -41.889 20.716 -1.126 1.00 80.06 593 PHE A C 1
ATOM 4633 O O . PHE A 1 593 ? -43.022 20.321 -0.828 1.00 80.06 593 PHE A O 1
ATOM 4640 N N . PRO A 1 594 ? -41.677 21.474 -2.215 1.00 86.69 594 PRO A N 1
ATOM 4641 C CA . PRO A 1 594 ? -42.748 21.889 -3.112 1.00 86.69 594 PRO A CA 1
ATOM 4642 C C . PRO A 1 594 ? -43.193 20.711 -3.992 1.00 86.69 594 PRO A C 1
ATOM 4644 O O . PRO A 1 594 ? -42.634 20.473 -5.064 1.00 86.69 594 PRO A O 1
ATOM 4647 N N . PHE A 1 595 ? -44.203 19.963 -3.532 1.00 86.44 595 PHE A N 1
ATOM 4648 C CA . PHE A 1 595 ? -44.718 18.775 -4.227 1.00 86.44 595 PHE A CA 1
ATOM 4649 C C . PHE A 1 595 ? -45.118 19.076 -5.678 1.00 86.44 595 PHE A C 1
ATOM 4651 O O . PHE A 1 595 ? -44.729 18.352 -6.590 1.00 86.44 595 PHE A O 1
ATOM 4658 N N . GLU A 1 596 ? -45.836 20.178 -5.905 1.00 88.38 596 GLU A N 1
ATOM 4659 C CA . GLU A 1 596 ? -46.305 20.568 -7.238 1.00 88.38 596 GLU A CA 1
ATOM 4660 C C . GLU A 1 596 ? -45.144 20.872 -8.197 1.00 88.38 596 GLU A C 1
ATOM 4662 O O . GLU A 1 596 ? -45.157 20.433 -9.345 1.00 88.38 596 GLU A O 1
ATOM 4667 N N . LEU A 1 597 ? -44.083 21.532 -7.719 1.00 89.00 597 LEU A N 1
ATOM 4668 C CA . LEU A 1 597 ? -42.897 21.826 -8.527 1.00 89.00 597 LEU A CA 1
ATOM 4669 C C . LEU A 1 597 ? -42.161 20.543 -8.949 1.00 89.00 597 LEU A C 1
ATOM 4671 O O . LEU A 1 597 ? -41.763 20.416 -10.110 1.00 89.00 597 LEU A O 1
ATOM 4675 N N . LEU A 1 598 ? -42.001 19.591 -8.021 1.00 88.81 598 LEU A N 1
ATOM 4676 C CA . LEU A 1 598 ? -41.383 18.290 -8.296 1.00 88.81 598 LEU A CA 1
ATOM 4677 C C . LEU A 1 598 ? -42.253 17.439 -9.231 1.00 88.81 598 LEU A C 1
ATOM 4679 O O . LEU A 1 598 ? -41.727 16.838 -10.166 1.00 88.81 598 LEU A O 1
ATOM 4683 N N . SER A 1 599 ? -43.573 17.441 -9.033 1.00 89.12 599 SER A N 1
ATOM 4684 C CA . SER A 1 599 ? -44.532 16.768 -9.916 1.00 89.12 599 SER A CA 1
ATOM 4685 C C . SER A 1 599 ? -44.463 17.330 -11.337 1.00 89.12 599 SER A C 1
ATOM 4687 O O . SER A 1 599 ? -44.277 16.576 -12.294 1.00 89.12 599 SER A O 1
ATOM 4689 N N . ASN A 1 600 ? -44.482 18.658 -11.483 1.00 90.81 600 ASN A N 1
ATOM 4690 C CA . ASN A 1 600 ? -44.346 19.326 -12.776 1.00 90.81 600 ASN A CA 1
ATOM 4691 C C . ASN A 1 600 ? -43.063 18.896 -13.496 1.00 90.81 600 ASN A C 1
ATOM 4693 O O . ASN A 1 600 ? -43.118 18.572 -14.682 1.00 90.81 600 ASN A O 1
ATOM 4697 N N . TYR A 1 601 ? -41.933 18.803 -12.785 1.00 91.75 601 TYR A N 1
ATOM 4698 C CA . TYR A 1 601 ? -40.694 18.284 -13.367 1.00 91.75 601 TYR A CA 1
ATOM 4699 C C . TYR A 1 601 ? -40.778 16.816 -13.784 1.00 91.75 601 TYR A C 1
ATOM 4701 O O . TYR A 1 601 ? -40.363 16.460 -14.890 1.00 91.75 601 TYR A O 1
ATOM 4709 N N . ALA A 1 602 ? -41.353 15.963 -12.935 1.00 89.50 602 ALA A N 1
ATOM 4710 C CA . ALA A 1 602 ? -41.518 14.542 -13.211 1.00 89.50 602 ALA A CA 1
ATOM 4711 C C . ALA A 1 602 ? -42.301 14.314 -14.520 1.00 89.50 602 ALA A C 1
ATOM 4713 O O . ALA A 1 602 ? -41.897 13.511 -15.363 1.00 89.50 602 ALA A O 1
ATOM 4714 N N . TYR A 1 603 ? -43.378 15.073 -14.747 1.00 89.25 603 TYR A N 1
ATOM 4715 C CA . TYR A 1 603 ? -44.190 15.011 -15.972 1.00 89.25 603 TYR A CA 1
ATOM 4716 C C . TYR A 1 603 ? -43.635 15.825 -17.151 1.00 89.25 603 TYR A C 1
ATOM 4718 O O . TYR A 1 603 ? -44.170 15.754 -18.255 1.00 89.25 603 TYR A O 1
ATOM 4726 N N . GLY A 1 604 ? -42.505 16.502 -16.956 1.00 84.81 604 GLY A N 1
ATOM 4727 C CA . GLY A 1 604 ? -41.691 17.091 -18.011 1.00 84.81 604 GLY A CA 1
ATOM 4728 C C . GLY A 1 604 ? -41.808 18.600 -18.203 1.00 84.81 604 GLY A C 1
ATOM 4729 O O . GLY A 1 604 ? -41.229 19.111 -19.162 1.00 84.81 604 GLY A O 1
ATOM 4730 N N . GLY A 1 605 ? -42.502 19.293 -17.301 1.00 85.44 605 GLY A N 1
ATOM 4731 C CA . GLY A 1 605 ? -42.393 20.740 -17.105 1.00 85.44 605 GLY A CA 1
ATOM 4732 C C . GLY A 1 605 ? -41.156 21.125 -16.282 1.00 85.44 605 GLY A C 1
ATOM 4733 O O . GLY A 1 605 ? -40.349 20.269 -15.939 1.00 85.44 605 GLY A O 1
ATOM 4734 N N . SER A 1 606 ? -41.018 22.414 -15.949 1.00 85.25 606 SER A N 1
ATOM 4735 C CA . SER A 1 606 ? -39.918 22.981 -15.139 1.00 85.25 606 SER A CA 1
ATOM 4736 C C . SER A 1 606 ? -38.494 22.689 -15.658 1.00 85.25 606 SER A C 1
ATOM 4738 O O . SER A 1 606 ? -38.268 21.921 -16.591 1.00 85.25 606 SER A O 1
ATOM 4740 N N . ASN A 1 607 ? -37.490 23.340 -15.073 1.00 88.31 607 ASN A N 1
ATOM 4741 C CA . ASN A 1 607 ? -36.080 23.046 -15.328 1.00 88.31 607 ASN A CA 1
ATOM 4742 C C . ASN A 1 607 ? -35.457 22.303 -14.137 1.00 88.31 607 ASN A C 1
ATOM 4744 O O . ASN A 1 607 ? -35.959 22.354 -13.013 1.00 88.31 607 ASN A O 1
ATOM 4748 N N . PHE A 1 608 ? -34.355 21.595 -14.389 1.00 87.06 608 PHE A N 1
ATOM 4749 C CA . PHE A 1 608 ? -33.644 20.843 -13.352 1.00 87.06 608 PHE A CA 1
ATOM 4750 C C . PHE A 1 608 ? -33.139 21.776 -12.240 1.00 87.06 608 PHE A C 1
ATOM 4752 O O . PHE A 1 608 ? -33.232 21.453 -11.060 1.00 87.06 608 PHE A O 1
ATOM 4759 N N . GLU A 1 609 ? -32.674 22.970 -12.602 1.00 88.38 609 GLU A N 1
ATOM 4760 C CA . GLU A 1 609 ? -32.102 23.946 -11.677 1.00 88.38 609 GLU A CA 1
ATOM 4761 C C . GLU A 1 609 ? -33.103 24.409 -10.605 1.00 88.38 609 GLU A C 1
ATOM 4763 O O . GLU A 1 609 ? -32.697 24.651 -9.470 1.00 88.38 609 GLU A O 1
ATOM 4768 N N . ALA A 1 610 ? -34.404 24.474 -10.918 1.00 86.62 610 ALA A N 1
ATOM 4769 C CA . ALA A 1 610 ? -35.431 24.832 -9.940 1.00 86.62 610 ALA A CA 1
ATOM 4770 C C . ALA A 1 610 ? -35.694 23.733 -8.898 1.00 86.62 610 ALA A C 1
ATOM 4772 O O . ALA A 1 610 ? -36.151 24.037 -7.796 1.00 86.62 610 ALA A O 1
ATOM 4773 N N . ILE A 1 611 ? -35.418 22.464 -9.223 1.00 87.69 611 ILE A N 1
ATOM 4774 C CA . ILE A 1 611 ? -35.731 21.329 -8.343 1.00 87.69 611 ILE A CA 1
ATOM 4775 C C . ILE A 1 611 ? -34.539 20.805 -7.540 1.00 87.69 611 ILE A C 1
ATOM 4777 O O . ILE A 1 611 ? -34.748 20.202 -6.489 1.00 87.69 611 ILE A O 1
ATOM 4781 N N . VAL A 1 612 ? -33.299 21.050 -7.990 1.00 85.81 612 VAL A N 1
ATOM 4782 C CA . VAL A 1 612 ? -32.060 20.618 -7.307 1.00 85.81 612 VAL A CA 1
ATOM 4783 C C . VAL A 1 612 ? -32.057 20.890 -5.800 1.00 85.81 612 VAL A C 1
ATOM 4785 O O . VAL A 1 612 ? -31.750 19.957 -5.056 1.00 85.81 612 VAL A O 1
ATOM 4788 N N . PRO A 1 613 ? -32.429 22.093 -5.318 1.00 84.06 613 PRO A N 1
ATOM 4789 C CA . PRO A 1 613 ? -32.397 22.391 -3.885 1.00 84.06 613 PRO A CA 1
ATOM 4790 C C . PRO A 1 613 ? -33.328 21.503 -3.047 1.00 84.06 613 PRO A C 1
ATOM 4792 O O . PRO A 1 613 ? -33.079 21.291 -1.866 1.00 84.06 613 PRO A O 1
ATOM 4795 N N . TRP A 1 614 ? -34.389 20.968 -3.655 1.00 86.50 614 TRP A N 1
ATOM 4796 C CA . TRP A 1 614 ? -35.458 20.242 -2.966 1.00 86.50 614 TRP A CA 1
ATOM 4797 C C . TRP A 1 614 ? -35.271 18.725 -2.966 1.00 86.50 614 TRP A C 1
ATOM 4799 O O . TRP A 1 614 ? -35.930 18.023 -2.199 1.00 86.50 614 TRP A O 1
ATOM 4809 N N . PHE A 1 615 ? -34.369 18.206 -3.801 1.00 83.50 615 PHE A N 1
ATOM 4810 C CA . PHE A 1 615 ? -34.092 16.773 -3.879 1.00 83.50 615 PHE A CA 1
ATOM 4811 C C . PHE A 1 615 ? -33.569 16.195 -2.563 1.00 83.50 615 PHE A C 1
ATOM 4813 O O . PHE A 1 615 ? -33.899 15.061 -2.231 1.00 83.50 615 PHE A O 1
ATOM 4820 N N . GLU A 1 616 ? -32.773 16.957 -1.808 1.00 79.62 616 GLU A N 1
ATOM 4821 C CA . GLU A 1 616 ? -32.300 16.522 -0.491 1.00 79.62 616 GLU A CA 1
ATOM 4822 C C . GLU A 1 616 ? -33.454 16.419 0.505 1.00 79.62 616 GLU A C 1
ATOM 4824 O O . GLU A 1 616 ? -33.599 15.389 1.161 1.00 79.62 616 GLU A O 1
ATOM 4829 N N . SER A 1 617 ? -34.321 17.434 0.571 1.00 82.56 617 SER A N 1
ATOM 4830 C CA . SER A 1 617 ? -35.514 17.408 1.427 1.00 82.56 617 SER A CA 1
ATOM 4831 C C . SER A 1 617 ? -36.424 16.225 1.091 1.00 82.56 617 SER A C 1
ATOM 4833 O O . SER A 1 617 ? -36.888 15.531 1.996 1.00 82.56 617 SER A O 1
ATOM 4835 N N . LEU A 1 618 ? -36.627 15.943 -0.203 1.00 83.62 618 LEU A N 1
ATOM 4836 C CA . LEU A 1 618 ? -37.367 14.765 -0.655 1.00 83.62 618 LEU A CA 1
ATOM 4837 C C . LEU A 1 618 ? -36.665 13.465 -0.228 1.00 83.62 618 LEU A C 1
ATOM 4839 O O . LEU A 1 618 ? -37.308 12.590 0.343 1.00 83.62 618 LEU A O 1
ATOM 4843 N N . TYR A 1 619 ? -35.354 13.346 -0.450 1.00 84.69 619 TYR A N 1
ATOM 4844 C CA . TYR A 1 619 ? -34.568 12.163 -0.084 1.00 84.69 619 TYR A CA 1
ATOM 4845 C C . TYR A 1 619 ? -34.658 11.833 1.410 1.00 84.69 619 TYR A C 1
ATOM 4847 O O . TYR A 1 619 ? -34.783 10.669 1.792 1.00 84.69 619 TYR A O 1
ATOM 4855 N N . TYR A 1 620 ? -34.643 12.857 2.266 1.00 81.75 620 TYR A N 1
ATOM 4856 C CA . TYR A 1 620 ? -34.784 12.672 3.707 1.00 81.75 620 TYR A CA 1
ATOM 4857 C C . TYR A 1 620 ? -36.214 12.370 4.158 1.00 81.75 620 TYR A C 1
ATOM 4859 O O . TYR A 1 620 ? -36.372 11.728 5.196 1.00 81.75 620 TYR A O 1
ATOM 4867 N N . LYS A 1 621 ? -37.233 12.792 3.398 1.00 82.00 621 LYS A N 1
ATOM 4868 C CA . LYS A 1 621 ? -38.645 12.493 3.680 1.00 82.00 621 LYS A CA 1
ATOM 4869 C C . LYS A 1 621 ? -39.061 11.080 3.263 1.00 82.00 621 LYS A C 1
ATOM 4871 O O . LYS A 1 621 ? -40.010 10.547 3.831 1.00 82.00 621 LYS A O 1
ATOM 4876 N N . VAL A 1 622 ? -38.376 10.492 2.285 1.00 82.69 622 VAL A N 1
ATOM 4877 C CA . VAL A 1 622 ? -38.612 9.111 1.844 1.00 82.69 622 VAL A CA 1
ATOM 4878 C C . VAL A 1 622 ? -38.045 8.126 2.866 1.00 82.69 622 VAL A C 1
ATOM 4880 O O . VAL A 1 622 ? -36.913 8.280 3.345 1.00 82.69 622 VAL A O 1
ATOM 4883 N N . ASP A 1 623 ? -38.832 7.092 3.169 1.00 79.94 623 ASP A N 1
ATOM 4884 C CA . ASP A 1 623 ? -38.431 6.009 4.063 1.00 79.94 623 ASP A CA 1
ATOM 4885 C C . ASP A 1 623 ? -37.148 5.334 3.575 1.00 79.94 623 ASP A C 1
ATOM 4887 O O . ASP A 1 623 ? -36.931 5.135 2.379 1.00 79.94 623 ASP A O 1
ATOM 4891 N N . VAL A 1 624 ? -36.288 4.933 4.515 1.00 78.12 624 VAL A N 1
ATOM 4892 C CA . VAL A 1 624 ? -34.962 4.368 4.205 1.00 78.12 624 VAL A CA 1
ATOM 4893 C C . VAL A 1 624 ? -35.055 3.153 3.272 1.00 78.12 624 VAL A C 1
ATOM 4895 O O . VAL A 1 624 ? -34.212 3.000 2.392 1.00 78.12 624 VAL A O 1
ATOM 4898 N N . SER A 1 625 ? -36.101 2.333 3.408 1.00 78.94 625 SER A N 1
ATOM 4899 C CA . SER A 1 625 ? -36.360 1.166 2.551 1.00 78.94 625 SER A CA 1
ATOM 4900 C C . SER A 1 625 ? -36.673 1.528 1.095 1.00 78.94 625 SER A C 1
ATOM 4902 O O . SER A 1 625 ? -36.421 0.727 0.199 1.00 78.94 625 SER A O 1
ATOM 4904 N N . GLN A 1 626 ? -37.191 2.732 0.844 1.00 81.31 626 GLN A N 1
ATOM 4905 C CA . GLN A 1 626 ? -37.618 3.212 -0.471 1.00 81.31 626 GLN A CA 1
ATOM 4906 C C . GLN A 1 626 ? -36.590 4.145 -1.128 1.00 81.31 626 GLN A C 1
ATOM 4908 O O . GLN A 1 626 ? -36.719 4.475 -2.306 1.00 81.31 626 GLN A O 1
ATOM 4913 N N . ARG A 1 627 ? -35.515 4.523 -0.421 1.00 81.56 627 ARG A N 1
ATOM 4914 C CA . ARG A 1 627 ? -34.430 5.365 -0.968 1.00 81.56 627 ARG A CA 1
ATOM 4915 C C . ARG A 1 627 ? -33.717 4.746 -2.176 1.00 81.56 627 ARG A C 1
ATOM 4917 O O . ARG A 1 627 ? -33.122 5.476 -2.962 1.00 81.56 627 ARG A O 1
ATOM 4924 N N . GLY A 1 628 ? -33.827 3.432 -2.375 1.00 80.38 628 GLY A N 1
ATOM 4925 C CA . GLY A 1 628 ? -33.337 2.763 -3.584 1.00 80.38 628 GLY A CA 1
ATOM 4926 C C . GLY A 1 628 ? -33.987 3.267 -4.882 1.00 80.38 628 GLY A C 1
ATOM 4927 O O . GLY A 1 628 ? -33.346 3.223 -5.928 1.00 80.38 628 GLY A O 1
ATOM 4928 N N . LEU A 1 629 ? -35.206 3.820 -4.818 1.00 83.88 629 LEU A N 1
ATOM 4929 C CA . LEU A 1 629 ? -35.929 4.356 -5.982 1.00 83.88 629 LEU A CA 1
ATOM 4930 C C . LEU A 1 629 ? -35.225 5.551 -6.640 1.00 83.88 629 LEU A C 1
ATOM 4932 O O . LEU A 1 629 ? -35.425 5.812 -7.821 1.00 83.88 629 LEU A O 1
ATOM 4936 N N . PHE A 1 630 ? -34.375 6.274 -5.905 1.00 83.94 630 PHE A N 1
ATOM 4937 C CA . PHE A 1 630 ? -33.608 7.389 -6.463 1.00 83.94 630 PHE A CA 1
ATOM 4938 C C . PHE A 1 630 ? -32.578 6.929 -7.508 1.00 83.94 630 PHE A C 1
ATOM 4940 O O . PHE A 1 630 ? -32.285 7.677 -8.448 1.00 83.94 630 PHE A O 1
ATOM 4947 N N . GLY A 1 631 ? -32.072 5.697 -7.382 1.00 86.75 631 GLY A N 1
ATOM 4948 C CA . GLY A 1 631 ? -31.107 5.091 -8.298 1.00 86.75 631 GLY A CA 1
ATOM 4949 C C . GLY A 1 631 ? -29.774 5.843 -8.417 1.00 86.75 631 GLY A C 1
ATOM 4950 O O . GLY A 1 631 ? -29.503 6.827 -7.725 1.00 86.75 631 GLY A O 1
ATOM 4951 N N . ASP A 1 632 ? -28.923 5.386 -9.335 1.00 88.81 632 ASP A N 1
ATOM 4952 C CA . ASP A 1 632 ? -27.568 5.930 -9.522 1.00 88.81 632 ASP A CA 1
ATOM 4953 C C . ASP A 1 632 ? -27.565 7.366 -10.056 1.00 88.81 632 ASP A C 1
ATOM 4955 O O . ASP A 1 632 ? -26.690 8.164 -9.713 1.00 88.81 632 ASP A O 1
ATOM 4959 N N . VAL A 1 633 ? -28.575 7.735 -10.853 1.00 89.31 633 VAL A N 1
ATOM 4960 C CA . VAL A 1 633 ? -28.698 9.082 -11.435 1.00 89.31 633 VAL A CA 1
ATOM 4961 C C . VAL A 1 633 ? -28.742 10.152 -10.351 1.00 89.31 633 VAL A C 1
ATOM 4963 O O . VAL A 1 633 ? -28.142 11.213 -10.512 1.00 89.31 633 VAL A O 1
ATOM 4966 N N . PHE A 1 634 ? -29.421 9.880 -9.235 1.00 88.19 634 PHE A N 1
ATOM 4967 C CA . PHE A 1 634 ? -29.482 10.806 -8.112 1.00 88.19 634 PHE A CA 1
ATOM 4968 C C . PHE A 1 634 ? -28.096 11.045 -7.506 1.00 88.19 634 PHE A C 1
ATOM 4970 O O . PHE A 1 634 ? -27.687 12.192 -7.325 1.00 88.19 634 PHE A O 1
ATOM 4977 N N . VAL A 1 635 ? -27.330 9.980 -7.264 1.00 87.56 635 VAL A N 1
ATOM 4978 C CA . VAL A 1 635 ? -25.972 10.091 -6.715 1.00 87.56 635 VAL A CA 1
ATOM 4979 C C . VAL A 1 635 ? -25.072 10.876 -7.670 1.00 87.56 635 VAL A C 1
ATOM 4981 O O . VAL A 1 635 ? -24.443 11.854 -7.270 1.00 87.56 635 VAL A O 1
ATOM 4984 N N . LEU A 1 636 ? -25.059 10.509 -8.952 1.00 88.31 636 LEU A N 1
ATOM 4985 C CA . LEU A 1 636 ? -24.198 11.139 -9.954 1.00 88.31 636 LEU A CA 1
ATOM 4986 C C . LEU A 1 636 ? -24.558 12.607 -10.196 1.00 88.31 636 LEU A C 1
ATOM 4988 O O . LEU A 1 636 ? -23.679 13.473 -10.242 1.00 88.31 636 LEU A O 1
ATOM 4992 N N . LYS A 1 637 ? -25.851 12.903 -10.357 1.00 89.94 637 LYS A N 1
ATOM 4993 C CA . LYS A 1 637 ? -26.287 14.219 -10.817 1.00 89.94 637 LYS A CA 1
ATOM 4994 C C . LYS A 1 637 ? -26.630 15.186 -9.687 1.00 89.94 637 LYS A C 1
ATOM 4996 O O . LYS A 1 637 ? -26.328 16.369 -9.812 1.00 89.94 637 LYS A O 1
ATOM 5001 N N . VAL A 1 638 ? -27.241 14.714 -8.603 1.00 85.81 638 VAL A N 1
ATOM 5002 C CA . VAL A 1 638 ? -27.710 15.568 -7.494 1.00 85.81 638 VAL A CA 1
ATOM 5003 C C . VAL A 1 638 ? -26.670 15.662 -6.376 1.00 85.81 638 VAL A C 1
ATOM 5005 O O . VAL A 1 638 ? -26.419 16.750 -5.849 1.00 85.81 638 VAL A O 1
ATOM 5008 N N . ILE A 1 639 ? -26.034 14.544 -6.017 1.00 86.31 639 ILE A N 1
ATOM 5009 C CA . ILE A 1 639 ? -25.050 14.517 -4.925 1.00 86.31 639 ILE A CA 1
ATOM 5010 C C . ILE A 1 639 ? -23.670 14.957 -5.428 1.00 86.31 639 ILE A C 1
ATOM 5012 O O . ILE A 1 639 ? -23.119 15.933 -4.918 1.00 86.31 639 ILE A O 1
ATOM 5016 N N . TYR A 1 640 ? -23.137 14.300 -6.463 1.00 87.12 640 TYR A N 1
ATOM 5017 C CA . TYR A 1 640 ? -21.818 14.616 -7.036 1.00 87.12 640 TYR A CA 1
ATOM 5018 C C . TYR A 1 640 ? -21.808 15.821 -7.970 1.00 87.12 640 TYR A C 1
ATOM 5020 O O . TYR A 1 640 ? -20.732 16.327 -8.290 1.00 87.12 640 TYR A O 1
ATOM 5028 N N . ASN A 1 641 ? -22.984 16.288 -8.397 1.00 87.50 641 ASN A N 1
ATOM 5029 C CA . ASN A 1 641 ? -23.132 17.405 -9.325 1.00 87.50 641 ASN A CA 1
ATOM 5030 C C . ASN A 1 641 ? -22.294 17.235 -10.609 1.00 87.50 641 ASN A C 1
ATOM 5032 O O . ASN A 1 641 ? -21.662 18.177 -11.090 1.00 87.50 641 ASN A O 1
ATOM 5036 N N . LEU A 1 642 ? -22.266 16.021 -11.168 1.00 86.56 642 LEU A N 1
ATOM 5037 C CA . LEU A 1 642 ? -21.557 15.763 -12.417 1.00 86.56 642 LEU A CA 1
ATOM 5038 C C . LEU A 1 642 ? -22.253 16.443 -13.601 1.00 86.56 642 LEU A C 1
ATOM 5040 O O . LEU A 1 642 ? -23.458 16.735 -13.592 1.00 86.56 642 LEU A O 1
ATOM 5044 N N . ASP A 1 643 ? -21.486 16.690 -14.659 1.00 88.25 643 ASP A N 1
ATOM 5045 C CA . ASP A 1 643 ? -22.063 17.144 -15.913 1.00 88.25 643 ASP A CA 1
ATOM 5046 C C . ASP A 1 643 ? -22.923 16.033 -16.554 1.00 88.25 643 ASP A C 1
ATOM 5048 O O . ASP A 1 643 ? -22.801 14.842 -16.253 1.00 88.25 643 ASP A O 1
ATOM 5052 N N . TRP A 1 644 ? -23.845 16.429 -17.430 1.00 88.38 644 TRP A N 1
ATOM 5053 C CA . TRP A 1 644 ? -24.776 15.490 -18.058 1.00 88.38 644 TRP A CA 1
ATOM 5054 C C . TRP A 1 644 ? -24.093 14.476 -18.986 1.00 88.38 644 TRP A C 1
ATOM 5056 O O . TRP A 1 644 ? -24.635 13.388 -19.175 1.00 88.38 644 TRP A O 1
ATOM 5066 N N . LYS A 1 645 ? -22.945 14.820 -19.585 1.00 86.12 645 LYS A N 1
ATOM 5067 C CA . LYS A 1 645 ? -22.209 13.931 -20.496 1.00 86.12 645 LYS A CA 1
ATOM 5068 C C . LYS A 1 645 ? -21.507 12.831 -19.705 1.00 86.12 645 LYS A C 1
ATOM 5070 O O . LYS A 1 645 ? -21.597 11.666 -20.071 1.00 86.12 645 LYS A O 1
ATOM 5075 N N . GLU A 1 646 ? -20.892 13.192 -18.590 1.00 82.69 646 GLU A N 1
ATOM 5076 C CA . GLU A 1 646 ? -20.228 12.285 -17.668 1.00 82.69 646 GLU A CA 1
ATOM 5077 C C . GLU A 1 646 ? -21.236 11.360 -16.980 1.00 82.69 646 GLU A C 1
ATOM 5079 O O . GLU A 1 646 ? -20.995 10.158 -16.888 1.00 82.69 646 GLU A O 1
ATOM 5084 N N . CYS A 1 647 ? -22.411 11.874 -16.590 1.00 86.62 647 CYS A N 1
ATOM 5085 C CA . CYS A 1 647 ? -23.508 11.022 -16.115 1.00 86.62 647 CYS A CA 1
ATOM 5086 C C . CYS A 1 647 ? -23.926 10.001 -17.182 1.00 86.62 647 CYS A C 1
ATOM 5088 O O . CYS A 1 647 ? -24.114 8.830 -16.870 1.00 86.62 647 CYS A O 1
ATOM 5090 N N . ALA A 1 648 ? -24.063 10.433 -18.441 1.00 87.50 648 ALA A N 1
ATOM 5091 C CA . ALA A 1 648 ? -24.434 9.546 -19.540 1.00 87.50 648 ALA A CA 1
ATOM 5092 C C . ALA A 1 648 ? -23.373 8.457 -19.762 1.00 87.50 648 ALA A C 1
ATOM 5094 O O . ALA A 1 648 ? -23.720 7.286 -19.866 1.00 87.50 648 ALA A O 1
ATOM 5095 N N . ARG A 1 649 ? -22.085 8.823 -19.729 1.00 83.12 649 ARG A N 1
ATOM 5096 C CA . ARG A 1 649 ? -20.961 7.886 -19.843 1.00 83.12 649 ARG A CA 1
ATOM 5097 C C . ARG A 1 649 ? -20.975 6.834 -18.732 1.00 83.12 649 ARG A C 1
ATOM 5099 O O . ARG A 1 649 ? -20.894 5.648 -19.029 1.00 83.12 649 ARG A O 1
ATOM 5106 N N . GLN A 1 650 ? -21.115 7.249 -17.470 1.00 81.56 650 GLN A N 1
ATOM 5107 C CA . GLN A 1 650 ? -21.096 6.323 -16.329 1.00 81.56 650 GLN A CA 1
ATOM 5108 C C . GLN A 1 650 ? -22.331 5.418 -16.265 1.00 81.56 650 GLN A C 1
ATOM 5110 O O . GLN A 1 650 ? -22.220 4.261 -15.875 1.00 81.56 650 GLN A O 1
ATOM 5115 N N . LEU A 1 651 ? -23.496 5.911 -16.691 1.00 86.19 651 LEU A N 1
ATOM 5116 C CA . LEU A 1 651 ? -24.733 5.126 -16.756 1.00 86.19 651 LEU A CA 1
ATOM 5117 C C . LEU A 1 651 ? -24.868 4.315 -18.053 1.00 86.19 651 LEU A C 1
ATOM 5119 O O . LEU A 1 651 ? -25.888 3.661 -18.252 1.00 86.19 651 LEU A O 1
ATOM 5123 N N . SER A 1 652 ? -23.880 4.374 -18.954 1.00 84.94 652 SER A N 1
ATOM 5124 C CA . SER A 1 652 ? -23.947 3.769 -20.293 1.00 84.94 652 SER A CA 1
ATOM 5125 C C . SER A 1 652 ? -25.180 4.210 -21.104 1.00 84.94 652 SER A C 1
ATOM 5127 O O . SER A 1 652 ? -25.788 3.428 -21.833 1.00 84.94 652 SER A O 1
ATOM 5129 N N . LEU A 1 653 ? -25.561 5.485 -20.979 1.00 88.88 653 LEU A N 1
ATOM 5130 C CA . LEU A 1 653 ? -26.674 6.111 -21.692 1.00 88.88 653 LEU A CA 1
ATOM 5131 C C . LEU A 1 653 ? -26.167 6.981 -22.857 1.00 88.88 653 LEU A C 1
ATOM 5133 O O . LEU A 1 653 ? -25.107 7.595 -22.761 1.00 88.88 653 LEU A O 1
ATOM 5137 N N . PRO A 1 654 ? -26.934 7.105 -23.957 1.00 82.88 654 PRO A N 1
ATOM 5138 C CA . PRO A 1 654 ? -26.464 7.764 -25.180 1.00 82.88 654 PRO A CA 1
ATOM 5139 C C . PRO A 1 654 ? -26.346 9.293 -25.070 1.00 82.88 654 PRO A C 1
ATOM 5141 O O . PRO A 1 654 ? -25.710 9.921 -25.913 1.00 82.88 654 PRO A O 1
ATOM 5144 N N . GLY A 1 655 ? -26.953 9.926 -24.061 1.00 87.62 655 GLY A N 1
ATOM 5145 C CA . GLY A 1 655 ? -26.821 11.367 -23.871 1.00 87.62 655 GLY A CA 1
ATOM 5146 C C . GLY A 1 655 ? -27.726 11.960 -22.797 1.00 87.62 655 GLY A C 1
ATOM 5147 O O . GLY A 1 655 ? -28.469 11.265 -22.103 1.00 87.62 655 GLY A O 1
ATOM 5148 N N . ARG A 1 656 ? -27.675 13.295 -22.684 1.00 89.75 656 ARG A N 1
ATOM 5149 C CA . ARG A 1 656 ? -28.384 14.086 -21.660 1.00 89.75 656 ARG A CA 1
ATOM 5150 C C . ARG A 1 656 ? -29.876 13.758 -21.564 1.00 89.75 656 ARG A C 1
ATOM 5152 O O . ARG A 1 656 ? -30.392 13.643 -20.459 1.00 89.75 656 ARG A O 1
ATOM 5159 N N . ARG A 1 657 ? -30.568 13.627 -22.701 1.00 88.88 657 ARG A N 1
ATOM 5160 C CA . ARG A 1 657 ? -32.028 13.441 -22.737 1.00 88.88 657 ARG A CA 1
ATOM 5161 C C . ARG A 1 657 ? -32.452 12.167 -22.007 1.00 88.88 657 ARG A C 1
ATOM 5163 O O . ARG A 1 657 ? -33.437 12.193 -21.281 1.00 88.88 657 ARG A O 1
ATOM 5170 N N . GLN A 1 658 ? -31.700 11.085 -22.176 1.00 90.88 658 GLN A N 1
ATOM 5171 C CA . GLN A 1 658 ? -31.980 9.793 -21.559 1.00 90.88 658 GLN A CA 1
ATOM 5172 C C . GLN A 1 658 ? -31.667 9.808 -20.061 1.00 90.88 658 GLN A C 1
ATOM 5174 O O . GLN A 1 658 ? -32.455 9.292 -19.276 1.00 90.88 658 GLN A O 1
ATOM 5179 N N . VAL A 1 659 ? -30.574 10.464 -19.653 1.00 90.25 659 VAL A N 1
ATOM 5180 C CA . VAL A 1 659 ? -30.256 10.661 -18.226 1.00 90.25 659 VAL A CA 1
ATOM 5181 C C . VAL A 1 659 ? -31.365 11.460 -17.535 1.00 90.25 659 VAL A C 1
ATOM 5183 O O . VAL A 1 659 ? -31.824 11.091 -16.457 1.00 90.25 659 VAL A O 1
ATOM 5186 N N . GLU A 1 660 ? -31.833 12.537 -18.167 1.00 91.00 660 GLU A N 1
ATOM 5187 C CA . GLU A 1 660 ? -32.907 13.369 -17.624 1.00 91.00 660 GLU A CA 1
ATOM 5188 C C . GLU A 1 660 ? -34.251 12.625 -17.576 1.00 91.00 660 GLU A C 1
ATOM 5190 O O . GLU A 1 660 ? -34.980 12.728 -16.593 1.00 91.00 660 GLU A O 1
ATOM 5195 N N . GLN A 1 661 ? -34.568 11.824 -18.597 1.00 90.94 661 GLN A N 1
ATOM 5196 C CA . GLN A 1 661 ? -35.752 10.959 -18.591 1.00 90.94 661 GLN A CA 1
ATOM 5197 C C . GLN A 1 661 ? -35.714 9.930 -17.459 1.00 90.94 661 GLN A C 1
ATOM 5199 O O . GLN A 1 661 ? -36.739 9.719 -16.815 1.00 90.94 661 GLN A O 1
ATOM 5204 N N . LEU A 1 662 ? -34.550 9.335 -17.185 1.00 91.31 662 LEU A N 1
ATOM 5205 C CA . LEU A 1 662 ? -34.385 8.384 -16.087 1.00 91.31 662 LEU A CA 1
ATOM 5206 C C . LEU A 1 662 ? -34.594 9.064 -14.727 1.00 91.31 662 LEU A C 1
ATOM 5208 O O . LEU A 1 662 ? -35.357 8.563 -13.908 1.00 91.31 662 LEU A O 1
ATOM 5212 N N . LEU A 1 663 ? -34.018 10.256 -14.519 1.00 90.69 663 LEU A N 1
ATOM 5213 C CA . LEU A 1 663 ? -34.258 11.044 -13.305 1.00 90.69 663 LEU A CA 1
ATOM 5214 C C . LEU A 1 663 ? -35.749 11.371 -13.118 1.00 90.69 663 LEU A C 1
ATOM 5216 O O . LEU A 1 663 ? -36.275 11.254 -12.013 1.00 90.69 663 LEU A O 1
ATOM 5220 N N . ARG A 1 664 ? -36.436 11.768 -14.197 1.00 91.69 664 ARG A N 1
ATOM 5221 C CA . ARG A 1 664 ? -37.879 12.053 -14.174 1.00 91.69 664 ARG A CA 1
ATOM 5222 C C . ARG A 1 664 ? -38.703 10.805 -13.863 1.00 91.69 664 ARG A C 1
ATOM 5224 O O . ARG A 1 664 ? -39.663 10.914 -13.110 1.00 91.69 664 ARG A O 1
ATOM 5231 N N . SER A 1 665 ? -38.336 9.646 -14.412 1.00 91.69 665 SER A N 1
ATOM 5232 C CA . SER A 1 665 ? -38.998 8.368 -14.119 1.00 91.69 665 SER A CA 1
ATOM 5233 C C . SER A 1 665 ? -38.891 8.020 -12.637 1.00 91.69 665 SER A C 1
ATOM 5235 O O . SER A 1 665 ? -39.915 7.848 -11.986 1.00 91.69 665 SER A O 1
ATOM 5237 N N . ASN A 1 666 ? -37.675 8.051 -12.083 1.00 90.69 666 ASN A N 1
ATOM 5238 C CA . ASN A 1 666 ? -37.436 7.780 -10.665 1.00 90.69 666 ASN A CA 1
ATOM 5239 C C . ASN A 1 666 ? -38.236 8.741 -9.771 1.00 90.69 666 ASN A C 1
ATOM 5241 O O . ASN A 1 666 ? -38.828 8.336 -8.774 1.00 90.69 666 ASN A O 1
ATOM 5245 N N . LEU A 1 667 ? -38.302 10.024 -10.150 1.00 89.81 667 LEU A N 1
ATOM 5246 C CA . LEU A 1 667 ? -39.084 11.017 -9.419 1.00 89.81 667 LEU A CA 1
ATOM 5247 C C . LEU A 1 667 ? -40.593 10.723 -9.466 1.00 89.81 667 LEU A C 1
ATOM 5249 O O . LEU A 1 667 ? -41.262 10.910 -8.453 1.00 89.81 667 LEU A O 1
ATOM 5253 N N . LYS A 1 668 ? -41.138 10.242 -10.594 1.00 90.25 668 LYS A N 1
ATOM 5254 C CA . LYS A 1 668 ? -42.549 9.814 -10.671 1.00 90.25 668 LYS A CA 1
ATOM 5255 C C . LYS A 1 668 ? -42.831 8.669 -9.708 1.00 90.25 668 LYS A C 1
ATOM 5257 O O . LYS A 1 668 ? -43.810 8.745 -8.972 1.00 90.25 668 LYS A O 1
ATOM 5262 N N . ASP A 1 669 ? -41.963 7.662 -9.684 1.00 88.81 669 ASP A N 1
ATOM 5263 C CA . ASP A 1 669 ? -42.118 6.503 -8.803 1.00 88.81 669 ASP A CA 1
ATOM 5264 C C . ASP A 1 669 ? -42.084 6.934 -7.330 1.00 88.81 669 ASP A C 1
ATOM 5266 O O . ASP A 1 669 ? -42.934 6.524 -6.542 1.00 88.81 669 ASP A O 1
ATOM 5270 N N . ILE A 1 670 ? -41.187 7.857 -6.969 1.00 88.44 670 ILE A N 1
ATOM 5271 C CA . ILE A 1 670 ? -41.106 8.406 -5.608 1.00 88.44 670 ILE A CA 1
ATOM 5272 C C . ILE A 1 670 ? -42.356 9.219 -5.242 1.00 88.44 670 ILE A C 1
ATOM 5274 O O . ILE A 1 670 ? -42.902 9.070 -4.151 1.00 88.44 670 ILE A O 1
ATOM 5278 N N . LEU A 1 671 ? -42.832 10.088 -6.138 1.00 86.38 671 LEU A N 1
ATOM 5279 C CA . LEU A 1 671 ? -44.012 10.921 -5.880 1.00 86.38 671 LEU A CA 1
ATOM 5280 C C . LEU A 1 671 ? -45.316 10.108 -5.868 1.00 86.38 671 LEU A C 1
ATOM 5282 O O . LEU A 1 671 ? -46.273 10.521 -5.207 1.00 86.38 671 LEU A O 1
ATOM 5286 N N . SER A 1 672 ? -45.348 8.947 -6.536 1.00 85.00 672 SER A N 1
ATOM 5287 C CA . SER A 1 672 ? -46.489 8.020 -6.515 1.00 85.00 672 SER A CA 1
ATOM 5288 C C . SER A 1 672 ? -46.821 7.534 -5.097 1.00 85.00 672 SER A C 1
ATOM 5290 O O . SER A 1 672 ? -47.989 7.393 -4.744 1.00 85.00 672 SER A O 1
ATOM 5292 N N . ILE A 1 673 ? -45.804 7.406 -4.236 1.00 82.62 673 ILE A N 1
ATOM 5293 C CA . ILE A 1 673 ? -45.955 7.019 -2.825 1.00 82.62 673 ILE A CA 1
ATOM 5294 C C . ILE A 1 673 ? -46.765 8.061 -2.041 1.00 82.62 673 ILE A C 1
ATOM 5296 O O . ILE A 1 673 ? -47.519 7.714 -1.140 1.00 82.62 673 ILE A O 1
ATOM 5300 N N . TYR A 1 674 ? -46.636 9.341 -2.395 1.00 73.12 674 TYR A N 1
ATOM 5301 C CA . TYR A 1 674 ? -47.304 10.446 -1.701 1.00 73.12 674 TYR A CA 1
ATOM 5302 C C . TYR A 1 674 ? -48.637 10.857 -2.340 1.00 73.12 674 TYR A C 1
ATOM 5304 O O . TYR A 1 674 ? -49.327 11.706 -1.785 1.00 73.12 674 TYR A O 1
ATOM 5312 N N . THR A 1 675 ? -48.992 10.292 -3.499 1.00 63.84 675 THR A N 1
ATOM 5313 C CA . THR A 1 675 ? -50.267 10.560 -4.195 1.00 63.84 675 THR A CA 1
ATOM 5314 C C . THR A 1 675 ? -51.342 9.515 -3.916 1.00 63.84 675 THR A C 1
ATOM 5316 O O . THR A 1 675 ? -52.504 9.755 -4.233 1.00 63.84 675 THR A O 1
ATOM 5319 N N . VAL A 1 676 ? -50.986 8.391 -3.286 1.00 47.97 676 VAL A N 1
ATOM 5320 C CA . VAL A 1 676 ? -51.938 7.413 -2.744 1.00 47.97 676 VAL A CA 1
ATOM 5321 C C . VAL A 1 676 ? -52.118 7.679 -1.247 1.00 47.97 676 VAL A C 1
ATOM 5323 O O . VAL A 1 676 ? -51.594 6.950 -0.412 1.00 47.97 676 VAL A O 1
ATOM 5326 N N . ASN A 1 677 ? -52.801 8.775 -0.917 1.00 36.31 677 ASN A N 1
ATOM 5327 C CA . ASN A 1 677 ? -53.461 9.013 0.371 1.00 36.31 677 ASN A CA 1
ATOM 5328 C C . ASN A 1 677 ? -54.569 10.049 0.200 1.00 36.31 677 ASN A C 1
ATOM 5330 O O . ASN A 1 677 ? -54.271 11.126 -0.364 1.00 36.31 677 ASN A O 1
#

Nearest PDB structures (foldseek):
  9aym-assembly1_B  TM=8.342E-01  e=3.639E-38  Thermochaetoides thermophila DSM 1495
  9b0i-assembly1_B  TM=8.094E-01  e=2.290E-37  Thermochaetoides thermophila DSM 1495
  9b0e-assembly1_A  TM=8.068E-01  e=3.582E-37  Thermochaetoides thermophila DSM 1495
  2zpa-assembly1_A  TM=7.467E-01  e=1.730E-35  Escherichia coli K-12
  2zpa-assembly2_B  TM=7.428E-01  e=9.857E-35  Escherichia coli K-12

Radius of gyration: 29.1 Å; Cα contacts (8 Å, |Δi|>4): 1199; chains: 1; bounding box: 100×54×69 Å

Foldseek 3Di:
DAPLVLVLLQLVLQQLQFFEAEEEEDDDPVVVLVSQVSVCVVVVHQEEEEDDDDHPRHNYDYNQGLQVLPPAADQHYEYECQHHHDLLSVQSRLLNYFGSHYYYYYQHPDPDPFLLSVLLVVLNVVHHYDYNPDPSVVNHDPDDPDRNDDFDCPLLVVLLVVLLCLLVDDWLAEEEEEEARQLCPLVSVLSSVLVNPVPDDQAEEEEEEQDLSNNLVSVVSNVVRPPQWDDPDSAWIDRHNYIYGYDYLVRLQPDDDPHSAYEYEQCLQAALVSVVSNSVRGGRYYYYHHCQGQQLAGQVCCPPVVVVSCVVRVNYHYRYRYARPRGGPPRVSVVSSCLSLLSDDPDDDCPPDDPPDPVQKDKDKDFLQRLSVDVPVLSLVLNQVSNFDSGDGSVVSSVSNRDRQKMKIFIDRNNHTFKIWIKGKAAADDPVVLVCLCVPNDDDPPHPQLSCLSNPLVHNVSNRFIEIETEDIGGRPVCPPVCVSLVSVVVVCVVVLQHKYKYKDFDDLVVVCVCVVSVKAWLDWALDQDSRNSGIITMIIDHSDPVPPSVVSSLLVCQACVLVSCQVSLPDDDLSRLLVSPLSHAHPDALDDDLVQLLCLLVPDDDPVVCLVNVVSLLNVDDSVLNCLQPSLCCQCNRSVDDFAVSCVVVVHPTNVVSSNSNSPSSVVSSVVVVPD

InterPro domains:
  IPR000182 GNAT domain [PF13718] (381-492)
  IPR000182 GNAT domain [PF13718] (499-542)
  IPR007807 TcmA/NAT10, helicase domain [PF05127] (176-344)
  IPR013562 TmcA/NAT10, N-terminal [PF08351] (5-109)
  IPR016181 Acyl-CoA N-acyltransferase [SSF55729] (377-527)
  IPR027417 P-loop containing nucleoside triphosphate hydrolase [G3DSA:3.40.50.300] (174-334)
  IPR027417 P-loop containing nucleoside triphosphate hydrolase [SSF52540] (155-282)
  IPR032672 TmcA/NAT10/Kre33 [PTHR10925] (154-491)

Sequence (677 aa):
MNIKEFFQQVISTSEKANWRYAAVLDGSRVFISEVLAMLSEEVQSTPIQLGGVPFDNTQFIPFNKGQFILGHNNRLVIIDCSAGIDANSINSAIGSVCGGGVLLFIRPLQTPSNRAVQWFDSQLNKLPTVNSESDYECLLPCCGESLCATPNFSHQEIVVKELIALKRRRANRPIVITADRGRGKTTAIGLACVALLQQYCGINLAVCAPRLDSVRGIFDIVESRVLDSLRQSHGAISIGSSTLTFISPDSLVKNDHDIDILFVDEASSIPLTILFQIAELYSRIAFSTTVNGYEGCGRGFTLKFVDWLKSFRPEFKVLTMEYPIRWNTGDPVEEWTNSTFLLDSKSNDYSGCTLDDERQFNFVTFSSAELFENAIRLNDIFQLLVDAHYQTSPNDLFHLISDDSVSVTCLYYGDRLVSCLMSVAEPSMDDELIEAVSLGRRRPKGMMTPITFVNQIGIKEGGKQSWYRILRIVVAPELQAQGIGSKLLSFFIQNNPSQFISTSYGATAELFRFWQGSGFIPVKLGTQKDAASGCFSVLMVHGSHLKANFVKKAYDYFRSTLILSIRLNSIRLELTLSHYLLGHSSSSVSSEFPFELLSNYAYGGSNFEAIVPWFESLYYKVDVSQRGLFGDVFVLKVIYNLDWKECARQLSLPGRRQVEQLLRSNLKDILSIYTVN

pLDDT: mean 84.26, std 9.55, range [36.31, 96.31]